Protein AF-A0A2W5SJ77-F1 (afdb_monomer_lite)

Secondary structure (DSSP, 8-state):
--HHHHHHHHHHHHHHHHHHHHHHHHHHS--B----TT-GGGGGSBGGGGS-HHHHHHHHHHHHHHHHHHHHHHHHHHHHHHHHHHHHHTTS---S--------TTSTT-TTSTTHHHHHHHHHHHHHHSGGGHHHHHHHHHHHHHHTTTTHHHHHHHHHHHHS-HHHHTTTS--HHHHHHHHHHHHHHHHS-TT---S-HHHHHHHHHHHHHHHHHHHHHTSTTHHHH---SS-HHHHHHHHHHHHHHHHHHHHHHH--S-HHHHHHHHHHHHHHHHHHHHHHHHHHHHTTT--GGGS-HHHHHHHHHHHHT-S-HHHHHHHHHHHHHHHHHHHHHHHHHHHHHHHHHHHH-SSTTSS-HHHHHHHHHHHHHHHHHHHHHHHHHHHHHHHHHHHHHHTT--PPPBTTB--HHHHHHHHHHHHHHHHHHHHHHHHHHHHHHHHHTTPSS----HHHHHHHHHHHHHHHHHHHHHHHHHHHHHHHHGGGS-HHHHHHHHHHHHHHHHHHHHHHHHHHH-S-HHHHHHHHHHHHHHHHHHHHHHHHHHHHHHHHHHHHHHH----

Organism: Cereibacter sphaeroides (NCBI:txid1063)

Foldseek 3Di:
DPPLVVLLVVLLVVLLVLLLVLLLVVLPPFDADPDDPLAVLRRPPTLPLQFAPVLSVQLSVQSSVVSVLVLVVLLVVVLQVVVVVVVVVVVDPDDPDDDDDDDDPPCVVPPSPSCRSVVSSVVSSVCCVDPVCVVVSSVSSVVSSLLSCVVVLLLLQLVLLVPDPLVVLCVVHDLPLLVLLVVLVVVQVVVDDPPLPQEDVVLVVLLNSLSSLCSLLCCCQQRPCVVLQFVPPDDPPSVVSSVVLVVLVVVLSVLSNVQDSDHVSSVVNSVSSSNSSSNSSSRSSSRCRHRVPDDSPRPDSSVVVSVVSSPLVDDQLLLVLLVQLLVQLVVVLVVVLVVQLVVQQVVCCVVPNPDSVPDDVVSSCVSSLVSVLLSQLLSQLLSQLSNQLSSLLSSCVSSVVDDAADPVCGPVVVLLVSNQVSLVRSLSSNVVSLVCSVVVVCVVPVDPDDPPNVVCVCVVCVLVSVLSSLLSSLSSSLSSCLSRCVVVDPLVVNLVSLLVSLVVSLVVQLVSQCVVPNPPPPVRPVSSVSSSVSSNSSSNSSSVSSNVVVVVSVCVVVVPDDD

Sequence (563 aa):
MSMSDWSYLVVVAAGVIMIWQQAFSQFETPLKVDQNHRYPILNEVEIKDLTSDSVYRYGRWIYIVIFLILYIVGLQVWDIVESINSDGLTSQESGPQGAVPGETAAFFLDREGYGRPIYIASALISLISVGALSKYERSLRAFAHRQAGIPDNIYRVTGRLSRAPYAEIAKGQPTLRVRKFNAKLNDLDKLAPAGLAISDENVIGNIRQHLIAIDLLEPAVVGDQFSATFQLNKVHLLGKLIEREREEMIALSNEISALTGEEDAFHRLSASTERAKNNLQAMFAVLYLKDSDSKFESANAPTKDIIKRIKSDGPDHAVSSAYLAIFTTLFLGAFGAFFIGYASLKVAADQSCDNLMGCDPRHLSFVANRSLPTYLEGVAILSAAALTATIRRRNMVEARNWEEWNFNQAPIPRLVQAAIAPAILGTLAFAGVIFLERVYGNMALLLPPFDFNFARLIAFNIPFLIVAVIVSFLTSLCVIVVSDMHLRLTWLKSLTISLAFVLLIFLSALAVLSVAYGFTKEDVMAPVLDYFLLSSIFLGAFTLAIERSEIADSDDAELGIPS

Structure (mmCIF, N/CA/C/O backbone):
data_AF-A0A2W5SJ77-F1
#
_entry.id   AF-A0A2W5SJ77-F1
#
loop_
_atom_site.group_PDB
_atom_site.id
_atom_site.type_symbol
_atom_site.label_atom_id
_atom_site.label_alt_id
_atom_site.label_comp_id
_atom_site.label_asym_id
_atom_site.label_entity_id
_atom_site.label_seq_id
_atom_site.pdbx_PDB_ins_code
_atom_site.Cartn_x
_atom_site.Cartn_y
_atom_site.Cartn_z
_atom_site.occupancy
_atom_site.B_iso_or_equiv
_atom_site.auth_seq_id
_atom_site.auth_comp_id
_atom_site.auth_asym_id
_atom_site.auth_atom_id
_atom_site.pdbx_PDB_model_num
ATOM 1 N N . MET A 1 1 ? 32.517 -13.525 -24.372 1.00 48.88 1 MET A N 1
ATOM 2 C CA . MET A 1 1 ? 32.998 -12.821 -23.170 1.00 48.88 1 MET A CA 1
ATOM 3 C C . MET A 1 1 ? 34.487 -13.016 -23.058 1.00 48.88 1 MET A C 1
ATOM 5 O O . MET A 1 1 ? 34.938 -14.157 -22.981 1.00 48.88 1 MET A O 1
ATOM 9 N N . SER A 1 2 ? 35.239 -11.926 -23.114 1.00 60.62 2 SER A N 1
ATOM 10 C CA . SER A 1 2 ? 36.668 -11.940 -22.812 1.00 60.62 2 SER A CA 1
ATOM 11 C C . SER A 1 2 ? 36.883 -12.114 -21.306 1.00 60.62 2 SER A C 1
ATOM 13 O O . SER A 1 2 ? 35.967 -11.964 -20.498 1.00 60.62 2 SER A O 1
ATOM 15 N N . MET A 1 3 ? 38.107 -12.465 -20.913 1.00 58.16 3 MET A N 1
ATOM 16 C CA . MET A 1 3 ? 38.489 -12.613 -19.502 1.00 58.16 3 MET A CA 1
ATOM 17 C C . MET A 1 3 ? 38.239 -11.321 -18.696 1.00 58.16 3 MET A C 1
ATOM 19 O O . MET A 1 3 ? 37.903 -11.400 -17.518 1.00 58.16 3 MET A O 1
ATOM 23 N N . SER A 1 4 ? 38.300 -10.163 -19.368 1.00 63.19 4 SER A N 1
ATOM 24 C CA . SER A 1 4 ? 37.936 -8.835 -18.858 1.00 63.19 4 SER A CA 1
ATOM 25 C C . SER A 1 4 ? 36.474 -8.730 -18.402 1.00 63.19 4 SER A C 1
ATOM 27 O O . SER A 1 4 ? 36.183 -8.201 -17.332 1.00 63.19 4 SER A O 1
ATOM 29 N N . ASP A 1 5 ? 35.535 -9.287 -19.168 1.00 63.38 5 ASP A N 1
ATOM 30 C CA . ASP A 1 5 ? 34.100 -9.183 -18.868 1.00 63.38 5 ASP A CA 1
ATOM 31 C C . ASP A 1 5 ? 33.749 -9.978 -17.604 1.00 63.38 5 ASP A C 1
ATOM 33 O O . ASP A 1 5 ? 32.942 -9.554 -16.775 1.00 63.38 5 ASP A O 1
ATOM 37 N N . TRP A 1 6 ? 34.403 -11.130 -17.427 1.00 69.25 6 TRP A N 1
ATOM 38 C CA . TRP A 1 6 ? 34.248 -11.962 -16.237 1.00 69.25 6 TRP A CA 1
ATOM 39 C C . TRP A 1 6 ? 34.813 -11.292 -14.989 1.00 69.25 6 TRP A C 1
ATOM 41 O O . TRP A 1 6 ? 34.156 -11.314 -13.947 1.00 69.25 6 TRP A O 1
ATOM 51 N N . SER A 1 7 ? 35.986 -10.657 -15.077 1.00 70.75 7 SER A N 1
ATOM 52 C CA . SER A 1 7 ? 36.531 -9.899 -13.948 1.00 70.75 7 SER A CA 1
ATOM 53 C C . SER A 1 7 ? 35.640 -8.716 -13.572 1.00 70.75 7 SER A C 1
ATOM 55 O O . SER A 1 7 ? 35.418 -8.492 -12.384 1.00 70.75 7 SER A O 1
ATOM 57 N N . TYR A 1 8 ? 35.051 -8.015 -14.547 1.00 71.19 8 TYR A N 1
ATOM 58 C CA . TYR A 1 8 ? 34.111 -6.926 -14.267 1.00 71.19 8 TYR A CA 1
ATOM 59 C C . TYR A 1 8 ? 32.870 -7.422 -13.521 1.00 71.19 8 TYR A C 1
ATOM 61 O O . TYR A 1 8 ? 32.514 -6.869 -12.482 1.00 71.19 8 TYR A O 1
ATOM 69 N N . LEU A 1 9 ? 32.249 -8.510 -13.989 1.00 70.38 9 LEU A N 1
ATOM 70 C CA . LEU A 1 9 ? 31.073 -9.093 -13.338 1.00 70.38 9 LEU A CA 1
ATOM 71 C C . LEU A 1 9 ? 31.352 -9.560 -11.909 1.00 70.38 9 LEU A C 1
ATOM 73 O O . LEU A 1 9 ? 30.508 -9.368 -11.037 1.00 70.38 9 LEU A O 1
ATOM 77 N N . VAL A 1 10 ? 32.527 -10.141 -11.648 1.00 73.81 10 VAL A N 1
ATOM 78 C CA . VAL A 1 10 ? 32.929 -10.528 -10.286 1.00 73.81 10 VAL A CA 1
ATOM 79 C C . VAL A 1 10 ? 33.018 -9.301 -9.378 1.00 73.81 10 VAL A C 1
ATOM 81 O O . VAL A 1 10 ? 32.548 -9.344 -8.241 1.00 73.81 10 VAL A O 1
ATOM 84 N N . VAL A 1 11 ? 33.561 -8.188 -9.876 1.00 77.88 11 VAL A N 1
ATOM 85 C CA . VAL A 1 11 ? 33.672 -6.950 -9.095 1.00 77.88 11 VAL A CA 1
ATOM 86 C C . VAL A 1 11 ? 32.308 -6.279 -8.884 1.00 77.88 11 VAL A C 1
ATOM 88 O O . VAL A 1 11 ? 32.015 -5.825 -7.777 1.00 77.88 11 VAL A O 1
ATOM 91 N N . VAL A 1 12 ? 31.428 -6.285 -9.891 1.00 76.00 12 VAL A N 1
ATOM 92 C CA . VAL A 1 12 ? 30.030 -5.842 -9.743 1.00 76.00 12 VAL A CA 1
ATOM 93 C C . VAL A 1 12 ? 29.297 -6.701 -8.713 1.00 76.00 12 VAL A C 1
ATOM 95 O O . VAL A 1 12 ? 28.630 -6.163 -7.831 1.00 76.00 12 VAL A O 1
ATOM 98 N N . ALA A 1 13 ? 29.457 -8.025 -8.764 1.00 78.06 13 ALA A N 1
ATOM 99 C CA . ALA A 1 13 ? 28.859 -8.936 -7.793 1.00 78.06 13 ALA A CA 1
ATOM 100 C C . ALA A 1 13 ? 29.363 -8.659 -6.367 1.00 78.06 13 ALA A C 1
ATOM 102 O O . ALA A 1 13 ? 28.566 -8.646 -5.429 1.00 78.06 13 ALA A O 1
ATOM 103 N N . ALA A 1 14 ? 30.656 -8.365 -6.197 1.00 83.75 14 ALA A N 1
ATOM 104 C CA . ALA A 1 14 ? 31.209 -7.959 -4.907 1.00 83.75 14 ALA A CA 1
ATOM 105 C C . ALA A 1 14 ? 30.566 -6.657 -4.390 1.00 83.75 14 ALA A C 1
ATOM 107 O O . ALA A 1 14 ? 30.151 -6.600 -3.232 1.00 83.75 14 ALA A O 1
ATOM 108 N N . GLY A 1 15 ? 30.402 -5.645 -5.249 1.00 83.56 15 GLY A N 1
ATOM 109 C CA . GLY A 1 15 ? 29.708 -4.402 -4.896 1.00 83.56 15 GLY A CA 1
ATOM 110 C C . GLY A 1 15 ? 28.237 -4.616 -4.514 1.00 83.56 15 GLY A C 1
ATOM 111 O O . GLY A 1 15 ? 27.777 -4.080 -3.505 1.00 83.56 15 GLY A O 1
ATOM 112 N N . VAL A 1 16 ? 27.517 -5.474 -5.246 1.00 86.44 16 VAL A N 1
ATOM 113 C CA . VAL A 1 16 ? 26.140 -5.892 -4.917 1.00 86.44 16 VAL A CA 1
ATOM 114 C C . VAL A 1 16 ? 26.074 -6.547 -3.536 1.00 86.44 16 VAL A C 1
ATOM 116 O O . VAL A 1 16 ? 25.203 -6.195 -2.741 1.00 86.44 16 VAL A O 1
ATOM 119 N N . ILE A 1 17 ? 26.997 -7.462 -3.222 1.00 89.50 17 ILE A N 1
ATOM 120 C CA . ILE A 1 17 ? 27.058 -8.132 -1.913 1.00 89.50 17 ILE A CA 1
ATOM 121 C C . ILE A 1 17 ? 27.315 -7.114 -0.795 1.00 89.50 17 ILE A C 1
ATOM 123 O O . ILE A 1 17 ? 26.633 -7.161 0.229 1.00 89.50 17 ILE A O 1
ATOM 127 N N . MET A 1 18 ? 28.239 -6.166 -0.993 1.00 89.62 18 MET A N 1
ATOM 128 C CA . MET A 1 18 ? 28.520 -5.108 -0.012 1.00 89.62 18 MET A CA 1
ATOM 129 C C . MET A 1 18 ? 27.280 -4.256 0.279 1.00 89.62 18 MET A C 1
ATOM 131 O O . MET A 1 18 ? 26.948 -4.014 1.441 1.00 89.62 18 MET A O 1
ATOM 135 N N . ILE A 1 19 ? 26.566 -3.825 -0.765 1.00 88.12 19 ILE A N 1
ATOM 136 C CA . ILE A 1 19 ? 25.353 -3.009 -0.618 1.00 88.12 19 ILE A CA 1
ATOM 137 C C . ILE A 1 19 ? 24.229 -3.807 0.012 1.00 88.12 19 ILE A C 1
ATOM 139 O O . ILE A 1 19 ? 23.544 -3.288 0.889 1.00 88.12 19 ILE A O 1
ATOM 143 N N . TRP A 1 20 ? 24.051 -5.066 -0.385 1.00 90.94 20 TRP A N 1
ATOM 144 C CA . TRP A 1 20 ? 23.077 -5.946 0.241 1.00 90.94 20 TRP A CA 1
ATOM 145 C C . TRP A 1 20 ? 23.367 -6.074 1.738 1.00 90.94 20 TRP A C 1
ATOM 147 O O . TRP A 1 20 ? 22.485 -5.787 2.546 1.00 90.94 20 TRP A O 1
ATOM 157 N N . GLN A 1 21 ? 24.593 -6.421 2.133 1.00 91.50 21 GLN A N 1
ATOM 158 C CA . GLN A 1 21 ? 24.953 -6.568 3.544 1.00 91.50 21 GLN A CA 1
ATOM 159 C C . GLN A 1 21 ? 24.738 -5.266 4.332 1.00 91.50 21 GLN A C 1
ATOM 161 O O . GLN A 1 21 ? 24.202 -5.300 5.443 1.00 91.50 21 GLN A O 1
ATOM 166 N N . GLN A 1 22 ? 25.089 -4.113 3.754 1.00 88.50 22 GLN A N 1
ATOM 167 C CA . GLN A 1 22 ? 24.874 -2.825 4.411 1.00 88.50 22 GLN A CA 1
ATOM 168 C C . GLN A 1 22 ? 23.390 -2.460 4.510 1.00 88.50 22 GLN A C 1
ATOM 170 O O . GLN A 1 22 ? 22.941 -2.028 5.570 1.00 88.50 22 GLN A O 1
ATOM 175 N N . ALA A 1 23 ? 22.616 -2.640 3.439 1.00 87.31 23 ALA A N 1
ATOM 176 C CA . ALA A 1 23 ? 21.180 -2.380 3.436 1.00 87.31 23 ALA A CA 1
ATOM 177 C C . ALA A 1 23 ? 20.454 -3.306 4.423 1.00 87.31 23 ALA A C 1
ATOM 179 O O . ALA A 1 23 ? 19.540 -2.879 5.124 1.00 87.31 23 ALA A O 1
ATOM 180 N N . PHE A 1 24 ? 20.905 -4.557 4.530 1.00 88.75 24 PHE A N 1
ATOM 181 C CA . PHE A 1 24 ? 20.423 -5.517 5.515 1.00 88.75 24 PHE A CA 1
ATOM 182 C C . PHE A 1 24 ? 20.656 -5.009 6.941 1.00 88.75 24 PHE A C 1
ATOM 184 O O . PHE A 1 24 ? 19.704 -4.898 7.709 1.00 88.75 24 PHE A O 1
ATOM 191 N N . SER A 1 25 ? 21.899 -4.640 7.265 1.00 87.19 25 SER A N 1
ATOM 192 C CA . SER A 1 25 ? 22.269 -4.097 8.577 1.00 87.19 25 SER A CA 1
ATOM 193 C C . SER A 1 25 ? 21.491 -2.819 8.901 1.00 87.19 25 SER A C 1
ATOM 195 O O . SER A 1 25 ? 20.965 -2.656 10.001 1.00 87.19 25 SER A O 1
ATOM 197 N N . GLN A 1 26 ? 21.337 -1.923 7.921 1.00 86.31 26 GLN A N 1
ATOM 198 C CA . GLN A 1 26 ? 20.638 -0.663 8.141 1.00 86.31 26 GLN A CA 1
ATOM 199 C C . GLN A 1 26 ? 19.141 -0.830 8.356 1.00 86.31 26 GLN A C 1
ATOM 201 O O . GLN A 1 26 ? 18.587 -0.171 9.234 1.00 86.31 26 GLN A O 1
ATOM 206 N N . PHE A 1 27 ? 18.484 -1.732 7.631 1.00 86.00 27 PHE A N 1
ATOM 207 C CA . PHE A 1 27 ? 17.063 -2.003 7.837 1.00 86.00 27 PHE A CA 1
ATOM 208 C C . PHE A 1 27 ? 16.758 -2.522 9.255 1.00 86.00 27 PHE A C 1
ATOM 210 O O . PHE A 1 27 ? 15.682 -2.256 9.792 1.00 86.00 27 PHE A O 1
ATOM 217 N N . GLU A 1 28 ? 17.714 -3.219 9.878 1.00 84.31 28 GLU A N 1
ATOM 218 C CA . GLU A 1 28 ? 17.610 -3.718 11.255 1.00 84.31 28 GLU A CA 1
ATOM 219 C C . GLU A 1 28 ? 17.840 -2.642 12.320 1.00 84.31 28 GLU A C 1
ATOM 221 O O . GLU A 1 28 ? 17.482 -2.846 13.484 1.00 84.31 28 GLU A O 1
ATOM 226 N N . THR A 1 29 ? 18.382 -1.475 11.954 1.00 83.25 29 THR A N 1
ATOM 227 C CA . THR A 1 29 ? 18.548 -0.399 12.933 1.00 83.25 29 THR A CA 1
ATOM 228 C C . THR A 1 29 ? 17.178 0.129 13.382 1.00 83.25 29 THR A C 1
ATOM 230 O O . THR A 1 29 ? 16.295 0.373 12.547 1.00 83.25 29 THR A O 1
ATOM 233 N N . PRO A 1 30 ? 16.973 0.299 14.701 1.00 73.56 30 PRO A N 1
ATOM 234 C CA . PRO A 1 30 ? 15.659 0.549 15.270 1.00 73.56 30 PRO A CA 1
ATOM 235 C C . PRO A 1 30 ? 15.111 1.885 14.778 1.00 73.56 30 PRO A C 1
ATOM 237 O O . PRO A 1 30 ? 15.599 2.961 15.131 1.00 73.56 30 PRO A O 1
ATOM 240 N N . LEU A 1 31 ? 14.069 1.807 13.955 1.00 72.75 31 LEU A N 1
ATOM 241 C CA . LEU A 1 31 ? 13.285 2.961 13.559 1.00 72.75 31 LEU A CA 1
ATOM 242 C C . LEU A 1 31 ? 12.100 3.049 14.518 1.00 72.75 31 LEU A C 1
ATOM 244 O O . LEU A 1 31 ? 11.237 2.166 14.542 1.00 72.75 31 LEU A O 1
ATOM 248 N N . LYS A 1 32 ? 12.087 4.103 15.338 1.00 68.69 32 LYS A N 1
ATOM 249 C CA . LYS A 1 32 ? 10.895 4.439 16.109 1.00 68.69 32 LYS A CA 1
ATOM 250 C C . LYS A 1 32 ? 9.810 4.876 15.150 1.00 68.69 32 LYS A C 1
ATOM 252 O O . LYS A 1 32 ? 10.062 5.544 14.145 1.00 68.69 32 LYS A O 1
ATOM 257 N N . VAL A 1 33 ? 8.602 4.484 15.489 1.00 61.47 33 VAL A N 1
ATOM 258 C CA . VAL A 1 33 ? 7.420 4.940 14.805 1.00 61.47 33 VAL A CA 1
ATOM 259 C C . VAL A 1 33 ? 7.246 6.440 15.040 1.00 61.47 33 VAL A C 1
ATOM 261 O O . VAL A 1 33 ? 6.905 6.871 16.135 1.00 61.47 33 VAL A O 1
ATOM 264 N N . ASP A 1 34 ? 7.490 7.237 14.002 1.00 58.09 34 ASP A N 1
ATOM 265 C CA . ASP A 1 34 ? 7.067 8.637 13.959 1.00 58.09 34 ASP A CA 1
ATOM 266 C C . ASP A 1 34 ? 5.634 8.652 13.414 1.00 58.09 34 ASP A C 1
ATOM 268 O O . ASP A 1 34 ? 5.401 8.790 12.209 1.00 58.09 34 ASP A O 1
ATOM 272 N N . GLN A 1 35 ? 4.669 8.314 14.272 1.00 54.38 35 GLN A N 1
ATOM 273 C CA . GLN A 1 35 ? 3.256 8.289 13.904 1.00 54.38 35 GLN A CA 1
ATOM 274 C C . GLN A 1 35 ? 2.464 9.362 14.629 1.00 54.38 35 GLN A C 1
ATOM 276 O O . GLN A 1 35 ? 2.749 9.743 15.761 1.00 54.38 35 GLN A O 1
ATOM 281 N N . ASN A 1 36 ? 1.430 9.811 13.916 1.00 52.81 36 ASN A N 1
ATOM 282 C CA . ASN A 1 36 ? 0.374 10.707 14.360 1.00 52.81 36 ASN A CA 1
ATOM 283 C C . ASN A 1 36 ? 0.018 10.524 15.842 1.00 52.81 36 ASN A C 1
ATOM 285 O O . ASN A 1 36 ? -0.096 9.397 16.322 1.00 52.81 36 ASN A O 1
ATOM 289 N N . HIS A 1 37 ? -0.325 11.633 16.505 1.00 55.66 37 HIS A N 1
ATOM 290 C CA . HIS A 1 37 ? -0.819 11.739 17.890 1.00 55.66 37 HIS A CA 1
ATOM 291 C C . HIS A 1 37 ? -1.957 10.773 18.300 1.00 55.66 37 HIS A C 1
ATOM 293 O O . HIS A 1 37 ? -2.377 10.772 19.453 1.00 55.66 37 HIS A O 1
ATOM 299 N N . ARG A 1 38 ? -2.479 9.965 17.373 1.00 60.50 38 ARG A N 1
ATOM 300 C CA . ARG A 1 38 ? -3.661 9.118 17.518 1.00 60.50 38 ARG A CA 1
ATOM 301 C C . ARG A 1 38 ? -3.450 7.865 18.375 1.00 60.50 38 ARG A C 1
ATOM 303 O O . ARG A 1 38 ? -4.383 7.477 19.067 1.00 60.50 38 ARG A O 1
ATOM 310 N N . TYR A 1 39 ? -2.266 7.244 18.343 1.00 71.12 39 TYR A N 1
ATOM 311 C CA . TYR A 1 39 ? -1.949 6.055 19.156 1.00 71.12 39 TYR A CA 1
ATOM 312 C C . TYR A 1 39 ? -0.627 6.258 19.908 1.00 71.12 39 TYR A C 1
ATOM 314 O O . TYR A 1 39 ? 0.397 5.694 19.519 1.00 71.12 39 TYR A O 1
ATOM 322 N N . PRO A 1 40 ? -0.624 7.074 20.978 1.00 70.19 40 PRO A N 1
ATOM 323 C CA . PRO A 1 40 ? 0.602 7.456 21.677 1.00 70.19 40 PRO A CA 1
ATOM 324 C C . PRO A 1 40 ? 1.350 6.256 22.270 1.00 70.19 40 PRO A C 1
ATOM 326 O O . PRO A 1 40 ? 2.575 6.294 22.354 1.00 70.19 40 PRO A O 1
ATOM 329 N N . ILE A 1 41 ? 0.639 5.174 22.608 1.00 75.06 41 ILE A N 1
ATOM 330 C CA . ILE A 1 41 ? 1.237 3.937 23.126 1.00 75.06 41 ILE A CA 1
ATOM 331 C C . ILE A 1 41 ? 2.209 3.272 22.135 1.00 75.06 41 ILE A C 1
ATOM 333 O O . ILE A 1 41 ? 3.135 2.580 22.547 1.00 75.06 41 ILE A O 1
ATOM 337 N N . LEU A 1 42 ? 2.050 3.513 20.827 1.00 73.31 42 LEU A N 1
ATOM 338 C CA . LEU A 1 42 ? 2.912 2.934 19.792 1.00 73.31 42 LEU A CA 1
ATOM 339 C C . LEU A 1 42 ? 4.209 3.726 19.565 1.00 73.31 42 LEU A C 1
ATOM 341 O O . LEU A 1 42 ? 5.129 3.201 18.942 1.00 73.31 42 LEU A O 1
ATOM 345 N N . ASN A 1 43 ? 4.328 4.950 20.095 1.00 71.62 43 ASN A N 1
ATOM 346 C CA . ASN A 1 43 ? 5.520 5.797 19.916 1.00 71.62 43 ASN A CA 1
ATOM 347 C C . ASN A 1 43 ? 6.775 5.217 20.592 1.00 71.62 43 ASN A C 1
ATOM 349 O O . ASN A 1 43 ? 7.907 5.559 20.242 1.00 71.62 43 ASN A O 1
ATOM 353 N N . GLU A 1 44 ? 6.577 4.341 21.575 1.00 71.00 44 GLU A N 1
ATOM 354 C CA . GLU A 1 44 ? 7.644 3.656 22.306 1.00 71.00 44 GLU A CA 1
ATOM 355 C C . GLU A 1 44 ? 7.999 2.292 21.683 1.00 71.00 44 GLU A C 1
ATOM 357 O O . GLU A 1 44 ? 8.957 1.654 22.122 1.00 71.00 44 GLU A O 1
ATOM 362 N N . VAL A 1 45 ? 7.273 1.857 20.643 1.00 72.62 45 VAL A N 1
ATOM 363 C CA . VAL A 1 45 ? 7.434 0.543 20.006 1.00 72.62 45 VAL A CA 1
ATOM 364 C C . VAL A 1 45 ? 8.297 0.642 18.749 1.00 72.62 45 VAL A C 1
ATOM 366 O O . VAL A 1 45 ? 8.113 1.511 17.895 1.00 72.62 45 VAL A O 1
ATOM 369 N N . GLU A 1 46 ? 9.250 -0.279 18.613 1.00 75.75 46 GLU A N 1
ATOM 370 C CA . GLU A 1 46 ? 10.048 -0.416 17.396 1.00 75.75 46 GLU A CA 1
ATOM 371 C C . GLU A 1 46 ? 9.218 -1.036 16.265 1.00 75.75 46 GLU A C 1
ATOM 373 O O . GLU A 1 46 ? 8.439 -1.959 16.486 1.00 75.75 46 GLU A O 1
ATOM 378 N N . ILE A 1 47 ? 9.432 -0.602 15.019 1.00 74.69 47 ILE A N 1
ATOM 379 C CA . ILE A 1 47 ? 8.681 -1.112 13.855 1.00 74.69 47 ILE A CA 1
ATOM 380 C C . ILE A 1 47 ? 8.783 -2.638 13.690 1.00 74.69 47 ILE A C 1
ATOM 382 O O . ILE A 1 47 ? 7.828 -3.275 13.245 1.00 74.69 47 ILE A O 1
ATOM 386 N N . LYS A 1 48 ? 9.909 -3.248 14.081 1.00 75.56 48 LYS A N 1
ATOM 387 C CA . LYS A 1 48 ? 10.078 -4.711 14.050 1.00 75.56 48 LYS A CA 1
ATOM 388 C C . LYS A 1 48 ? 9.081 -5.435 14.963 1.00 75.56 48 LYS A C 1
ATOM 390 O O . LYS A 1 48 ? 8.680 -6.555 14.678 1.00 75.56 48 LYS A O 1
ATOM 395 N N . ASP A 1 49 ? 8.660 -4.779 16.043 1.00 75.12 49 ASP A N 1
ATOM 396 C CA . ASP A 1 49 ? 7.731 -5.318 17.029 1.00 75.12 49 ASP A CA 1
ATOM 397 C C . ASP A 1 49 ? 6.266 -5.048 16.688 1.00 75.12 49 ASP A C 1
ATOM 399 O O . ASP A 1 49 ? 5.369 -5.489 17.398 1.00 75.12 49 ASP A O 1
ATOM 403 N N . LEU A 1 50 ? 6.007 -4.360 15.583 1.00 74.12 50 LEU A N 1
ATOM 404 C CA . LEU A 1 50 ? 4.666 -4.006 15.135 1.00 74.12 50 LEU A CA 1
ATOM 405 C C . LEU A 1 50 ? 4.083 -4.985 14.116 1.00 74.12 50 LEU A C 1
ATOM 407 O O . LEU A 1 50 ? 2.947 -4.820 13.678 1.00 74.12 50 LEU A O 1
ATOM 411 N N . THR A 1 51 ? 4.852 -5.991 13.709 1.00 75.00 51 THR A N 1
ATOM 412 C CA . THR A 1 51 ? 4.458 -6.906 12.643 1.00 75.00 51 THR A CA 1
ATOM 413 C C . THR A 1 51 ? 5.007 -8.313 12.867 1.00 75.00 51 THR A C 1
ATOM 415 O O . THR A 1 51 ? 5.787 -8.549 13.790 1.00 75.00 51 THR A O 1
ATOM 418 N N . SER A 1 52 ? 4.611 -9.247 12.005 1.00 75.81 52 SER A N 1
ATOM 419 C CA . SER A 1 52 ? 5.179 -10.589 11.945 1.00 75.81 52 SER A CA 1
ATOM 420 C C . SER A 1 52 ? 6.531 -10.610 11.219 1.00 75.81 52 SER A C 1
ATOM 422 O O . SER A 1 52 ? 6.829 -9.778 10.352 1.00 75.81 52 SER A O 1
ATOM 424 N N . ASP A 1 53 ? 7.343 -11.627 11.518 1.00 79.75 53 ASP A N 1
ATOM 425 C CA . ASP A 1 53 ? 8.664 -11.812 10.904 1.00 79.75 53 ASP A CA 1
ATOM 426 C C . ASP A 1 53 ? 8.592 -11.981 9.376 1.00 79.75 53 ASP A C 1
ATOM 428 O O . ASP A 1 53 ? 9.546 -11.674 8.661 1.00 79.75 53 ASP A O 1
ATOM 432 N N . SER A 1 54 ? 7.484 -12.497 8.830 1.00 76.12 54 SER A N 1
ATOM 433 C CA . SER A 1 54 ? 7.301 -12.644 7.379 1.00 76.12 54 SER A CA 1
ATOM 434 C C . SER A 1 54 ? 7.160 -11.286 6.690 1.00 76.12 54 SER A C 1
ATOM 436 O O . SER A 1 54 ? 7.868 -11.011 5.719 1.00 76.12 54 SER A O 1
ATOM 438 N N . VAL A 1 55 ? 6.318 -10.410 7.234 1.00 79.31 55 VAL A N 1
ATOM 439 C CA . VAL A 1 55 ? 6.086 -9.060 6.711 1.00 79.31 55 VAL A CA 1
ATOM 440 C C . VAL A 1 55 ? 7.331 -8.187 6.884 1.00 79.31 55 VAL A C 1
ATOM 442 O O . VAL A 1 55 ? 7.719 -7.468 5.963 1.00 79.31 55 VAL A O 1
ATOM 445 N N . TYR A 1 56 ? 8.017 -8.298 8.025 1.00 83.44 56 TYR A N 1
ATOM 446 C CA . TYR A 1 56 ? 9.281 -7.596 8.248 1.00 83.44 56 TYR A CA 1
ATOM 447 C C . TYR A 1 56 ? 10.353 -8.005 7.223 1.00 83.44 56 TYR A C 1
ATOM 449 O O . TYR A 1 56 ? 11.011 -7.148 6.627 1.00 83.44 56 TYR A O 1
ATOM 457 N N . ARG A 1 57 ? 10.481 -9.312 6.940 1.00 84.81 57 ARG A N 1
ATOM 458 C CA . ARG A 1 57 ? 11.389 -9.825 5.899 1.00 84.81 57 ARG A CA 1
ATOM 459 C C . ARG A 1 57 ? 11.032 -9.318 4.503 1.00 84.81 57 ARG A C 1
ATOM 461 O O . ARG A 1 57 ? 11.944 -9.045 3.726 1.00 84.81 57 ARG A O 1
ATOM 468 N N . TYR A 1 58 ? 9.747 -9.183 4.182 1.00 80.94 58 TYR A N 1
ATOM 469 C CA . TYR A 1 58 ? 9.306 -8.634 2.900 1.00 80.94 58 TYR A CA 1
ATOM 470 C C . TYR A 1 58 ? 9.713 -7.160 2.738 1.00 80.94 58 TYR A C 1
ATOM 472 O O . TYR A 1 58 ? 10.327 -6.804 1.734 1.00 80.94 58 TYR A O 1
ATOM 480 N N . GLY A 1 59 ? 9.496 -6.323 3.759 1.00 84.06 59 GLY A N 1
ATOM 481 C CA . GLY A 1 59 ? 9.964 -4.929 3.741 1.00 84.06 59 GLY A CA 1
ATOM 482 C C . GLY A 1 59 ? 11.476 -4.801 3.602 1.00 84.06 59 GLY A C 1
ATOM 483 O O . GLY A 1 59 ? 11.961 -3.942 2.865 1.00 84.06 59 GLY A O 1
ATOM 484 N N . ARG A 1 60 ? 12.225 -5.714 4.229 1.00 88.62 60 ARG A N 1
ATOM 485 C CA . ARG A 1 60 ? 13.681 -5.783 4.082 1.00 88.62 60 ARG A CA 1
ATOM 486 C C . ARG A 1 60 ? 14.099 -6.039 2.633 1.00 88.62 60 ARG A C 1
ATOM 488 O O . ARG A 1 60 ? 15.019 -5.389 2.148 1.00 88.62 60 ARG A O 1
ATOM 495 N N . TRP A 1 61 ? 13.419 -6.947 1.930 1.00 86.81 61 TRP A N 1
ATOM 496 C CA . TRP A 1 61 ? 13.685 -7.203 0.511 1.00 86.81 61 TRP A CA 1
ATOM 497 C C . TRP A 1 61 ? 13.411 -5.980 -0.363 1.00 86.81 61 TRP A C 1
ATOM 499 O O . TRP A 1 61 ? 14.252 -5.638 -1.189 1.00 86.81 61 TRP A O 1
ATOM 509 N N . ILE A 1 62 ? 12.295 -5.278 -0.140 1.00 82.06 62 ILE A N 1
ATOM 510 C CA . ILE A 1 62 ? 11.979 -4.032 -0.859 1.00 82.06 62 ILE A CA 1
ATOM 511 C C . ILE A 1 62 ? 13.089 -2.996 -0.657 1.00 82.06 62 ILE A C 1
ATOM 513 O O . ILE A 1 62 ? 13.553 -2.385 -1.617 1.00 82.06 62 ILE A O 1
ATOM 517 N N . TYR A 1 63 ? 13.543 -2.822 0.584 1.00 87.81 63 TYR A N 1
ATOM 518 C CA . TYR A 1 63 ? 14.617 -1.889 0.911 1.00 87.81 63 TYR A CA 1
ATOM 519 C C . TYR A 1 63 ? 15.927 -2.240 0.191 1.00 87.81 63 TYR A C 1
ATOM 521 O O . TYR A 1 63 ? 16.538 -1.367 -0.423 1.00 87.81 63 TYR A O 1
ATOM 529 N N . ILE A 1 64 ? 16.325 -3.518 0.192 1.00 88.38 64 ILE A N 1
ATOM 530 C CA . ILE A 1 64 ? 17.511 -3.991 -0.541 1.00 88.38 64 ILE A CA 1
ATOM 531 C C . ILE A 1 64 ? 17.377 -3.683 -2.037 1.00 88.38 64 ILE A C 1
ATOM 533 O O . ILE A 1 64 ? 18.300 -3.125 -2.623 1.00 88.38 64 ILE A O 1
ATOM 537 N N . VAL A 1 65 ? 16.225 -3.980 -2.647 1.00 82.25 65 VAL A N 1
ATOM 538 C CA . VAL A 1 65 ? 15.981 -3.716 -4.075 1.00 82.25 65 VAL A CA 1
ATOM 539 C C . VAL A 1 65 ? 16.132 -2.230 -4.406 1.00 82.25 65 VAL A C 1
ATOM 541 O O . VAL A 1 65 ? 16.782 -1.899 -5.393 1.00 82.25 65 VAL A O 1
ATOM 544 N N . ILE A 1 66 ? 15.618 -1.324 -3.567 1.00 82.81 66 ILE A N 1
ATOM 545 C CA . ILE A 1 66 ? 15.790 0.128 -3.757 1.00 82.81 66 ILE A CA 1
ATOM 546 C C . ILE A 1 66 ? 17.277 0.508 -3.783 1.00 82.81 66 ILE A C 1
ATOM 548 O O . ILE A 1 66 ? 17.704 1.252 -4.665 1.00 82.81 66 ILE A O 1
ATOM 552 N N . PHE A 1 67 ? 18.081 -0.015 -2.854 1.00 85.44 67 PHE A N 1
ATOM 553 C CA . PHE A 1 67 ? 19.519 0.273 -2.816 1.00 85.44 67 PHE A CA 1
ATOM 554 C C . PHE A 1 67 ? 20.286 -0.330 -3.989 1.00 85.44 67 PHE A C 1
ATOM 556 O O . PHE A 1 67 ? 21.211 0.303 -4.492 1.00 85.44 67 PHE A O 1
ATOM 563 N N . LEU A 1 68 ? 19.882 -1.507 -4.468 1.00 84.12 68 LEU A N 1
ATOM 564 C CA . LEU A 1 68 ? 20.439 -2.087 -5.688 1.00 84.12 68 LEU A CA 1
ATOM 565 C C . LEU A 1 68 ? 20.100 -1.241 -6.920 1.00 84.12 68 LEU A C 1
ATOM 567 O O . LEU A 1 68 ? 20.962 -1.039 -7.769 1.00 84.12 68 LEU A O 1
ATOM 571 N N . ILE A 1 69 ? 18.892 -0.678 -6.998 1.00 77.56 69 ILE A N 1
ATOM 572 C CA . ILE A 1 69 ? 18.531 0.264 -8.067 1.00 77.56 69 ILE A CA 1
ATOM 573 C C . ILE A 1 69 ? 19.403 1.521 -7.980 1.00 77.56 69 ILE A C 1
ATOM 575 O O . ILE A 1 69 ? 19.990 1.918 -8.982 1.00 77.56 69 ILE A O 1
ATOM 579 N N . LEU A 1 70 ? 19.550 2.123 -6.793 1.00 81.81 70 LEU A N 1
ATOM 580 C CA . LEU A 1 70 ? 20.420 3.292 -6.598 1.00 81.81 70 LEU A CA 1
ATOM 581 C C . LEU A 1 70 ? 21.879 2.998 -6.955 1.00 81.81 70 LEU A C 1
ATOM 583 O O . LEU A 1 70 ? 22.560 3.861 -7.502 1.00 81.81 70 LEU A O 1
ATOM 587 N N . TYR A 1 71 ? 22.350 1.785 -6.677 1.00 83.75 71 TYR A N 1
ATOM 588 C CA . TYR A 1 71 ? 23.676 1.331 -7.069 1.00 83.75 71 TYR A CA 1
ATOM 589 C C . TYR A 1 71 ? 23.854 1.270 -8.576 1.00 83.75 71 TYR A C 1
ATOM 591 O O . TYR A 1 71 ? 24.802 1.847 -9.102 1.00 83.75 71 TYR A O 1
ATOM 599 N N . ILE A 1 72 ? 22.917 0.617 -9.265 1.00 76.94 72 ILE A N 1
ATOM 600 C CA . ILE A 1 72 ? 22.918 0.530 -10.723 1.00 76.94 72 ILE A CA 1
ATOM 601 C C . ILE A 1 72 ? 22.890 1.940 -11.317 1.00 76.94 72 ILE A C 1
ATOM 603 O O . ILE A 1 72 ? 23.713 2.245 -12.172 1.00 76.94 72 ILE A O 1
ATOM 607 N N . VAL A 1 73 ? 22.024 2.825 -10.812 1.00 73.12 73 VAL A N 1
ATOM 608 C CA . VAL A 1 73 ? 21.959 4.234 -11.236 1.00 73.12 73 VAL A CA 1
ATOM 609 C C . VAL A 1 73 ? 23.279 4.961 -10.974 1.00 73.12 73 VAL A C 1
ATOM 611 O O . VAL A 1 73 ? 23.743 5.695 -11.838 1.00 73.12 73 VAL A O 1
ATOM 614 N N . GLY A 1 74 ? 23.913 4.747 -9.819 1.00 74.81 74 GLY A N 1
ATOM 615 C CA . GLY A 1 74 ? 25.211 5.336 -9.489 1.00 74.81 74 GLY A CA 1
ATOM 616 C C . GLY A 1 74 ? 26.317 4.909 -10.454 1.00 74.81 74 GLY A C 1
ATOM 617 O O . GLY A 1 74 ? 27.087 5.762 -10.891 1.00 74.81 74 GLY A O 1
ATOM 618 N N . LEU A 1 75 ? 26.345 3.623 -10.835 1.00 72.19 75 LEU A N 1
ATOM 619 C CA . LEU A 1 75 ? 27.229 3.107 -11.889 1.00 72.19 75 LEU A CA 1
ATOM 620 C C . LEU A 1 75 ? 27.025 3.876 -13.199 1.00 72.19 75 LEU A C 1
ATOM 622 O O . LEU A 1 75 ? 28.004 4.294 -13.801 1.00 72.19 75 LEU A O 1
ATOM 626 N N . GLN A 1 76 ? 25.773 4.164 -13.570 1.00 60.81 76 GLN A N 1
ATOM 627 C CA . GLN A 1 76 ? 25.471 4.902 -14.802 1.00 60.81 76 GLN A CA 1
ATOM 628 C C . GLN A 1 76 ? 25.840 6.388 -14.735 1.00 60.81 76 GLN A C 1
ATOM 630 O O . GLN A 1 76 ? 26.354 6.943 -15.701 1.00 60.81 76 GLN A O 1
ATOM 635 N N . VAL A 1 77 ? 25.564 7.067 -13.616 1.00 63.94 77 VAL A N 1
ATOM 636 C CA . VAL A 1 77 ? 25.854 8.507 -13.475 1.00 63.94 77 VAL A CA 1
ATOM 637 C C . VAL A 1 77 ? 27.348 8.779 -13.622 1.00 63.94 77 VAL A C 1
ATOM 639 O O . VAL A 1 77 ? 27.730 9.791 -14.206 1.00 63.94 77 VAL A O 1
ATOM 642 N N . TRP A 1 78 ? 28.186 7.871 -13.125 1.00 65.88 78 TRP A N 1
ATOM 643 C CA . TRP A 1 78 ? 29.630 7.976 -13.287 1.00 65.88 78 TRP A CA 1
ATOM 644 C C . TRP A 1 78 ? 30.046 7.980 -14.763 1.00 65.88 78 TRP A C 1
ATOM 646 O O . TRP A 1 78 ? 30.806 8.858 -15.168 1.00 65.88 78 TRP A O 1
ATOM 656 N N . ASP A 1 79 ? 29.479 7.085 -15.575 1.00 58.94 79 ASP A N 1
ATOM 657 C CA . ASP A 1 79 ? 29.774 7.005 -17.012 1.00 58.94 79 ASP A CA 1
ATOM 658 C C . ASP A 1 79 ? 29.346 8.287 -17.760 1.00 58.94 79 ASP A C 1
ATOM 660 O O . ASP A 1 79 ? 30.026 8.734 -18.684 1.00 58.94 79 ASP A O 1
ATOM 664 N N . ILE A 1 80 ? 28.265 8.953 -17.324 1.00 53.81 80 ILE A N 1
ATOM 665 C CA . ILE A 1 80 ? 27.860 10.269 -17.861 1.00 53.81 80 ILE A CA 1
ATOM 666 C C . ILE A 1 80 ? 28.908 11.336 -17.545 1.00 53.81 80 ILE A C 1
ATOM 668 O O . ILE A 1 80 ? 29.299 12.104 -18.422 1.00 53.81 80 ILE A O 1
ATOM 672 N N . VAL A 1 81 ? 29.320 11.428 -16.277 1.00 58.47 81 VAL A N 1
ATOM 673 C CA . VAL A 1 81 ? 30.266 12.454 -15.816 1.00 58.47 81 VAL A CA 1
ATOM 674 C C . VAL A 1 81 ? 31.612 12.276 -16.508 1.00 58.47 81 VAL A C 1
ATOM 676 O O . VAL A 1 81 ? 32.216 13.259 -16.933 1.00 58.47 81 VAL A O 1
ATOM 679 N N . GLU A 1 82 ? 32.059 11.033 -16.668 1.00 63.47 82 GLU A N 1
ATOM 680 C CA . GLU A 1 82 ? 33.268 10.719 -17.417 1.00 63.47 82 GLU A CA 1
ATOM 681 C C . GLU A 1 82 ? 33.136 11.112 -18.891 1.00 63.47 82 GLU A C 1
ATOM 683 O O . GLU A 1 82 ? 34.007 11.825 -19.375 1.00 63.47 82 GLU A O 1
ATOM 688 N N . SER A 1 83 ? 32.031 10.763 -19.566 1.00 55.38 83 SER A N 1
ATOM 689 C CA . SER A 1 83 ? 31.790 11.151 -20.966 1.00 55.38 83 SER A CA 1
ATOM 690 C C . SER A 1 83 ? 31.786 12.671 -21.167 1.00 55.38 83 SER A C 1
ATOM 692 O O . SER A 1 83 ? 32.324 13.162 -22.157 1.00 55.38 83 SER A O 1
ATOM 694 N N . ILE A 1 84 ? 31.212 13.434 -20.232 1.00 56.00 84 ILE A N 1
ATOM 695 C CA . ILE A 1 84 ? 31.209 14.905 -20.290 1.00 56.00 84 ILE A CA 1
ATOM 696 C C . ILE A 1 84 ? 32.624 15.460 -20.085 1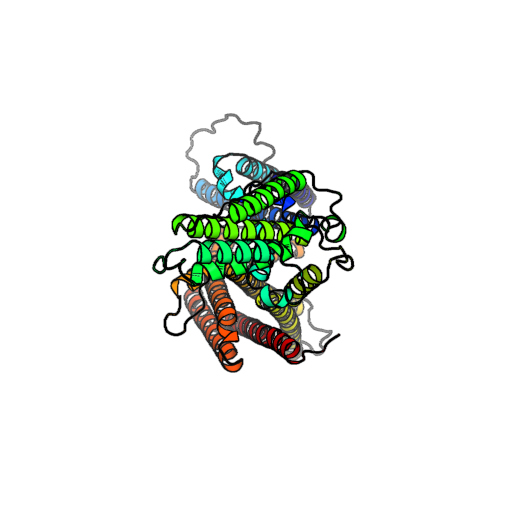.00 56.00 84 ILE A C 1
ATOM 698 O O . ILE A 1 84 ? 33.035 16.391 -20.778 1.00 56.00 84 ILE A O 1
ATOM 702 N N . ASN A 1 85 ? 33.382 14.894 -19.145 1.00 59.56 85 ASN A N 1
ATOM 703 C CA . ASN A 1 85 ? 34.738 15.347 -18.852 1.00 59.56 85 ASN A CA 1
ATOM 704 C C . ASN A 1 85 ? 35.730 14.959 -19.960 1.00 59.56 85 ASN A C 1
ATOM 706 O O . ASN A 1 85 ? 36.623 15.747 -20.269 1.00 59.56 85 ASN A O 1
ATOM 710 N N . SER A 1 86 ? 35.571 13.791 -20.590 1.00 57.34 86 SER A N 1
ATOM 711 C CA . SER A 1 86 ? 36.424 13.333 -21.691 1.00 57.34 86 SER A CA 1
ATOM 712 C C . SER A 1 86 ? 36.190 14.128 -22.977 1.00 57.34 86 SER A C 1
ATOM 714 O O . SER A 1 86 ? 37.157 14.494 -23.647 1.00 57.34 86 SER A O 1
ATOM 716 N N . ASP A 1 87 ? 34.938 14.474 -23.290 1.00 49.16 87 ASP A N 1
ATOM 717 C CA . ASP A 1 87 ? 34.602 15.326 -24.442 1.00 49.16 87 ASP A CA 1
ATOM 718 C C . ASP A 1 87 ? 34.953 16.807 -24.179 1.00 49.16 87 ASP A C 1
ATOM 720 O O . ASP A 1 87 ? 35.322 17.544 -25.093 1.00 49.16 87 ASP A O 1
ATOM 724 N N . GLY A 1 88 ? 34.919 17.249 -22.915 1.00 46.75 88 GLY A N 1
ATOM 725 C CA . GLY A 1 88 ? 35.361 18.586 -22.507 1.00 46.75 88 GLY A CA 1
ATOM 726 C C . GLY A 1 88 ? 36.881 18.783 -22.588 1.00 46.75 88 GLY A C 1
ATOM 727 O O . GLY A 1 88 ? 37.343 19.828 -23.046 1.00 46.75 88 GLY A O 1
ATOM 728 N N . LEU A 1 89 ? 37.667 17.774 -22.197 1.00 43.81 89 LEU A N 1
ATOM 729 C CA . LEU A 1 89 ? 39.137 17.833 -22.178 1.00 43.81 89 LEU A CA 1
ATOM 730 C C . LEU A 1 89 ? 39.786 17.558 -23.542 1.00 43.81 89 LEU A C 1
ATOM 732 O O . LEU A 1 89 ? 40.894 18.028 -23.787 1.00 43.81 89 LEU A O 1
ATOM 736 N N . THR A 1 90 ? 39.107 16.866 -24.459 1.00 44.03 90 THR A N 1
ATOM 737 C CA . THR A 1 90 ? 39.613 16.647 -25.830 1.00 44.03 90 THR A CA 1
ATOM 738 C C . THR A 1 90 ? 39.474 17.873 -26.740 1.00 44.03 90 THR A C 1
ATOM 740 O O . THR A 1 90 ? 40.083 17.906 -27.806 1.00 44.03 90 THR A O 1
ATOM 743 N N . SER A 1 91 ? 38.771 18.924 -26.296 1.00 40.97 91 SER A N 1
ATOM 744 C CA . SER A 1 91 ? 38.760 20.244 -26.950 1.00 40.97 91 SER A CA 1
ATOM 745 C C . SER A 1 91 ? 39.862 21.203 -26.463 1.00 40.97 91 SER A C 1
ATOM 747 O O . SER A 1 91 ? 40.016 22.292 -27.016 1.00 40.97 91 SER A O 1
ATOM 749 N N . GLN A 1 92 ? 40.677 20.801 -25.478 1.00 39.53 92 GLN A N 1
ATOM 750 C CA . GLN A 1 92 ? 41.944 21.463 -25.157 1.00 39.53 92 GLN A CA 1
ATOM 751 C C . GLN A 1 92 ? 43.101 20.672 -25.771 1.00 39.53 92 GLN A C 1
ATOM 753 O O . GLN A 1 92 ? 43.838 19.950 -25.099 1.00 39.53 92 GLN A O 1
ATOM 758 N N . GLU A 1 93 ? 43.282 20.845 -27.081 1.00 38.09 93 GLU A N 1
ATOM 759 C CA . GLU A 1 93 ? 44.576 20.617 -27.714 1.00 38.09 93 GLU A CA 1
ATOM 760 C C . GLU A 1 93 ? 45.649 21.434 -26.971 1.00 38.09 93 GLU A C 1
ATOM 762 O O . GLU A 1 93 ? 45.706 22.660 -27.023 1.00 38.09 93 GLU A O 1
ATOM 767 N N . SER A 1 94 ? 46.495 20.717 -26.237 1.00 37.88 94 SER A N 1
ATOM 768 C CA . SER A 1 94 ? 47.945 20.775 -26.419 1.00 37.88 94 SER A CA 1
ATOM 769 C C . SER A 1 94 ? 48.552 22.176 -26.597 1.00 37.88 94 SER A C 1
ATOM 771 O O . SER A 1 94 ? 49.128 22.498 -27.635 1.00 37.88 94 SER A O 1
ATOM 773 N N . GLY A 1 95 ? 48.538 22.985 -25.538 1.00 36.22 95 GLY A N 1
ATOM 774 C CA . GLY A 1 95 ? 49.556 24.024 -25.372 1.00 36.22 95 GLY A CA 1
ATOM 775 C C . GLY A 1 95 ? 50.934 23.382 -25.113 1.00 36.22 95 GLY A C 1
ATOM 776 O O . GLY A 1 95 ? 51.013 22.404 -24.366 1.00 36.22 95 GLY A O 1
ATOM 777 N N . PRO A 1 96 ? 52.041 23.895 -25.683 1.00 38.03 96 PRO A N 1
ATOM 778 C CA . PRO A 1 96 ? 53.368 23.279 -25.616 1.00 38.03 96 PRO A CA 1
ATOM 779 C C . PRO A 1 96 ? 54.081 23.577 -24.287 1.00 38.03 96 PRO A C 1
ATOM 781 O O . PRO A 1 96 ? 55.219 24.045 -24.274 1.00 38.03 96 PRO A O 1
ATOM 784 N N . GLN A 1 97 ? 53.426 23.340 -23.150 1.00 37.50 97 GLN A N 1
ATOM 785 C CA . GLN A 1 97 ? 54.062 23.455 -21.841 1.00 37.50 97 GLN A CA 1
ATOM 786 C C . GLN A 1 97 ? 53.660 22.304 -20.921 1.00 37.50 97 GLN A C 1
ATOM 788 O O . GLN A 1 97 ? 52.576 22.285 -20.355 1.00 37.50 97 GLN A O 1
ATOM 793 N N . GLY A 1 98 ? 54.614 21.384 -20.758 1.00 34.34 98 GLY A N 1
ATOM 794 C CA . GLY A 1 98 ? 54.917 20.734 -19.486 1.00 34.34 98 GLY A CA 1
ATOM 795 C C . GLY A 1 98 ? 53.877 19.760 -18.949 1.00 34.34 98 GLY A C 1
ATOM 796 O O . GLY A 1 98 ? 52.967 20.141 -18.222 1.00 34.34 98 GLY A O 1
ATOM 797 N N . ALA A 1 99 ? 54.119 18.468 -19.175 1.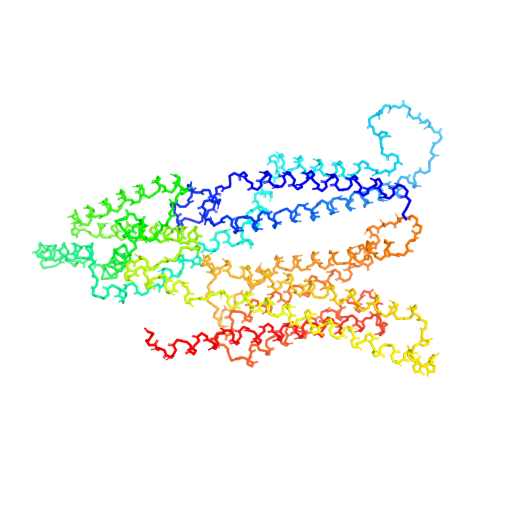00 32.84 99 ALA A N 1
ATOM 798 C CA . ALA A 1 99 ? 53.631 17.438 -18.269 1.00 32.84 99 ALA A CA 1
ATOM 799 C C . ALA A 1 99 ? 54.069 17.792 -16.837 1.00 32.84 99 ALA A C 1
ATOM 801 O O . ALA A 1 99 ? 55.265 17.903 -16.572 1.00 32.84 99 ALA A O 1
ATOM 802 N N . VAL A 1 100 ? 53.108 17.974 -15.931 1.00 34.62 100 VAL A N 1
ATOM 803 C CA . VAL A 1 100 ? 53.363 18.011 -14.489 1.00 34.62 100 VAL A CA 1
ATOM 804 C C . VAL A 1 100 ? 53.423 16.555 -14.018 1.00 34.62 100 VAL A C 1
ATOM 806 O O . VAL A 1 100 ? 52.399 15.872 -14.056 1.00 34.62 100 VAL A O 1
ATOM 809 N N . PRO A 1 101 ? 54.589 16.032 -13.598 1.00 43.69 101 PRO A N 1
ATOM 810 C CA . PRO A 1 101 ? 54.676 14.725 -12.975 1.00 43.69 101 PRO A CA 1
ATOM 811 C C . PRO A 1 101 ? 54.450 14.919 -11.473 1.00 43.69 101 PRO A C 1
ATOM 813 O O . PRO A 1 101 ? 55.319 15.435 -10.774 1.00 43.69 101 PRO A O 1
ATOM 816 N N . GLY A 1 102 ? 53.273 14.543 -10.975 1.00 33.59 102 GLY A N 1
ATOM 817 C CA . GLY A 1 102 ? 52.930 14.709 -9.564 1.00 33.59 102 GLY A CA 1
ATOM 818 C C . GLY A 1 102 ? 51.834 13.753 -9.108 1.00 33.59 102 GLY A C 1
ATOM 819 O O . GLY A 1 102 ? 50.666 13.978 -9.380 1.00 33.59 102 GLY A O 1
ATOM 820 N N . GLU A 1 103 ? 52.267 12.686 -8.436 1.00 37.75 103 GLU A N 1
ATOM 821 C CA . GLU A 1 103 ? 51.604 11.996 -7.319 1.00 37.75 103 GLU A CA 1
ATOM 822 C C . GLU A 1 103 ? 50.081 11.757 -7.367 1.00 37.75 103 GLU A C 1
ATOM 824 O O . GLU A 1 103 ? 49.270 12.615 -7.043 1.00 37.75 103 GLU A O 1
ATOM 829 N N . THR A 1 104 ? 49.696 10.496 -7.590 1.00 36.47 104 THR A N 1
ATOM 830 C CA . THR A 1 104 ? 48.908 9.701 -6.619 1.00 36.47 104 THR A CA 1
ATOM 831 C C . THR A 1 104 ? 48.865 8.243 -7.087 1.00 36.47 104 THR A C 1
ATOM 833 O O . THR A 1 104 ? 47.969 7.790 -7.794 1.00 36.47 104 THR A O 1
ATOM 836 N N . ALA A 1 105 ? 49.860 7.466 -6.655 1.00 34.81 105 ALA A N 1
ATOM 837 C CA . ALA A 1 105 ? 50.018 6.042 -6.963 1.00 34.81 105 ALA A CA 1
ATOM 838 C C . ALA A 1 105 ? 48.912 5.119 -6.381 1.00 34.81 105 ALA A C 1
ATOM 840 O O . ALA A 1 105 ? 49.027 3.902 -6.467 1.00 34.81 105 ALA A O 1
ATOM 841 N N . ALA A 1 106 ? 47.829 5.669 -5.819 1.00 36.59 106 ALA A N 1
ATOM 842 C CA . ALA A 1 106 ? 46.672 4.913 -5.328 1.00 36.59 106 ALA A CA 1
ATOM 843 C C . ALA A 1 106 ? 45.506 4.838 -6.338 1.00 36.59 106 ALA A C 1
ATOM 845 O O . ALA A 1 106 ? 44.602 4.030 -6.156 1.00 36.59 106 ALA A O 1
ATOM 846 N N . PHE A 1 107 ? 45.539 5.629 -7.419 1.00 39.09 107 PHE A N 1
ATOM 847 C CA . PHE A 1 107 ? 44.498 5.644 -8.461 1.00 39.09 107 PHE A CA 1
ATOM 848 C C . PHE A 1 107 ? 44.787 4.671 -9.627 1.00 39.09 107 PHE A C 1
ATOM 850 O O . PHE A 1 107 ? 44.040 4.586 -10.595 1.00 39.09 107 PHE A O 1
ATOM 857 N N . PHE A 1 108 ? 45.884 3.909 -9.558 1.00 36.78 108 PHE A N 1
ATOM 858 C CA . PHE A 1 108 ? 46.402 3.112 -10.681 1.00 36.78 108 PHE A CA 1
ATOM 859 C C . PHE A 1 108 ? 45.815 1.695 -10.822 1.00 36.78 108 PHE A C 1
ATOM 861 O O . PHE A 1 108 ? 46.243 0.954 -11.704 1.00 36.78 108 PHE A O 1
ATOM 868 N N . LEU A 1 109 ? 44.795 1.334 -10.036 1.00 40.62 109 LEU A N 1
ATOM 869 C CA . LEU A 1 109 ? 43.909 0.202 -10.364 1.00 40.62 109 LEU A CA 1
ATOM 870 C C . LEU A 1 109 ? 42.813 0.587 -11.384 1.00 40.62 109 LEU A C 1
ATOM 872 O O . LEU A 1 109 ? 42.051 -0.276 -11.812 1.00 40.62 109 LEU A O 1
ATOM 876 N N . ASP A 1 110 ? 42.740 1.859 -11.798 1.00 45.72 110 ASP A N 1
ATOM 877 C CA . ASP A 1 110 ? 41.623 2.417 -12.577 1.00 45.72 110 ASP A CA 1
ATOM 878 C C . ASP A 1 110 ? 41.862 2.493 -14.099 1.00 45.72 110 ASP A C 1
ATOM 880 O O . ASP A 1 110 ? 41.042 3.029 -14.836 1.00 45.72 110 ASP A O 1
ATOM 884 N N . ARG A 1 111 ? 42.962 1.928 -14.622 1.00 46.06 111 ARG A N 1
ATOM 885 C CA . ARG A 1 111 ? 43.253 1.987 -16.073 1.00 46.06 111 ARG A CA 1
ATOM 886 C C . ARG A 1 111 ? 42.267 1.216 -16.958 1.00 46.06 111 ARG A C 1
ATOM 888 O O . ARG A 1 111 ? 42.248 1.449 -18.160 1.00 46.06 111 ARG A O 1
ATOM 895 N N . GLU A 1 112 ? 41.457 0.336 -16.379 1.00 51.16 112 GLU A N 1
ATOM 896 C CA . GLU A 1 112 ? 40.437 -0.439 -17.099 1.00 51.16 112 GLU A CA 1
ATOM 897 C C . GLU A 1 112 ? 39.035 -0.313 -16.456 1.00 51.16 112 GLU A C 1
ATOM 899 O O . GLU A 1 112 ? 38.135 -1.086 -16.766 1.00 51.16 112 GLU A O 1
ATOM 904 N N . GLY A 1 113 ? 38.826 0.641 -15.534 1.00 59.91 113 GLY A N 1
ATOM 905 C CA . GLY A 1 113 ? 37.507 0.917 -14.940 1.00 59.91 113 GLY A CA 1
ATOM 906 C C . GLY A 1 113 ? 36.948 -0.146 -13.977 1.00 59.91 113 GLY A C 1
ATOM 907 O O . GLY A 1 113 ? 35.820 -0.009 -13.497 1.00 59.91 113 GLY A O 1
ATOM 908 N N . TYR A 1 114 ? 37.715 -1.185 -13.623 1.00 62.75 114 TYR A N 1
ATOM 909 C CA . TYR A 1 114 ? 37.253 -2.248 -12.713 1.00 62.75 114 TYR A CA 1
ATOM 910 C C . TYR A 1 114 ? 37.020 -1.798 -11.271 1.00 62.75 114 TYR A C 1
ATOM 912 O O . TYR A 1 114 ? 36.285 -2.464 -10.554 1.00 62.75 114 TYR A O 1
ATOM 920 N N . GLY A 1 115 ? 37.616 -0.694 -10.815 1.00 69.75 115 GLY A N 1
ATOM 921 C CA . GLY A 1 115 ? 37.419 -0.203 -9.446 1.00 69.75 115 GLY A CA 1
ATOM 922 C C . GLY A 1 115 ? 36.051 0.449 -9.213 1.00 69.75 115 GLY A C 1
ATOM 923 O O . GLY A 1 115 ? 35.564 0.483 -8.079 1.00 69.75 115 GLY A O 1
ATOM 924 N N . ARG A 1 116 ? 35.400 0.935 -10.281 1.00 77.06 116 ARG A N 1
ATOM 925 C CA . ARG A 1 116 ? 34.166 1.744 -10.226 1.00 77.06 116 ARG A CA 1
ATOM 926 C C . ARG A 1 116 ? 33.042 1.099 -9.409 1.00 77.06 116 ARG A C 1
ATOM 928 O O . ARG A 1 116 ? 32.490 1.786 -8.544 1.00 77.06 116 ARG A O 1
ATOM 935 N N . PRO A 1 117 ? 32.722 -0.201 -9.583 1.00 79.56 117 PRO A N 1
ATOM 936 C CA . PRO A 1 117 ? 31.644 -0.832 -8.830 1.00 79.56 117 PRO A CA 1
ATOM 937 C C . PRO A 1 117 ? 31.895 -0.828 -7.318 1.00 79.56 117 PRO A C 1
ATOM 939 O O . PRO A 1 117 ? 30.951 -0.643 -6.550 1.00 79.56 117 PRO A O 1
ATOM 942 N N . ILE A 1 118 ? 33.149 -0.962 -6.877 1.00 81.62 118 ILE A N 1
ATOM 943 C CA . ILE A 1 118 ? 33.510 -0.933 -5.453 1.00 81.62 118 ILE A CA 1
ATOM 944 C C . ILE A 1 118 ? 33.489 0.499 -4.918 1.00 81.62 118 ILE A C 1
ATOM 946 O O . ILE A 1 118 ? 32.978 0.724 -3.820 1.00 81.62 118 ILE A O 1
ATOM 950 N N . TYR A 1 119 ? 33.997 1.478 -5.673 1.00 79.25 119 TYR A N 1
ATOM 951 C CA . TYR A 1 119 ? 33.986 2.880 -5.247 1.00 79.25 119 TYR A CA 1
ATOM 952 C C . TYR A 1 119 ? 32.570 3.423 -5.098 1.00 79.25 119 TYR A C 1
ATOM 954 O O . TYR A 1 119 ? 32.276 4.068 -4.098 1.00 79.25 119 TYR A O 1
ATOM 962 N N . ILE A 1 120 ? 31.675 3.114 -6.035 1.00 79.88 120 ILE A N 1
ATOM 963 C CA . ILE A 1 120 ? 30.282 3.571 -5.988 1.00 79.88 120 ILE A CA 1
ATOM 964 C C . ILE A 1 120 ? 29.520 2.869 -4.868 1.00 79.88 120 ILE A C 1
ATOM 966 O O . ILE A 1 120 ? 28.765 3.519 -4.145 1.00 79.88 120 ILE A O 1
ATOM 970 N N . ALA A 1 121 ? 29.759 1.570 -4.663 1.00 84.25 121 ALA A N 1
ATOM 971 C CA . ALA A 1 121 ? 29.198 0.859 -3.520 1.00 84.25 121 ALA A CA 1
ATOM 972 C C . ALA A 1 121 ? 29.673 1.479 -2.203 1.00 84.25 121 ALA A C 1
ATOM 974 O O . ALA A 1 121 ? 28.859 1.795 -1.339 1.00 84.25 121 ALA A O 1
ATOM 975 N N . SER A 1 122 ? 30.976 1.732 -2.078 1.00 82.88 122 SER A N 1
ATOM 976 C CA . SER A 1 122 ? 31.571 2.363 -0.900 1.00 82.88 122 SER A CA 1
ATOM 977 C C . SER A 1 122 ? 31.038 3.780 -0.690 1.00 82.88 122 SER A C 1
ATOM 979 O O . SER A 1 122 ? 30.677 4.127 0.428 1.00 82.88 122 SER A O 1
ATOM 981 N N . ALA A 1 123 ? 30.904 4.573 -1.755 1.00 81.25 123 ALA A N 1
ATOM 982 C CA . ALA A 1 123 ? 30.343 5.916 -1.707 1.00 81.25 123 ALA A CA 1
ATOM 983 C C . ALA A 1 123 ? 28.883 5.893 -1.251 1.00 81.25 123 ALA A C 1
ATOM 985 O O . ALA A 1 123 ? 28.529 6.648 -0.353 1.00 81.25 123 ALA A O 1
ATOM 986 N N . LEU A 1 124 ? 28.045 4.999 -1.785 1.00 81.69 124 LEU A N 1
ATOM 987 C CA . LEU A 1 124 ? 26.667 4.827 -1.317 1.00 81.69 124 LEU A CA 1
ATOM 988 C C . LEU A 1 124 ? 26.624 4.410 0.152 1.00 81.69 124 LEU A C 1
ATOM 990 O O . LEU A 1 124 ? 25.886 5.008 0.929 1.00 81.69 124 LEU A O 1
ATOM 994 N N . ILE A 1 125 ? 27.452 3.447 0.562 1.00 83.94 125 ILE A N 1
ATOM 995 C CA . ILE A 1 125 ? 27.563 3.015 1.962 1.00 83.94 125 ILE A CA 1
ATOM 996 C C . ILE A 1 125 ? 27.975 4.184 2.866 1.00 83.94 125 ILE A C 1
ATOM 998 O O . ILE A 1 125 ? 27.369 4.392 3.922 1.00 83.94 125 ILE A O 1
ATOM 1002 N N . SER A 1 126 ? 28.963 4.981 2.459 1.00 81.88 126 SER A N 1
ATOM 1003 C CA . SER A 1 126 ? 29.385 6.184 3.175 1.00 81.88 126 SER A CA 1
ATOM 1004 C C . SER A 1 126 ? 28.267 7.224 3.226 1.00 81.88 126 SER A C 1
ATOM 1006 O O . SER A 1 126 ? 27.990 7.746 4.299 1.00 81.88 126 SER A O 1
ATOM 1008 N N . LEU A 1 127 ? 27.567 7.479 2.120 1.00 77.62 127 LEU A N 1
ATOM 1009 C CA . LEU A 1 127 ? 26.447 8.422 2.049 1.00 77.62 127 LEU A CA 1
ATOM 1010 C C . LEU A 1 127 ? 25.289 8.012 2.968 1.00 77.62 127 LEU A C 1
ATOM 1012 O O . LEU A 1 127 ? 24.738 8.862 3.659 1.00 77.62 127 LEU A O 1
ATOM 1016 N N . ILE A 1 128 ? 24.966 6.719 3.037 1.00 75.06 128 ILE A N 1
ATOM 1017 C CA . ILE A 1 128 ? 23.977 6.155 3.972 1.00 75.06 128 ILE A CA 1
ATOM 1018 C C . ILE A 1 128 ? 24.431 6.343 5.426 1.00 75.06 128 ILE A C 1
ATOM 1020 O O . ILE A 1 128 ? 23.614 6.602 6.308 1.00 75.06 128 ILE A O 1
ATOM 1024 N N . SER A 1 129 ? 25.735 6.216 5.678 1.00 74.12 129 SER A N 1
ATOM 1025 C CA . SER A 1 129 ? 26.315 6.272 7.024 1.00 74.12 129 SER A CA 1
ATOM 1026 C C . SER A 1 129 ? 26.549 7.705 7.527 1.00 74.12 129 SER A C 1
ATOM 1028 O O . SER A 1 129 ? 26.631 7.928 8.734 1.00 74.12 129 SER A O 1
ATOM 1030 N N . VAL A 1 130 ? 26.640 8.693 6.631 1.00 75.75 130 VAL A N 1
ATOM 1031 C CA . VAL A 1 130 ? 26.857 10.106 6.973 1.00 75.75 130 VAL A CA 1
ATOM 1032 C C . VAL A 1 130 ? 25.530 10.787 7.327 1.00 75.75 130 VAL A C 1
ATOM 1034 O O . VAL A 1 130 ? 24.562 10.792 6.566 1.00 75.75 130 VAL A O 1
ATOM 1037 N N . GLY A 1 131 ? 25.495 11.451 8.488 1.00 61.47 131 GLY A N 1
ATOM 1038 C CA . GLY A 1 131 ? 24.280 12.030 9.075 1.00 61.47 131 GLY A CA 1
ATOM 1039 C C . GLY A 1 131 ? 23.498 13.012 8.187 1.00 61.47 131 GLY A C 1
ATOM 1040 O O . GLY A 1 131 ? 22.282 13.132 8.356 1.00 61.47 131 GLY A O 1
ATOM 1041 N N . ALA A 1 132 ? 24.144 13.662 7.213 1.00 67.50 132 ALA A N 1
ATOM 1042 C CA . ALA A 1 132 ? 23.507 14.611 6.295 1.00 67.50 132 ALA A CA 1
ATOM 1043 C C . ALA A 1 132 ? 22.401 13.976 5.429 1.00 67.50 132 ALA A C 1
ATOM 1045 O O . ALA A 1 132 ? 21.377 14.614 5.180 1.00 67.50 132 ALA A O 1
ATOM 1046 N N . LEU A 1 133 ? 22.558 12.708 5.030 1.00 71.69 133 LEU A N 1
ATOM 1047 C CA . LEU A 1 133 ? 21.565 11.980 4.230 1.00 71.69 133 LEU A CA 1
ATOM 1048 C C . LEU A 1 133 ? 20.701 11.018 5.051 1.00 71.69 133 LEU A C 1
ATOM 1050 O O . LEU A 1 133 ? 19.768 10.422 4.514 1.00 71.69 133 LEU A O 1
ATOM 1054 N N . SER A 1 134 ? 20.915 10.952 6.369 1.00 73.69 134 SER A N 1
ATOM 1055 C CA . SER A 1 134 ? 20.117 10.120 7.282 1.00 73.69 134 SER A CA 1
ATOM 1056 C C . SER A 1 134 ? 18.611 10.403 7.219 1.00 73.69 134 SER A C 1
ATOM 1058 O O . SER A 1 134 ? 17.810 9.549 7.584 1.00 73.69 134 SER A O 1
ATOM 1060 N N . LYS A 1 135 ? 18.191 11.600 6.783 1.00 76.00 135 LYS A N 1
ATOM 1061 C CA . LYS A 1 135 ? 16.770 11.938 6.580 1.00 76.00 135 LYS A CA 1
ATOM 1062 C C . LYS A 1 135 ? 16.179 11.235 5.355 1.00 76.00 135 LYS A C 1
ATOM 1064 O O . LYS A 1 135 ? 15.061 10.727 5.423 1.00 76.00 135 LYS A O 1
ATOM 1069 N N . TYR A 1 136 ? 16.923 11.197 4.251 1.00 75.81 136 TYR A N 1
ATOM 1070 C CA . TYR A 1 136 ? 16.498 10.524 3.023 1.00 75.81 136 TYR A CA 1
ATOM 1071 C C . TYR A 1 136 ? 16.522 9.012 3.199 1.00 75.81 136 TYR A C 1
ATOM 1073 O O . TYR A 1 136 ? 15.558 8.345 2.845 1.00 75.81 136 TYR A O 1
ATOM 1081 N N . GLU A 1 137 ? 17.568 8.487 3.835 1.00 82.25 137 GLU A N 1
ATOM 1082 C CA . GLU A 1 137 ? 17.663 7.076 4.204 1.00 82.25 137 GLU A CA 1
ATOM 1083 C C . GLU A 1 137 ? 16.469 6.652 5.073 1.00 82.25 137 GLU A C 1
ATOM 1085 O O . GLU A 1 137 ? 15.750 5.723 4.704 1.00 82.25 137 GLU A O 1
ATOM 1090 N N . ARG A 1 138 ? 16.171 7.396 6.151 1.00 80.06 138 ARG A N 1
ATOM 1091 C CA . ARG A 1 138 ? 14.993 7.137 6.995 1.00 80.06 138 ARG A CA 1
ATOM 1092 C C . ARG A 1 138 ? 13.692 7.182 6.200 1.00 80.06 138 ARG A C 1
ATOM 1094 O O . ARG A 1 138 ? 12.795 6.386 6.462 1.00 80.06 138 ARG A O 1
ATOM 1101 N N . SER A 1 139 ? 13.595 8.074 5.215 1.00 78.06 139 SER A N 1
ATOM 1102 C CA . SER A 1 139 ? 12.428 8.170 4.332 1.00 78.06 139 SER A CA 1
ATOM 1103 C C . SER A 1 139 ? 12.299 6.953 3.411 1.00 78.06 139 SER A C 1
ATOM 1105 O O . SER A 1 139 ? 11.200 6.422 3.268 1.00 78.06 139 SER A O 1
ATOM 1107 N N . LEU A 1 140 ? 13.403 6.466 2.833 1.00 78.69 140 LEU A N 1
ATOM 1108 C CA . LEU A 1 140 ? 13.429 5.249 2.011 1.00 78.69 140 LEU A CA 1
ATOM 1109 C C . LEU A 1 140 ? 13.111 4.002 2.840 1.00 78.69 140 LEU A C 1
ATOM 1111 O O . LEU A 1 140 ? 12.361 3.135 2.397 1.00 78.69 140 LEU A O 1
ATOM 1115 N N . ARG A 1 141 ? 13.624 3.930 4.069 1.00 83.00 141 ARG A N 1
ATOM 1116 C CA . ARG A 1 141 ? 13.319 2.839 4.994 1.00 83.00 141 ARG A CA 1
ATOM 1117 C C . ARG A 1 141 ? 11.858 2.851 5.420 1.00 83.00 141 ARG A C 1
ATOM 1119 O O . ARG A 1 141 ? 11.192 1.823 5.360 1.00 83.00 141 ARG A O 1
ATOM 1126 N N . ALA A 1 142 ? 11.334 4.020 5.786 1.00 76.44 142 ALA A N 1
ATOM 1127 C CA . ALA A 1 142 ? 9.918 4.195 6.085 1.00 76.44 142 ALA A CA 1
ATOM 1128 C C . ALA A 1 142 ? 9.042 3.839 4.875 1.00 76.44 142 ALA A C 1
ATOM 1130 O O . ALA A 1 142 ? 8.003 3.208 5.042 1.00 76.44 142 ALA A O 1
ATOM 1131 N N . PHE A 1 143 ? 9.467 4.191 3.659 1.00 77.19 143 PHE A N 1
ATOM 1132 C CA . PHE A 1 143 ? 8.796 3.776 2.431 1.00 77.19 143 PHE A CA 1
ATOM 1133 C C . PHE A 1 143 ? 8.790 2.251 2.281 1.00 77.19 143 PHE A C 1
ATOM 1135 O O . PHE A 1 143 ? 7.726 1.683 2.067 1.00 77.19 143 PHE A O 1
ATOM 1142 N N . ALA A 1 144 ? 9.926 1.578 2.468 1.00 80.38 144 ALA A N 1
ATOM 1143 C CA . ALA A 1 144 ? 10.004 0.120 2.390 1.00 80.38 144 ALA A CA 1
ATOM 1144 C C . ALA A 1 144 ? 9.130 -0.580 3.448 1.00 80.38 144 ALA A C 1
ATOM 1146 O O . ALA A 1 144 ? 8.437 -1.546 3.132 1.00 80.38 144 ALA A O 1
ATOM 1147 N N . HIS A 1 145 ? 9.090 -0.060 4.680 1.00 79.25 145 HIS A N 1
ATOM 1148 C CA . HIS A 1 145 ? 8.162 -0.538 5.709 1.00 79.25 145 HIS A CA 1
ATOM 1149 C C . HIS A 1 145 ? 6.697 -0.355 5.292 1.00 79.25 145 HIS A C 1
ATOM 1151 O O . HIS A 1 145 ? 5.928 -1.311 5.386 1.00 79.25 145 HIS A O 1
ATOM 1157 N N . ARG A 1 146 ? 6.318 0.819 4.764 1.00 73.00 146 ARG A N 1
ATOM 1158 C CA . ARG A 1 146 ? 4.949 1.084 4.278 1.00 73.00 146 ARG A CA 1
ATOM 1159 C C . ARG A 1 146 ? 4.564 0.170 3.122 1.00 73.00 146 ARG A C 1
ATOM 1161 O O . ARG A 1 146 ? 3.483 -0.394 3.131 1.00 73.00 146 ARG A O 1
ATOM 1168 N N . GLN A 1 147 ? 5.461 -0.054 2.165 1.00 69.81 147 GLN A N 1
ATOM 1169 C CA . GLN A 1 147 ? 5.213 -0.992 1.065 1.00 69.81 147 GLN A CA 1
ATOM 1170 C C . GLN A 1 147 ? 5.048 -2.437 1.555 1.00 69.81 147 GLN A C 1
ATOM 1172 O O . GLN A 1 147 ? 4.311 -3.217 0.956 1.00 69.81 147 GLN A O 1
ATOM 1177 N N . ALA A 1 148 ? 5.678 -2.791 2.676 1.00 70.81 148 ALA A N 1
ATOM 1178 C CA . ALA A 1 148 ? 5.425 -4.061 3.347 1.00 70.81 148 ALA A CA 1
ATOM 1179 C C . ALA A 1 148 ? 4.104 -4.097 4.132 1.00 70.81 148 ALA A C 1
ATOM 1181 O O . ALA A 1 148 ? 3.720 -5.146 4.640 1.00 70.81 148 ALA A O 1
ATOM 1182 N N . GLY A 1 149 ? 3.399 -2.974 4.248 1.00 64.50 149 GLY A N 1
ATOM 1183 C CA . GLY A 1 149 ? 2.186 -2.842 5.042 1.00 64.50 149 GLY A CA 1
ATOM 1184 C C . GLY A 1 149 ? 2.448 -2.592 6.528 1.00 64.50 149 GLY A C 1
ATOM 1185 O O . GLY A 1 149 ? 1.584 -2.880 7.352 1.00 64.50 149 GLY A O 1
ATOM 1186 N N . ILE A 1 150 ? 3.625 -2.081 6.904 1.00 70.25 150 ILE A N 1
ATOM 1187 C CA . ILE A 1 150 ? 3.929 -1.623 8.267 1.00 70.25 150 ILE A CA 1
ATOM 1188 C C . ILE A 1 150 ? 4.037 -0.094 8.224 1.00 70.25 150 ILE A C 1
ATOM 1190 O O . ILE A 1 150 ? 4.957 0.426 7.593 1.00 70.25 150 ILE A O 1
ATOM 1194 N N . PRO A 1 151 ? 3.154 0.678 8.872 1.00 66.31 151 PRO A N 1
ATOM 1195 C CA . PRO A 1 151 ? 2.153 0.318 9.885 1.00 66.31 151 PRO A CA 1
ATOM 1196 C C . PRO A 1 151 ? 0.736 0.078 9.357 1.00 66.31 151 PRO A C 1
ATOM 1198 O O . PRO A 1 151 ? -0.180 -0.106 10.152 1.00 66.31 151 PRO A O 1
ATOM 1201 N N . ASP A 1 152 ? 0.543 0.116 8.044 1.00 66.75 152 ASP A N 1
ATOM 1202 C CA . ASP A 1 152 ? -0.765 0.090 7.379 1.00 66.75 152 ASP A CA 1
ATOM 1203 C C . ASP A 1 152 ? -1.644 -1.082 7.861 1.00 66.75 152 ASP A C 1
ATOM 1205 O O . ASP A 1 152 ? -2.823 -0.925 8.159 1.00 66.75 152 ASP A O 1
ATOM 1209 N N . ASN A 1 153 ? -1.056 -2.254 8.110 1.00 72.75 153 ASN A N 1
ATOM 1210 C CA . ASN A 1 153 ? -1.772 -3.388 8.692 1.00 72.75 153 ASN A CA 1
ATOM 1211 C C . ASN A 1 153 ? -2.311 -3.107 10.104 1.00 72.75 153 ASN A C 1
ATOM 1213 O O . ASN A 1 153 ? -3.423 -3.541 10.408 1.00 72.75 153 ASN A O 1
ATOM 1217 N N . ILE A 1 154 ? -1.574 -2.374 10.947 1.00 78.50 154 ILE A N 1
ATOM 1218 C CA . ILE A 1 154 ? -2.053 -1.952 12.272 1.00 78.50 154 ILE A CA 1
ATOM 1219 C C . ILE A 1 154 ? -3.209 -0.983 12.097 1.00 78.50 154 ILE A C 1
ATOM 1221 O O . ILE A 1 154 ? -4.259 -1.199 12.690 1.00 78.50 154 ILE A O 1
ATOM 1225 N N . TYR A 1 155 ? -3.049 0.046 11.264 1.00 77.06 155 TYR A N 1
ATOM 1226 C CA . TYR A 1 155 ? -4.103 1.035 11.035 1.00 77.06 155 TYR A CA 1
ATOM 1227 C C . TYR A 1 155 ? -5.360 0.445 10.419 1.00 77.06 155 TYR A C 1
ATOM 1229 O O . TYR A 1 155 ? -6.470 0.849 10.757 1.00 77.06 155 TYR A O 1
ATOM 1237 N N . ARG A 1 156 ? -5.203 -0.558 9.562 1.00 76.06 156 ARG A N 1
ATOM 1238 C CA . ARG A 1 156 ? -6.315 -1.326 9.027 1.00 76.06 156 ARG A CA 1
ATOM 1239 C C . ARG A 1 156 ? -7.048 -2.067 10.136 1.00 76.06 156 ARG A C 1
ATOM 1241 O O . ARG A 1 156 ? -8.264 -1.941 10.238 1.00 76.06 156 ARG A O 1
ATOM 1248 N N . VAL A 1 157 ? -6.335 -2.814 10.981 1.00 84.81 157 VAL A N 1
ATOM 1249 C CA . VAL A 1 157 ? -6.965 -3.571 12.074 1.00 84.81 157 VAL A CA 1
ATOM 1250 C C . VAL A 1 157 ? -7.593 -2.626 13.100 1.00 84.81 157 VAL A C 1
ATOM 1252 O O . VAL A 1 157 ? -8.746 -2.828 13.467 1.00 84.81 157 VAL A O 1
ATOM 1255 N N . THR A 1 158 ? -6.919 -1.544 13.501 1.00 85.31 158 THR A N 1
ATOM 1256 C CA . THR A 1 158 ? -7.496 -0.539 14.411 1.00 85.31 158 THR A CA 1
ATOM 1257 C C . THR A 1 158 ? -8.665 0.211 13.778 1.00 85.31 158 THR A C 1
ATOM 1259 O O . THR A 1 158 ? -9.651 0.496 14.453 1.00 85.31 158 THR A O 1
ATOM 1262 N N . GLY A 1 159 ? -8.617 0.481 12.474 1.00 81.19 159 GLY A N 1
ATOM 1263 C CA . GLY A 1 159 ? -9.719 1.051 11.706 1.00 81.19 159 GLY A CA 1
ATOM 1264 C C . GLY A 1 159 ? -10.944 0.135 11.674 1.00 81.19 159 GLY A C 1
ATOM 1265 O O . GLY A 1 159 ? -12.064 0.614 11.868 1.00 81.19 159 GLY A O 1
ATOM 1266 N N . ARG A 1 160 ? -10.747 -1.176 11.491 1.00 85.38 160 ARG A N 1
ATOM 1267 C CA . ARG A 1 160 ? -11.806 -2.200 11.573 1.00 85.38 160 ARG A CA 1
ATOM 1268 C C . ARG A 1 160 ? -12.377 -2.305 12.982 1.00 85.38 160 ARG A C 1
ATOM 1270 O O . ARG A 1 160 ? -13.586 -2.210 13.153 1.00 85.38 160 ARG A O 1
ATOM 1277 N N . LEU A 1 161 ? -11.512 -2.369 13.994 1.00 89.12 161 LEU A N 1
ATOM 1278 C CA . LEU A 1 161 ? -11.912 -2.330 15.402 1.00 89.12 161 LEU A CA 1
ATOM 1279 C C . LEU A 1 161 ? -12.743 -1.078 15.710 1.00 89.12 161 LEU A C 1
ATOM 1281 O O . LEU A 1 161 ? -13.804 -1.178 16.307 1.00 89.12 161 LEU A O 1
ATOM 1285 N N . SER A 1 162 ? -12.332 0.098 15.228 1.00 86.69 162 SER A N 1
ATOM 1286 C CA . SER A 1 162 ? -13.061 1.350 15.472 1.00 86.69 162 SER A CA 1
ATOM 1287 C C . SER A 1 162 ? -14.472 1.389 14.876 1.00 86.69 162 SER A C 1
ATOM 1289 O O . SER A 1 162 ? -15.293 2.167 15.352 1.00 86.69 162 SER A O 1
ATOM 1291 N N . ARG A 1 163 ? -14.749 0.567 13.856 1.00 83.88 163 ARG A N 1
ATOM 1292 C CA . ARG A 1 163 ? -16.057 0.447 13.193 1.00 83.88 163 ARG A CA 1
ATOM 1293 C C . ARG A 1 163 ? -16.870 -0.753 13.685 1.00 83.88 163 ARG A C 1
ATOM 1295 O O . ARG A 1 163 ? -18.006 -0.925 13.254 1.00 83.88 163 ARG A O 1
ATOM 1302 N N . ALA A 1 164 ? -16.311 -1.585 14.563 1.00 87.12 164 ALA A N 1
ATOM 1303 C CA . ALA A 1 164 ? -17.000 -2.769 15.048 1.00 87.12 164 ALA A CA 1
ATOM 1304 C C . ALA A 1 164 ? -18.250 -2.372 15.862 1.00 87.12 164 ALA A C 1
ATOM 1306 O O . ALA A 1 164 ? -18.166 -1.482 16.715 1.00 87.12 164 ALA A O 1
ATOM 1307 N N . PRO A 1 165 ? -19.402 -3.039 15.659 1.00 87.50 165 PRO A N 1
ATOM 1308 C CA . PRO A 1 165 ? -20.622 -2.755 16.405 1.00 87.50 165 PRO A CA 1
ATOM 1309 C C . PRO A 1 165 ? -20.540 -3.375 17.807 1.00 87.50 165 PRO A C 1
ATOM 1311 O O . PRO A 1 165 ? -21.220 -4.349 18.128 1.00 87.50 165 PRO A O 1
ATOM 1314 N N . TYR A 1 166 ? -19.685 -2.818 18.669 1.00 90.88 166 TYR A N 1
ATOM 1315 C CA . TYR A 1 166 ? -19.422 -3.345 20.012 1.00 90.88 166 TYR A CA 1
ATOM 1316 C C . TYR A 1 166 ? -20.695 -3.512 20.851 1.00 90.88 166 TYR A C 1
ATOM 1318 O O . TYR A 1 166 ? -20.795 -4.458 21.623 1.00 90.88 166 TYR A O 1
ATOM 1326 N N . ALA A 1 167 ? -21.695 -2.646 20.666 1.00 89.06 167 ALA A N 1
ATOM 1327 C CA . ALA A 1 167 ? -22.985 -2.758 21.345 1.00 89.06 167 ALA A CA 1
ATOM 1328 C C . ALA A 1 167 ? -23.773 -4.023 20.953 1.00 89.06 167 ALA A C 1
ATOM 1330 O O . ALA A 1 167 ? -24.473 -4.589 21.789 1.00 89.06 167 ALA A O 1
ATOM 1331 N N . GLU A 1 168 ? -23.660 -4.483 19.705 1.00 89.88 168 GLU A N 1
ATOM 1332 C CA . GLU A 1 168 ? -24.286 -5.730 19.255 1.00 89.88 168 GLU A CA 1
ATOM 1333 C C . GLU A 1 168 ? -23.531 -6.945 19.779 1.00 89.88 168 GLU A C 1
ATOM 1335 O O . GLU A 1 168 ? -24.154 -7.876 20.281 1.00 89.88 168 GLU A O 1
ATOM 1340 N N . ILE A 1 169 ? -22.197 -6.897 19.717 1.00 88.19 169 ILE A N 1
ATOM 1341 C CA . ILE A 1 169 ? -21.311 -7.965 20.203 1.00 88.19 169 ILE A CA 1
ATOM 1342 C C . ILE A 1 169 ? -21.450 -8.132 21.726 1.00 88.19 169 ILE A C 1
ATOM 1344 O O . ILE A 1 169 ? -21.375 -9.240 22.250 1.00 88.19 169 ILE A O 1
ATOM 1348 N N . ALA A 1 170 ? -21.707 -7.042 22.453 1.00 90.12 170 ALA A N 1
ATOM 1349 C CA . ALA A 1 170 ? -21.904 -7.062 23.899 1.00 90.12 170 ALA A CA 1
ATOM 1350 C C . ALA A 1 170 ? -23.251 -7.656 24.348 1.00 90.12 170 ALA A C 1
ATOM 1352 O O . ALA A 1 170 ? -23.450 -7.856 25.550 1.00 90.12 170 ALA A O 1
ATOM 1353 N N . LYS A 1 171 ? -24.200 -7.934 23.440 1.00 87.94 171 LYS A N 1
ATOM 1354 C CA . LYS A 1 171 ? -25.512 -8.486 23.818 1.00 87.94 171 LYS A CA 1
ATOM 1355 C C . LYS A 1 171 ? -25.332 -9.838 24.515 1.00 87.94 171 LYS A C 1
ATOM 1357 O O . LYS A 1 171 ? -24.798 -10.782 23.947 1.00 87.94 171 LYS A O 1
ATOM 1362 N N . GLY A 1 172 ? -25.791 -9.927 25.764 1.00 80.94 172 GLY A N 1
ATOM 1363 C CA . GLY A 1 172 ? -25.663 -11.137 26.585 1.00 80.94 172 GLY A CA 1
ATOM 1364 C C . GLY A 1 172 ? -24.300 -11.318 27.265 1.00 80.94 172 GLY A C 1
ATOM 1365 O O . GLY A 1 172 ? -24.107 -12.321 27.946 1.00 80.94 172 GLY A O 1
ATOM 1366 N N . GLN A 1 173 ? -23.381 -10.355 27.136 1.00 85.38 173 GLN A N 1
ATOM 1367 C CA . GLN A 1 173 ? -22.047 -10.402 27.738 1.00 85.38 173 GLN A CA 1
ATOM 1368 C C . GLN A 1 173 ? -21.945 -9.489 28.975 1.00 85.38 173 GLN A C 1
ATOM 1370 O O . GLN A 1 173 ? -22.651 -8.479 29.078 1.00 85.38 173 GLN A O 1
ATOM 1375 N N . PRO A 1 174 ? -21.084 -9.818 29.954 1.00 83.00 174 PRO A N 1
ATOM 1376 C CA . PRO A 1 174 ? -20.881 -8.975 31.125 1.00 83.00 174 PRO A CA 1
ATOM 1377 C C . PRO A 1 174 ? -20.043 -7.730 30.784 1.00 83.00 174 PRO A C 1
ATOM 1379 O O . PRO A 1 174 ? -18.848 -7.826 30.543 1.00 83.00 174 PRO A O 1
ATOM 1382 N N . THR A 1 175 ? -20.652 -6.544 30.843 1.00 89.38 175 THR A N 1
ATOM 1383 C CA . THR A 1 175 ? -19.961 -5.245 30.704 1.00 89.38 175 THR A CA 1
ATOM 1384 C C . THR A 1 175 ? -19.772 -4.587 32.077 1.00 89.38 175 THR A C 1
ATOM 1386 O O . THR A 1 175 ? -20.632 -3.834 32.554 1.00 89.38 175 THR A O 1
ATOM 1389 N N . LEU A 1 176 ? -18.694 -4.946 32.778 1.00 90.19 176 LEU A N 1
ATOM 1390 C CA . LEU A 1 176 ? -18.462 -4.557 34.173 1.00 90.19 176 LEU A CA 1
ATOM 1391 C C . LEU A 1 176 ? -18.294 -3.043 34.360 1.00 90.19 176 LEU A C 1
ATOM 1393 O O . LEU A 1 176 ? -18.895 -2.484 35.283 1.00 90.19 176 LEU A O 1
ATOM 1397 N N . ARG A 1 177 ? -17.523 -2.359 33.506 1.00 92.81 177 ARG A N 1
ATOM 1398 C CA . ARG A 1 177 ? -17.304 -0.908 33.635 1.00 92.81 177 ARG A CA 1
ATOM 1399 C C . ARG A 1 177 ? -18.542 -0.120 33.276 1.00 92.81 177 ARG A C 1
ATOM 1401 O O . ARG A 1 177 ? -18.865 0.836 33.972 1.00 92.81 177 ARG A O 1
ATOM 1408 N N . VAL A 1 178 ? -19.278 -0.559 32.259 1.00 93.31 178 VAL A N 1
ATOM 1409 C CA . VAL A 1 178 ? -20.559 0.060 31.888 1.00 93.31 178 VAL A CA 1
ATOM 1410 C C . VAL A 1 178 ? -21.555 -0.029 33.044 1.00 93.31 178 VAL A C 1
ATOM 1412 O O . VAL A 1 178 ? -22.223 0.952 33.363 1.00 93.31 178 VAL A O 1
ATOM 1415 N N . ARG A 1 179 ? -21.628 -1.183 33.725 1.00 92.94 179 ARG A N 1
ATOM 1416 C CA . ARG A 1 179 ? -22.479 -1.352 34.914 1.00 92.94 179 ARG A CA 1
ATOM 1417 C C . ARG A 1 179 ? -22.053 -0.428 36.054 1.00 92.94 179 ARG A C 1
ATOM 1419 O O . ARG A 1 179 ? -22.916 0.230 36.628 1.00 92.94 179 ARG A O 1
ATOM 1426 N N . LYS A 1 180 ? -20.749 -0.342 36.352 1.00 93.44 180 LYS A N 1
ATOM 1427 C CA . LYS A 1 180 ? -20.210 0.586 37.365 1.00 93.44 180 LYS A CA 1
ATOM 1428 C C . LYS A 1 180 ? -20.537 2.044 37.032 1.00 93.44 180 LYS A C 1
ATOM 1430 O O . LYS A 1 180 ? -21.008 2.771 37.899 1.00 93.44 180 LYS A O 1
ATOM 1435 N N . PHE A 1 181 ? -20.344 2.446 35.779 1.00 94.38 181 PHE A N 1
ATOM 1436 C CA . PHE A 1 181 ? -20.629 3.800 35.311 1.00 94.38 181 PHE A CA 1
ATOM 1437 C C . PHE A 1 181 ? -22.121 4.141 35.409 1.00 94.38 181 PHE A C 1
ATOM 1439 O O . PHE A 1 181 ? -22.476 5.175 35.962 1.00 94.38 181 PHE A O 1
ATOM 1446 N N . ASN A 1 182 ? -23.007 3.245 34.966 1.00 92.69 182 ASN A N 1
ATOM 1447 C CA . ASN A 1 182 ? -24.453 3.450 35.076 1.00 92.69 182 ASN A CA 1
ATOM 1448 C C . ASN A 1 182 ? -24.936 3.488 36.534 1.00 92.69 182 ASN A C 1
ATOM 1450 O O . ASN A 1 182 ? -25.818 4.276 36.857 1.00 92.69 182 ASN A O 1
ATOM 1454 N N . ALA A 1 183 ? -24.361 2.670 37.421 1.00 91.56 183 ALA A N 1
ATOM 1455 C CA . ALA A 1 183 ? -24.666 2.738 38.849 1.00 91.56 183 ALA A CA 1
ATOM 1456 C C . ALA A 1 183 ? -24.264 4.100 39.435 1.00 91.56 183 ALA A C 1
ATOM 1458 O O . ALA A 1 183 ? -25.060 4.726 40.129 1.00 91.56 183 ALA A O 1
ATOM 1459 N N . LYS A 1 184 ? -23.070 4.590 39.083 1.00 90.88 184 LYS A N 1
ATOM 1460 C CA . LYS A 1 184 ? -22.578 5.891 39.536 1.00 90.88 184 LYS A CA 1
ATOM 1461 C C . LYS A 1 184 ? -23.414 7.056 39.004 1.00 90.88 184 LYS A C 1
ATOM 1463 O O . LYS A 1 184 ? -23.713 7.964 39.770 1.00 90.88 184 LYS A O 1
ATOM 1468 N N . LEU A 1 185 ? -23.824 7.009 37.735 1.00 89.25 185 LEU A N 1
ATOM 1469 C CA . LEU A 1 185 ? -24.766 7.971 37.152 1.00 89.25 185 LEU A CA 1
ATOM 1470 C C . LEU A 1 185 ? -26.074 8.015 37.949 1.00 89.25 185 LEU A C 1
ATOM 1472 O O . LEU A 1 185 ? -26.467 9.077 38.410 1.00 89.25 185 LEU A O 1
ATOM 1476 N N . ASN A 1 186 ? -26.682 6.855 38.214 1.00 88.44 186 ASN A N 1
ATOM 1477 C CA . ASN A 1 186 ? -27.920 6.782 38.993 1.00 88.44 186 ASN A CA 1
ATOM 1478 C C . ASN A 1 186 ? -27.764 7.336 40.421 1.00 88.44 186 ASN A C 1
ATOM 1480 O O . ASN A 1 186 ? -28.729 7.834 40.996 1.00 88.44 186 ASN A O 1
ATOM 1484 N N . ASP A 1 187 ? -26.584 7.205 41.028 1.00 87.81 187 ASP A N 1
ATOM 1485 C CA . ASP A 1 187 ? -26.314 7.756 42.358 1.00 87.81 187 ASP A CA 1
ATOM 1486 C C . ASP A 1 187 ? -26.130 9.279 42.323 1.00 87.81 187 ASP A C 1
ATOM 1488 O O . ASP A 1 187 ? -26.603 9.967 43.226 1.00 87.81 187 ASP A O 1
ATOM 1492 N N . LEU A 1 188 ? -25.504 9.815 41.271 1.00 85.62 188 LEU A N 1
ATOM 1493 C CA . LEU A 1 188 ? -25.383 11.258 41.053 1.00 85.62 188 LEU A CA 1
ATOM 1494 C C . LEU A 1 188 ? -26.748 11.899 40.763 1.00 85.62 188 LEU A C 1
ATOM 1496 O O . LEU A 1 188 ? -27.056 12.935 41.350 1.00 85.62 188 LEU A O 1
ATOM 1500 N N . ASP A 1 189 ? -27.599 11.247 39.968 1.00 82.50 189 ASP A N 1
ATOM 1501 C CA . ASP A 1 189 ? -28.958 11.716 39.662 1.00 82.50 189 ASP A CA 1
ATOM 1502 C C . ASP A 1 189 ? -29.833 11.824 40.922 1.00 82.50 189 ASP A C 1
ATOM 1504 O O . ASP A 1 189 ? -30.645 12.737 41.047 1.00 82.50 189 ASP A O 1
ATOM 1508 N N . LYS A 1 190 ? -29.649 10.919 41.895 1.00 81.56 190 LYS A N 1
ATOM 1509 C CA . LYS A 1 190 ? -30.352 10.974 43.193 1.00 81.56 190 LYS A CA 1
ATOM 1510 C C . LYS A 1 190 ? -29.858 12.103 44.099 1.00 81.56 190 LYS A C 1
ATOM 1512 O O . LYS A 1 190 ? -30.597 12.529 44.984 1.00 81.56 190 LYS A O 1
ATOM 1517 N N . LEU A 1 191 ? -28.602 12.517 43.942 1.00 73.12 191 LEU A N 1
ATOM 1518 C CA . LEU A 1 191 ? -27.948 13.535 44.770 1.00 73.12 191 LEU A CA 1
ATOM 1519 C C . LEU A 1 191 ? -28.089 14.947 44.187 1.00 73.12 191 LEU A C 1
ATOM 1521 O O . LEU A 1 191 ? -27.916 15.924 44.918 1.00 73.12 191 LEU A O 1
ATOM 1525 N N . ALA A 1 192 ? -28.403 15.067 42.897 1.00 63.19 192 ALA A N 1
ATOM 1526 C CA . ALA A 1 192 ? -28.595 16.347 42.237 1.00 63.19 192 ALA A CA 1
ATOM 1527 C C . ALA A 1 192 ? -29.953 16.970 42.637 1.00 63.19 192 ALA A C 1
ATOM 1529 O O . ALA A 1 192 ? -31.003 16.368 42.397 1.00 63.19 192 ALA A O 1
ATOM 1530 N N . PRO A 1 193 ? -29.988 18.183 43.228 1.00 55.81 193 PRO A N 1
ATOM 1531 C CA . PRO A 1 193 ? -31.239 18.919 43.377 1.00 55.81 193 PRO A CA 1
ATOM 1532 C C . PRO A 1 193 ? -31.822 19.196 41.986 1.00 55.81 193 PRO A C 1
ATOM 1534 O O . PRO A 1 193 ? -31.075 19.499 41.054 1.00 55.81 193 PRO A O 1
ATOM 1537 N N . ALA A 1 194 ? -33.147 19.082 41.855 1.00 50.94 194 ALA A N 1
ATOM 1538 C CA . ALA A 1 194 ? -33.895 19.282 40.613 1.00 50.94 194 ALA A CA 1
ATOM 1539 C C . ALA A 1 194 ? -33.473 20.589 39.908 1.00 50.94 194 ALA A C 1
ATOM 1541 O O . ALA A 1 194 ? -33.939 21.666 40.270 1.00 50.94 194 ALA A O 1
ATOM 1542 N N . GLY A 1 195 ? -32.551 20.507 38.943 1.00 49.38 195 GLY A N 1
ATOM 1543 C CA . GLY A 1 195 ? -32.009 21.684 38.258 1.00 49.38 195 GLY A CA 1
ATOM 1544 C C . GLY A 1 195 ? -30.550 21.606 37.800 1.00 49.38 195 GLY A C 1
ATOM 1545 O O . GLY A 1 195 ? -30.194 22.359 36.898 1.00 49.38 195 GLY A O 1
ATOM 1546 N N . LEU A 1 196 ? -29.708 20.708 38.333 1.00 51.25 196 LEU A N 1
ATOM 1547 C CA . LEU A 1 196 ? -28.425 20.408 37.677 1.00 51.25 196 LEU A CA 1
ATOM 1548 C C . LEU A 1 196 ? -28.692 19.459 36.509 1.00 51.25 196 LEU A C 1
ATOM 1550 O O . LEU A 1 196 ? -28.861 18.258 36.702 1.00 51.25 196 LEU A O 1
ATOM 1554 N N . ALA A 1 197 ? -28.780 20.018 35.302 1.00 53.72 197 ALA A N 1
ATOM 1555 C CA . ALA A 1 197 ? -28.803 19.241 34.073 1.00 53.72 197 ALA A CA 1
ATOM 1556 C C . ALA A 1 197 ? -27.513 18.412 34.011 1.00 53.72 197 ALA A C 1
ATOM 1558 O O . ALA A 1 197 ? -26.433 18.940 33.754 1.00 53.72 197 ALA A O 1
ATOM 1559 N N . ILE A 1 198 ? -27.625 17.124 34.330 1.00 56.91 198 ILE A N 1
ATOM 1560 C CA . ILE A 1 198 ? -26.547 16.159 34.160 1.00 56.91 198 ILE A CA 1
ATOM 1561 C C . ILE A 1 198 ? -26.179 16.175 32.677 1.00 56.91 198 ILE A C 1
ATOM 1563 O O . ILE A 1 198 ? -27.014 15.803 31.866 1.00 56.91 198 ILE A O 1
ATOM 1567 N N . SER A 1 199 ? -24.966 16.663 32.384 1.00 61.78 199 SER A N 1
ATOM 1568 C CA . SER A 1 199 ? -24.097 16.386 31.227 1.00 61.78 199 SER A CA 1
ATOM 1569 C C . SER A 1 199 ? -24.769 16.176 29.860 1.00 61.78 199 SER A C 1
ATOM 1571 O O . SER A 1 199 ? -25.604 15.298 29.696 1.00 61.78 199 SER A O 1
ATOM 1573 N N . ASP A 1 200 ? -24.254 16.847 28.824 1.00 75.94 200 ASP A N 1
ATOM 1574 C CA . ASP A 1 200 ? -24.528 16.563 27.404 1.00 75.94 200 ASP A CA 1
ATOM 1575 C C . ASP A 1 200 ? -24.709 15.048 27.139 1.00 75.94 200 ASP A C 1
ATOM 1577 O O . ASP A 1 200 ? -23.777 14.253 27.322 1.00 75.94 200 ASP A O 1
ATOM 1581 N N . GLU A 1 201 ? -25.927 14.634 26.753 1.00 83.81 201 GLU A N 1
ATOM 1582 C CA . GLU A 1 201 ? -26.291 13.229 26.498 1.00 83.81 201 GLU A CA 1
ATOM 1583 C C . GLU A 1 201 ? -25.330 12.569 25.501 1.00 83.81 201 GLU A C 1
ATOM 1585 O O . GLU A 1 201 ? -25.064 11.365 25.593 1.00 83.81 201 GLU A O 1
ATOM 1590 N N . ASN A 1 202 ? -24.749 13.359 24.593 1.00 86.00 202 ASN A N 1
ATOM 1591 C CA . ASN A 1 202 ? -23.753 12.884 23.642 1.00 86.00 202 ASN A CA 1
ATOM 1592 C C . ASN A 1 202 ? -22.470 12.426 24.344 1.00 86.00 202 ASN A C 1
ATOM 1594 O O . ASN A 1 202 ? -21.922 11.379 23.999 1.00 86.00 202 ASN A O 1
ATOM 1598 N N . VAL A 1 203 ? -21.997 13.158 25.359 1.00 87.69 203 VAL A N 1
ATOM 1599 C CA . VAL A 1 203 ? -20.789 12.807 26.125 1.00 87.69 203 VAL A CA 1
ATOM 1600 C C . VAL A 1 203 ? -21.013 11.511 26.903 1.00 87.69 203 VAL A C 1
ATOM 1602 O O . VAL A 1 203 ? -20.185 10.602 26.842 1.00 87.69 203 VAL A O 1
ATOM 1605 N N . ILE A 1 204 ? -22.166 11.370 27.563 1.00 89.62 204 ILE A N 1
ATOM 1606 C CA . ILE A 1 204 ? -22.532 10.136 28.278 1.00 89.62 204 ILE A CA 1
ATOM 1607 C C . ILE A 1 204 ? -22.639 8.957 27.304 1.00 89.62 204 ILE A C 1
ATOM 1609 O O . ILE A 1 204 ? -22.136 7.864 27.589 1.00 89.62 204 ILE A O 1
ATOM 1613 N N . GLY A 1 205 ? -23.281 9.170 26.153 1.00 89.50 205 GLY A N 1
ATOM 1614 C CA . GLY A 1 205 ? -23.396 8.180 25.086 1.00 89.50 205 GLY A CA 1
ATOM 1615 C C . GLY A 1 205 ? -22.029 7.699 24.599 1.00 89.50 205 GLY A C 1
ATOM 1616 O O . GLY A 1 205 ? -21.790 6.490 24.539 1.00 89.50 205 GLY A O 1
ATOM 1617 N N . ASN A 1 206 ? -21.106 8.629 24.348 1.00 91.69 206 ASN A N 1
ATOM 1618 C CA . ASN A 1 206 ? -19.737 8.334 23.924 1.00 91.69 206 ASN A CA 1
ATOM 1619 C C . ASN A 1 206 ? -18.960 7.553 24.991 1.00 91.69 206 ASN A C 1
ATOM 1621 O O . ASN A 1 206 ? -18.358 6.526 24.673 1.00 91.69 206 ASN A O 1
ATOM 1625 N N . ILE A 1 207 ? -19.031 7.970 26.262 1.00 93.94 207 ILE A N 1
ATOM 1626 C CA . ILE A 1 207 ? -18.409 7.246 27.382 1.00 93.94 207 ILE A CA 1
ATOM 1627 C C . ILE A 1 207 ? -18.927 5.806 27.426 1.00 93.94 207 ILE A C 1
ATOM 1629 O O . ILE A 1 207 ? -18.132 4.867 27.470 1.00 93.94 207 ILE A O 1
ATOM 1633 N N . ARG A 1 208 ? -20.250 5.597 27.354 1.00 94.56 208 ARG A N 1
ATOM 1634 C CA . ARG A 1 208 ? -20.837 4.246 27.352 1.00 94.56 208 ARG A CA 1
ATOM 1635 C C . ARG A 1 208 ? -20.312 3.404 26.195 1.00 94.56 208 ARG A C 1
ATOM 1637 O O . ARG A 1 208 ? -19.891 2.274 26.425 1.00 94.56 208 ARG A O 1
ATOM 1644 N N . GLN A 1 209 ? -20.307 3.938 24.974 1.00 93.31 209 GLN A N 1
ATOM 1645 C CA . GLN A 1 209 ? -19.805 3.215 23.803 1.00 93.31 209 GLN A CA 1
ATOM 1646 C C . GLN A 1 209 ? -18.322 2.845 23.944 1.00 93.31 209 GLN A C 1
ATOM 1648 O O . GLN A 1 209 ? -17.938 1.715 23.638 1.00 93.31 209 GLN A O 1
ATOM 1653 N N . HIS A 1 210 ? -17.495 3.761 24.454 1.00 95.31 210 HIS A N 1
ATOM 1654 C CA . HIS A 1 210 ? -16.080 3.502 24.711 1.00 95.31 210 HIS A CA 1
ATOM 1655 C C . HIS A 1 210 ? -15.879 2.417 25.772 1.00 95.31 210 HIS A C 1
ATOM 1657 O O . HIS A 1 210 ? -15.090 1.500 25.559 1.00 95.31 210 HIS A O 1
ATOM 1663 N N . LEU A 1 211 ? -16.630 2.467 26.876 1.00 96.06 211 LEU A N 1
ATOM 1664 C CA . LEU A 1 211 ? -16.556 1.465 27.941 1.00 96.06 211 LEU A CA 1
ATOM 1665 C C . LEU A 1 211 ? -16.998 0.072 27.478 1.00 96.06 211 LEU A C 1
ATOM 1667 O O . LEU A 1 211 ? -16.388 -0.908 27.894 1.00 96.06 211 LEU A O 1
ATOM 1671 N N . ILE A 1 212 ? -18.000 -0.031 26.595 1.00 94.81 212 ILE A N 1
ATOM 1672 C CA . ILE A 1 212 ? -18.386 -1.320 25.995 1.00 94.81 212 ILE A CA 1
ATOM 1673 C C . ILE A 1 212 ? -17.211 -1.899 25.198 1.00 94.81 212 ILE A C 1
ATOM 1675 O O . ILE A 1 212 ? -16.876 -3.069 25.364 1.00 94.81 212 ILE A O 1
ATOM 1679 N N . ALA A 1 213 ? -16.564 -1.093 24.352 1.00 93.81 213 ALA A N 1
ATOM 1680 C CA . ALA A 1 213 ? -15.412 -1.548 23.576 1.00 93.81 213 ALA A CA 1
ATOM 1681 C C . ALA A 1 213 ? -14.250 -1.997 24.480 1.00 93.81 213 ALA A C 1
ATOM 1683 O O . ALA A 1 213 ? -13.641 -3.034 24.219 1.00 93.81 213 ALA A O 1
ATOM 1684 N N . ILE A 1 214 ? -13.979 -1.253 25.559 1.00 95.00 214 ILE A N 1
ATOM 1685 C CA . ILE A 1 214 ? -12.956 -1.594 26.559 1.00 95.00 214 ILE A CA 1
ATOM 1686 C C . ILE A 1 214 ? -13.278 -2.935 27.228 1.00 95.00 214 ILE A C 1
ATOM 1688 O O . ILE A 1 214 ? -12.427 -3.818 27.227 1.00 95.00 214 ILE A O 1
ATOM 1692 N N . ASP A 1 215 ? -14.502 -3.123 27.734 1.00 93.69 215 ASP A N 1
ATOM 1693 C CA . ASP A 1 215 ? -14.903 -4.357 28.429 1.00 93.69 215 ASP A CA 1
ATOM 1694 C C . ASP A 1 215 ? -14.822 -5.603 27.521 1.00 93.69 215 ASP A C 1
ATOM 1696 O O . ASP A 1 215 ? -14.592 -6.707 28.013 1.00 93.69 215 ASP A O 1
ATOM 1700 N N . LEU A 1 216 ? -14.985 -5.447 26.201 1.00 92.38 216 LEU A N 1
ATOM 1701 C CA . LEU A 1 216 ? -14.863 -6.549 25.239 1.00 92.38 216 LEU A CA 1
ATOM 1702 C C . LEU A 1 216 ? -13.417 -6.836 24.800 1.00 92.38 216 LEU A C 1
ATOM 1704 O O . LEU A 1 216 ? -13.099 -7.981 24.475 1.00 92.38 216 LEU A O 1
ATOM 1708 N N . LEU A 1 217 ? -12.552 -5.818 24.748 1.00 92.19 217 LEU A N 1
ATOM 1709 C CA . LEU A 1 217 ? -11.163 -5.957 24.290 1.00 92.19 217 LEU A CA 1
ATOM 1710 C C . LEU A 1 217 ? -10.189 -6.289 25.424 1.00 92.19 217 LEU A C 1
ATOM 1712 O O . LEU A 1 217 ? -9.262 -7.069 25.218 1.00 92.19 217 LEU A O 1
ATOM 1716 N N . GLU A 1 218 ? -10.387 -5.718 26.611 1.00 93.06 218 GLU A N 1
ATOM 1717 C CA . GLU A 1 218 ? -9.473 -5.860 27.748 1.00 93.06 218 GLU A CA 1
ATOM 1718 C C . GLU A 1 218 ? -9.158 -7.326 28.105 1.00 93.06 218 GLU A C 1
ATOM 1720 O O . GLU A 1 218 ? -7.966 -7.628 28.245 1.00 93.06 218 GLU A O 1
ATOM 1725 N N . PRO A 1 219 ? -10.135 -8.258 28.206 1.00 90.44 219 PRO A N 1
ATOM 1726 C CA . PRO A 1 219 ? -9.848 -9.637 28.610 1.00 90.44 219 PRO A CA 1
ATOM 1727 C C . PRO A 1 219 ? -8.831 -10.327 27.698 1.00 90.44 219 PRO A C 1
ATOM 1729 O O . PRO A 1 219 ? -7.986 -11.086 28.168 1.00 90.44 219 PRO A O 1
ATOM 1732 N N . ALA A 1 220 ? -8.883 -10.017 26.400 1.00 88.12 220 ALA A N 1
ATOM 1733 C CA . ALA A 1 220 ? -7.990 -10.567 25.391 1.00 88.12 220 ALA A CA 1
ATOM 1734 C C . ALA A 1 220 ? -6.603 -9.903 25.379 1.00 88.12 220 ALA A C 1
ATOM 1736 O O . ALA A 1 220 ? -5.633 -10.551 24.999 1.00 88.12 220 ALA A O 1
ATOM 1737 N N . VAL A 1 221 ? -6.491 -8.625 25.761 1.00 89.06 221 VAL A N 1
ATOM 1738 C CA . VAL A 1 221 ? -5.241 -7.848 25.644 1.00 89.06 221 VAL A CA 1
ATOM 1739 C C . VAL A 1 221 ? -4.424 -7.846 26.937 1.00 89.06 221 VAL A C 1
ATOM 1741 O O . VAL A 1 221 ? -3.216 -8.055 26.890 1.00 89.06 221 VAL A O 1
ATOM 1744 N N . VAL A 1 222 ? -5.059 -7.596 28.084 1.00 88.25 222 VAL A N 1
ATOM 1745 C CA . VAL A 1 222 ? -4.374 -7.448 29.388 1.00 88.25 222 VAL A CA 1
ATOM 1746 C C . VAL A 1 222 ? -4.948 -8.348 30.487 1.00 88.25 222 VAL A C 1
ATOM 1748 O O . VAL A 1 222 ? -4.347 -8.465 31.562 1.00 88.25 222 VAL A O 1
ATOM 1751 N N . GLY A 1 223 ? -6.104 -8.965 30.231 1.00 85.25 223 GLY A N 1
ATOM 1752 C CA . GLY A 1 223 ? -6.844 -9.769 31.195 1.00 85.25 223 GLY A CA 1
ATOM 1753 C C . GLY A 1 223 ? -6.455 -11.247 31.249 1.00 85.25 223 GLY A C 1
ATOM 1754 O O . GLY A 1 223 ? -5.393 -11.680 30.802 1.00 85.25 223 GLY A O 1
ATOM 1755 N N . ASP A 1 224 ? -7.352 -12.026 31.842 1.00 83.56 224 ASP A N 1
ATOM 1756 C CA . ASP A 1 224 ? -7.228 -13.460 32.109 1.00 83.56 224 ASP A CA 1
ATOM 1757 C C . ASP A 1 224 ? -7.214 -14.328 30.842 1.00 83.56 224 ASP A C 1
ATOM 1759 O O . ASP A 1 224 ? -6.668 -15.431 30.846 1.00 83.56 224 ASP A O 1
ATOM 1763 N N . GLN A 1 225 ? -7.769 -13.823 29.743 1.00 83.44 225 GLN A N 1
ATOM 1764 C CA . GLN A 1 225 ? -7.875 -14.544 28.475 1.00 83.44 225 GLN A CA 1
ATOM 1765 C C . GLN A 1 225 ? -6.742 -14.236 27.501 1.00 83.44 225 GLN A C 1
ATOM 1767 O O . GLN A 1 225 ? -6.746 -14.752 26.380 1.00 83.44 225 GLN A O 1
ATOM 1772 N N . PHE A 1 226 ? -5.755 -13.441 27.916 1.00 83.69 226 PHE A N 1
ATOM 1773 C CA . PHE A 1 226 ? -4.603 -13.107 27.088 1.00 83.69 226 PHE A CA 1
ATOM 1774 C C . PHE A 1 226 ? -3.894 -14.360 26.560 1.00 83.69 226 PHE A C 1
ATOM 1776 O O . PHE A 1 226 ? -3.745 -14.517 25.354 1.00 83.69 226 PHE A O 1
ATOM 1783 N N . SER A 1 227 ? -3.537 -15.298 27.442 1.00 80.44 227 SER A N 1
ATOM 1784 C CA . SER A 1 227 ? -2.826 -16.533 27.070 1.00 80.44 227 SER A CA 1
ATOM 1785 C C . SER A 1 227 ? -3.677 -17.507 26.251 1.00 80.44 227 SER A C 1
ATOM 1787 O O . SER A 1 227 ? -3.138 -18.300 25.482 1.00 80.44 227 SER A O 1
ATOM 1789 N N . ALA A 1 228 ? -5.003 -17.449 26.407 1.00 78.69 228 ALA A N 1
ATOM 1790 C CA . ALA A 1 228 ? -5.943 -18.234 25.614 1.00 78.69 228 ALA A CA 1
ATOM 1791 C C . ALA A 1 228 ? -6.166 -17.633 24.218 1.00 78.69 228 ALA A C 1
ATOM 1793 O O . ALA A 1 228 ? -6.504 -18.364 23.289 1.00 78.69 228 ALA A O 1
ATOM 1794 N N . THR A 1 229 ? -5.992 -16.320 24.062 1.00 79.81 229 THR A N 1
ATOM 1795 C CA . THR A 1 229 ? -6.222 -15.610 22.797 1.00 79.81 229 THR A CA 1
ATOM 1796 C C . THR A 1 229 ? -4.945 -15.493 21.973 1.00 79.81 229 THR A C 1
ATOM 1798 O O . THR A 1 229 ? -4.996 -15.695 20.764 1.00 79.81 229 THR A O 1
ATOM 1801 N N . PHE A 1 230 ? -3.812 -15.197 22.614 1.00 82.06 230 PHE A N 1
ATOM 1802 C CA . PHE A 1 230 ? -2.536 -14.932 21.956 1.00 82.06 230 PHE A CA 1
ATOM 1803 C C . PHE A 1 230 ? -1.422 -15.832 22.508 1.00 82.06 230 PHE A C 1
ATOM 1805 O O . PHE A 1 230 ? -1.131 -15.829 23.705 1.00 82.06 230 PHE A O 1
ATOM 1812 N N . GLN A 1 231 ? -0.741 -16.575 21.632 1.00 73.31 231 GLN A N 1
ATOM 1813 C CA . GLN A 1 231 ? 0.335 -17.509 22.004 1.00 73.31 231 GLN A CA 1
ATOM 1814 C C . GLN A 1 231 ? 1.718 -16.840 21.973 1.00 73.31 231 GLN A C 1
ATOM 1816 O O . GLN A 1 231 ? 2.656 -17.285 21.305 1.00 73.31 231 GLN A O 1
ATOM 1821 N N . LEU A 1 232 ? 1.876 -15.730 22.693 1.00 67.00 232 LEU A N 1
ATOM 1822 C CA . LEU A 1 232 ? 3.088 -14.913 22.602 1.00 67.00 232 LEU A CA 1
ATOM 1823 C C . LEU A 1 232 ? 4.234 -15.453 23.459 1.00 67.00 232 LEU A C 1
ATOM 1825 O O . LEU A 1 232 ? 4.545 -14.939 24.527 1.00 67.00 232 LEU A O 1
ATOM 1829 N N . ASN A 1 233 ? 4.956 -16.434 22.923 1.00 55.44 233 ASN A N 1
ATOM 1830 C CA . ASN A 1 233 ? 6.173 -16.966 23.542 1.00 55.44 233 ASN A CA 1
ATOM 1831 C C . ASN A 1 233 ? 7.412 -16.048 23.409 1.00 55.44 233 ASN A C 1
ATOM 1833 O O . ASN A 1 233 ? 8.503 -16.459 23.798 1.00 55.44 233 ASN A O 1
ATOM 1837 N N . LYS A 1 234 ? 7.317 -14.844 22.811 1.00 52.31 234 LYS A N 1
ATOM 1838 C CA . LYS A 1 234 ? 8.518 -14.160 22.272 1.00 52.31 234 LYS A CA 1
ATOM 1839 C C . LYS A 1 234 ? 8.666 -12.644 22.458 1.00 52.31 234 LYS A C 1
ATOM 1841 O O . LYS A 1 234 ? 9.619 -12.102 21.908 1.00 52.31 234 LYS A O 1
ATOM 1846 N N . VAL A 1 235 ? 7.821 -11.921 23.203 1.00 56.84 235 VAL A N 1
ATOM 1847 C CA . VAL A 1 235 ? 7.934 -10.440 23.211 1.00 56.84 235 VAL A CA 1
ATOM 1848 C C . VAL A 1 235 ? 7.987 -9.823 24.606 1.00 56.84 235 VAL A C 1
ATOM 1850 O O . VAL A 1 235 ? 6.998 -9.333 25.140 1.00 56.84 235 VAL A O 1
ATOM 1853 N N . HIS A 1 236 ? 9.198 -9.774 25.169 1.00 58.09 236 HIS A N 1
ATOM 1854 C CA . HIS A 1 236 ? 9.485 -9.125 26.454 1.00 58.09 236 HIS A CA 1
ATOM 1855 C C . HIS A 1 236 ? 9.109 -7.623 26.463 1.00 58.09 236 HIS A C 1
ATOM 1857 O O . HIS A 1 236 ? 8.687 -7.100 27.496 1.00 58.09 236 HIS A O 1
ATOM 1863 N N . LEU A 1 237 ? 9.221 -6.923 25.325 1.00 61.94 237 LEU A N 1
ATOM 1864 C CA . LEU A 1 237 ? 8.875 -5.497 25.204 1.00 61.94 237 LEU A CA 1
ATOM 1865 C C . LEU A 1 237 ? 7.364 -5.230 25.266 1.00 61.94 237 LEU A C 1
ATOM 1867 O O . LEU A 1 237 ? 6.956 -4.267 25.913 1.00 61.94 237 LEU A O 1
ATOM 1871 N N . LEU A 1 238 ? 6.529 -6.108 24.693 1.00 71.88 238 LEU A N 1
ATOM 1872 C CA . LEU A 1 238 ? 5.075 -5.999 24.846 1.00 71.88 238 LEU A CA 1
ATOM 1873 C C . LEU A 1 238 ? 4.651 -6.199 26.301 1.00 71.88 238 LEU A C 1
ATOM 1875 O O . LEU A 1 238 ? 3.701 -5.561 26.726 1.00 71.88 238 LEU A O 1
ATOM 1879 N N . GLY A 1 239 ? 5.379 -7.005 27.081 1.00 78.00 239 GLY A N 1
ATOM 1880 C CA . GLY A 1 239 ? 5.085 -7.201 28.502 1.00 78.00 239 GLY A CA 1
ATOM 1881 C C . GLY A 1 239 ? 5.055 -5.894 29.302 1.00 78.00 239 GLY A C 1
ATOM 1882 O O . GLY A 1 239 ? 4.150 -5.697 30.104 1.00 78.00 239 GLY A O 1
ATOM 1883 N N . LYS A 1 240 ? 5.980 -4.958 29.035 1.00 81.31 240 LYS A N 1
ATOM 1884 C CA . LYS A 1 240 ? 5.980 -3.637 29.696 1.00 81.31 240 LYS A CA 1
ATOM 1885 C C . LYS A 1 240 ? 4.772 -2.785 29.302 1.00 81.31 240 LYS A C 1
ATOM 1887 O O . LYS A 1 240 ? 4.219 -2.094 30.148 1.00 81.31 240 LYS A O 1
ATOM 1892 N N . LEU A 1 241 ? 4.371 -2.834 28.032 1.00 82.62 241 LEU A N 1
ATOM 1893 C CA . LEU A 1 241 ? 3.213 -2.087 27.532 1.00 82.62 241 LEU A CA 1
ATOM 1894 C C . LEU A 1 241 ? 1.896 -2.685 28.024 1.00 82.62 241 LEU A C 1
ATOM 1896 O O . LEU A 1 241 ? 0.999 -1.939 28.383 1.00 82.62 241 LEU A O 1
ATOM 1900 N N . ILE A 1 242 ? 1.808 -4.015 28.095 1.00 86.06 242 ILE A N 1
ATOM 1901 C CA . ILE A 1 242 ? 0.674 -4.743 28.678 1.00 86.06 242 ILE A CA 1
ATOM 1902 C C . ILE A 1 242 ? 0.503 -4.368 30.146 1.00 86.06 242 ILE A C 1
ATOM 1904 O O . ILE A 1 242 ? -0.618 -4.103 30.569 1.00 86.06 242 ILE A O 1
ATOM 1908 N N . GLU A 1 243 ? 1.594 -4.301 30.912 1.00 87.25 243 GLU A N 1
ATOM 1909 C CA . GLU A 1 243 ? 1.508 -3.925 32.324 1.00 87.25 243 GLU A CA 1
ATOM 1910 C C . GLU A 1 243 ? 1.109 -2.455 32.500 1.00 87.25 243 GLU A C 1
ATOM 1912 O O . GLU A 1 243 ? 0.219 -2.155 33.288 1.00 87.25 243 GLU A O 1
ATOM 1917 N N . ARG A 1 244 ? 1.678 -1.546 31.698 1.00 88.44 244 ARG A N 1
ATOM 1918 C CA . ARG A 1 244 ? 1.269 -0.134 31.686 1.00 88.44 244 ARG A CA 1
ATOM 1919 C C . ARG A 1 244 ? -0.212 0.029 31.338 1.00 88.44 244 ARG A C 1
ATOM 1921 O O . ARG A 1 244 ? -0.921 0.763 32.015 1.00 88.44 244 ARG A O 1
ATOM 1928 N N . GLU A 1 245 ? -0.695 -0.668 30.315 1.00 89.56 245 GLU A N 1
ATOM 1929 C CA . GLU A 1 245 ? -2.107 -0.607 29.930 1.00 89.56 245 GLU A CA 1
ATOM 1930 C C . GLU A 1 245 ? -3.009 -1.216 31.013 1.00 89.56 245 GLU A C 1
ATOM 1932 O O . GLU A 1 245 ? -4.090 -0.700 31.285 1.00 89.56 245 GLU A O 1
ATOM 1937 N N . ARG A 1 246 ? -2.559 -2.274 31.699 1.00 91.38 246 ARG A N 1
ATOM 1938 C CA . ARG A 1 246 ? -3.260 -2.832 32.863 1.00 91.38 246 ARG A CA 1
ATOM 1939 C C . ARG A 1 246 ? -3.381 -1.803 33.989 1.00 91.38 246 ARG A C 1
ATOM 1941 O O . ARG A 1 246 ? -4.465 -1.660 34.556 1.00 91.38 246 ARG A O 1
ATOM 1948 N N . GLU A 1 247 ? -2.311 -1.073 34.299 1.00 91.69 247 GLU A N 1
ATOM 1949 C CA . GLU A 1 247 ? -2.342 0.032 35.266 1.00 91.69 247 GLU A CA 1
ATOM 1950 C C . GLU A 1 247 ? -3.320 1.136 34.829 1.00 91.69 247 GLU A C 1
ATOM 1952 O O . GLU A 1 247 ? -4.129 1.592 35.641 1.00 91.69 247 GLU A O 1
ATOM 1957 N N . GLU A 1 248 ? -3.319 1.511 33.544 1.00 89.88 248 GLU A N 1
ATOM 1958 C CA . GLU A 1 248 ? -4.269 2.479 32.975 1.00 89.88 248 GLU A CA 1
ATOM 1959 C C . GLU A 1 248 ? -5.728 1.987 33.091 1.00 89.88 248 GLU A C 1
ATOM 1961 O O . GLU A 1 248 ? -6.612 2.760 33.470 1.00 89.88 248 GLU A O 1
ATOM 1966 N N . MET A 1 249 ? -6.002 0.695 32.871 1.00 93.00 249 MET A N 1
ATOM 1967 C CA . MET A 1 249 ? -7.345 0.115 33.032 1.00 93.00 249 MET A CA 1
ATOM 1968 C C . MET A 1 249 ? -7.830 0.106 34.487 1.00 93.00 249 MET A C 1
ATOM 1970 O O . MET A 1 249 ? -9.026 0.306 34.744 1.00 93.00 249 MET A O 1
ATOM 1974 N N . ILE A 1 250 ? -6.922 -0.117 35.443 1.00 92.75 250 ILE A N 1
ATOM 1975 C CA . ILE A 1 250 ? -7.215 -0.020 36.879 1.00 92.75 250 ILE A CA 1
ATOM 1976 C C . ILE A 1 250 ? -7.500 1.440 37.249 1.00 92.75 250 ILE A C 1
ATOM 1978 O O . ILE A 1 250 ? -8.509 1.720 37.904 1.00 92.75 250 ILE A O 1
ATOM 1982 N N . ALA A 1 251 ? -6.661 2.373 36.789 1.00 92.31 251 ALA A N 1
ATOM 1983 C CA . ALA A 1 251 ? -6.842 3.805 37.008 1.00 92.31 251 ALA A CA 1
ATOM 1984 C C . ALA A 1 251 ? -8.191 4.294 36.461 1.00 92.31 251 ALA A C 1
ATOM 1986 O O . ALA A 1 251 ? -8.925 4.972 37.179 1.00 92.31 251 ALA A O 1
ATOM 1987 N N . LEU A 1 252 ? -8.578 3.859 35.259 1.00 93.94 252 LEU A N 1
ATOM 1988 C CA . LEU A 1 252 ? -9.873 4.185 34.664 1.00 93.94 252 LEU A CA 1
ATOM 1989 C C . LEU A 1 252 ? -11.050 3.656 35.500 1.00 93.94 252 LEU A C 1
ATOM 1991 O O . LEU A 1 252 ? -12.042 4.357 35.703 1.00 93.94 252 LEU A O 1
ATOM 1995 N N . SER A 1 253 ? -10.961 2.430 36.032 1.00 93.50 253 SER A N 1
ATOM 1996 C CA . SER A 1 253 ? -12.007 1.905 36.925 1.00 93.50 253 SER A CA 1
ATOM 1997 C C . SER A 1 253 ? -12.117 2.708 38.226 1.00 93.50 253 SER A C 1
ATOM 1999 O O . SER A 1 253 ? -13.218 2.824 38.778 1.00 93.50 253 SER A O 1
ATOM 2001 N N . ASN A 1 254 ? -11.001 3.228 38.737 1.00 93.19 254 ASN A N 1
ATOM 2002 C CA . ASN A 1 254 ? -10.991 4.085 39.920 1.00 93.19 254 ASN A CA 1
ATOM 2003 C C . ASN A 1 254 ? -11.585 5.463 39.604 1.00 93.19 254 ASN A C 1
ATOM 2005 O O . ASN A 1 254 ? -12.399 5.957 40.380 1.00 93.19 254 ASN A O 1
ATOM 2009 N N . GLU A 1 255 ? -11.265 6.031 38.439 1.00 92.81 255 GLU A N 1
ATOM 2010 C CA . GLU A 1 255 ? -11.816 7.299 37.946 1.00 92.81 255 GLU A CA 1
ATOM 2011 C C . GLU A 1 255 ? -13.346 7.235 37.801 1.00 92.81 255 GLU A C 1
ATOM 2013 O O . GLU A 1 255 ? -14.045 8.104 38.315 1.00 92.81 255 GLU A O 1
ATOM 2018 N N . ILE A 1 256 ? -13.890 6.152 37.226 1.00 93.19 256 ILE A N 1
ATOM 2019 C CA . ILE A 1 256 ? -15.348 5.917 37.163 1.00 93.19 256 ILE A CA 1
ATOM 2020 C C . ILE A 1 256 ? -15.968 5.903 38.567 1.00 93.19 256 ILE A C 1
ATOM 2022 O O . ILE A 1 256 ? -17.046 6.451 38.787 1.00 93.19 256 ILE A O 1
ATOM 2026 N N . SER A 1 257 ? -15.299 5.268 39.530 1.00 91.75 257 SER A N 1
ATOM 2027 C CA . SER A 1 257 ? -15.814 5.138 40.900 1.00 91.75 257 SER A CA 1
ATOM 2028 C C . SER A 1 257 ? -15.788 6.478 41.653 1.00 91.75 257 SER A C 1
ATOM 2030 O O . SER A 1 257 ? -16.686 6.767 42.454 1.00 91.75 257 SER A O 1
ATOM 2032 N N . ALA A 1 258 ? -14.785 7.308 41.360 1.00 90.88 258 ALA A N 1
ATOM 2033 C CA . ALA A 1 258 ? -14.564 8.633 41.933 1.00 90.88 258 ALA A CA 1
ATOM 2034 C C . ALA A 1 258 ? -15.294 9.771 41.192 1.00 90.88 258 ALA A C 1
ATOM 2036 O O . ALA A 1 258 ? -15.172 10.923 41.602 1.00 90.88 258 ALA A O 1
ATOM 2037 N N . LEU A 1 259 ? -16.055 9.466 40.135 1.00 89.44 259 LEU A N 1
ATOM 2038 C CA . LEU A 1 259 ? -16.743 10.458 39.308 1.00 89.44 259 LEU A CA 1
ATOM 2039 C C . LEU A 1 259 ? -17.639 11.388 40.146 1.00 89.44 259 LEU A C 1
ATOM 2041 O O . LEU A 1 259 ? -18.458 10.928 40.950 1.00 89.44 259 LEU A O 1
ATOM 2045 N N . THR A 1 260 ? -17.483 12.693 39.939 1.00 85.88 260 THR A N 1
ATOM 2046 C CA . THR A 1 260 ? -18.305 13.757 40.530 1.00 85.88 260 THR A CA 1
ATOM 2047 C C . THR A 1 260 ? -19.341 14.249 39.516 1.00 85.88 260 THR A C 1
ATOM 2049 O O . THR A 1 260 ? -19.205 14.014 38.319 1.00 85.88 260 THR A O 1
ATOM 2052 N N . GLY A 1 261 ? -20.387 14.943 39.978 1.00 81.25 261 GLY A N 1
ATOM 2053 C CA . GLY A 1 261 ? -21.424 15.521 39.106 1.00 81.25 261 GLY A CA 1
ATOM 2054 C C . GLY A 1 261 ? -20.989 16.769 38.322 1.00 81.25 261 GLY A C 1
ATOM 2055 O O . GLY A 1 261 ? -21.841 17.478 37.801 1.00 81.25 261 GLY A O 1
ATOM 2056 N N . GLU A 1 262 ? -19.691 17.075 38.279 1.00 84.62 262 GLU A N 1
ATOM 2057 C CA . GLU A 1 262 ? -19.135 18.244 37.590 1.00 84.62 262 GLU A CA 1
ATOM 2058 C C . GLU A 1 262 ? -18.949 17.956 36.092 1.00 84.62 262 GLU A C 1
ATOM 2060 O O . GLU A 1 262 ? -18.432 16.903 35.719 1.00 84.62 262 GLU A O 1
ATOM 2065 N N . GLU A 1 263 ? -19.302 18.906 35.224 1.00 84.12 263 GLU A N 1
ATOM 2066 C CA . GLU A 1 263 ? -19.182 18.771 33.760 1.00 84.12 263 GLU A CA 1
ATOM 2067 C C . GLU A 1 263 ? -17.734 18.483 33.313 1.00 84.12 263 GLU A C 1
ATOM 2069 O O . GLU A 1 263 ? -17.482 17.567 32.525 1.00 84.12 263 GLU A O 1
ATOM 2074 N N . ASP A 1 264 ? -16.756 19.164 33.917 1.00 86.81 264 ASP A N 1
ATOM 2075 C CA . ASP A 1 264 ? -15.327 18.926 33.680 1.00 86.81 264 ASP A CA 1
ATOM 2076 C C . ASP A 1 264 ? -14.901 17.486 34.013 1.00 86.81 264 ASP A C 1
ATOM 2078 O O . ASP A 1 264 ? -13.985 16.936 33.394 1.00 86.81 264 ASP A O 1
ATOM 2082 N N . ALA A 1 265 ? -15.550 16.838 34.987 1.00 88.44 265 ALA A N 1
ATOM 2083 C CA . ALA A 1 265 ? -15.268 15.446 35.322 1.00 88.44 265 ALA A CA 1
ATOM 2084 C C . ALA A 1 265 ? -15.739 14.492 34.212 1.00 88.44 265 ALA A C 1
ATOM 2086 O O . ALA A 1 265 ? -15.009 13.560 33.872 1.00 88.44 265 ALA A O 1
ATOM 2087 N N . PHE A 1 266 ? -16.887 14.763 33.582 1.00 89.19 266 PHE A N 1
ATOM 2088 C CA . PHE A 1 266 ? -17.372 13.991 32.435 1.00 89.19 266 PHE A CA 1
ATOM 2089 C C . PHE A 1 266 ? -16.497 14.175 31.196 1.00 89.19 266 PHE A C 1
ATOM 2091 O O . PHE A 1 266 ? -16.163 13.187 30.542 1.00 89.19 266 PHE A O 1
ATOM 2098 N N . HIS A 1 267 ? -16.050 15.397 30.893 1.00 89.50 267 HIS A N 1
ATOM 2099 C CA . HIS A 1 267 ? -15.130 15.624 29.774 1.00 89.50 267 HIS A CA 1
ATOM 2100 C C . HIS A 1 267 ? -13.772 14.942 29.985 1.00 89.50 267 HIS A C 1
ATOM 2102 O O . HIS A 1 267 ? -13.254 14.312 29.057 1.00 89.50 267 HIS A O 1
ATOM 2108 N N . ARG A 1 268 ? -13.216 14.998 31.205 1.00 91.62 268 ARG A N 1
ATOM 2109 C CA . ARG A 1 268 ? -11.983 14.269 31.555 1.00 91.62 268 ARG A CA 1
ATOM 2110 C C . ARG A 1 268 ? -12.158 12.760 31.411 1.00 91.62 268 ARG A C 1
ATOM 2112 O O . ARG A 1 268 ? -11.342 12.131 30.739 1.00 91.62 268 ARG A O 1
ATOM 2119 N N . LEU A 1 269 ? -13.252 12.202 31.933 1.00 93.50 269 LEU A N 1
ATOM 2120 C CA . LEU A 1 269 ? -13.552 10.777 31.801 1.00 93.50 269 LEU A CA 1
ATOM 2121 C C . LEU A 1 269 ? -13.780 10.376 30.333 1.00 93.50 269 LEU A C 1
ATOM 2123 O O . LEU A 1 269 ? -13.321 9.320 29.902 1.00 93.50 269 LEU A O 1
ATOM 2127 N N . SER A 1 270 ? -14.439 11.214 29.531 1.00 93.25 270 SER A N 1
ATOM 2128 C CA . SER A 1 270 ? -14.612 10.982 28.092 1.00 93.25 270 SER A CA 1
ATOM 2129 C C . SER A 1 270 ? -13.266 10.912 27.370 1.00 93.25 270 SER A C 1
ATOM 2131 O O . SER A 1 270 ? -13.023 9.973 26.615 1.00 93.25 270 SER A O 1
ATOM 2133 N N . ALA A 1 271 ? -12.354 11.847 27.647 1.00 90.75 271 ALA A N 1
ATOM 2134 C CA . ALA A 1 271 ? -11.010 11.829 27.074 1.00 90.75 271 ALA A CA 1
ATOM 2135 C C . ALA A 1 271 ? -10.182 10.619 27.557 1.00 90.75 271 ALA A C 1
ATOM 2137 O O . ALA A 1 271 ? -9.461 10.004 26.769 1.00 90.75 271 ALA A O 1
ATOM 2138 N N . SER A 1 272 ? -10.305 10.257 28.839 1.00 92.69 272 SER A N 1
ATOM 2139 C CA . SER A 1 272 ? -9.643 9.100 29.460 1.00 92.69 272 SER A CA 1
ATOM 2140 C C . SER A 1 272 ? -10.121 7.779 28.839 1.00 92.69 272 SER A C 1
ATOM 2142 O O . SER A 1 272 ? -9.313 6.980 28.362 1.00 92.69 272 SER A O 1
ATOM 2144 N N . THR A 1 273 ? -11.440 7.586 28.721 1.00 94.38 273 THR A N 1
ATOM 2145 C CA . THR A 1 273 ? -12.047 6.405 28.079 1.00 94.38 273 THR A CA 1
ATOM 2146 C C . THR A 1 273 ? -11.734 6.315 26.589 1.00 94.38 273 THR A C 1
ATOM 2148 O O . THR A 1 273 ? -11.483 5.222 26.084 1.00 94.38 273 THR A O 1
ATOM 2151 N N . GLU A 1 274 ? -11.709 7.438 25.869 1.00 91.69 274 GLU A N 1
ATOM 2152 C CA . GLU A 1 274 ? -11.320 7.449 24.459 1.00 91.69 274 GLU A CA 1
ATOM 2153 C C . GLU A 1 274 ? -9.860 7.017 24.277 1.00 91.69 274 GLU A C 1
ATOM 2155 O O . GLU A 1 274 ? -9.568 6.180 23.419 1.00 91.69 274 GLU A O 1
ATOM 2160 N N . ARG A 1 275 ? -8.952 7.544 25.109 1.00 90.25 275 ARG A N 1
ATOM 2161 C CA . ARG A 1 275 ? -7.534 7.171 25.095 1.00 90.25 275 ARG A CA 1
ATOM 2162 C C . ARG A 1 275 ? -7.346 5.685 25.396 1.00 90.25 275 ARG A C 1
ATOM 2164 O O . ARG A 1 275 ? -6.717 5.002 24.595 1.00 90.25 275 ARG A O 1
ATOM 2171 N N . ALA A 1 276 ? -7.942 5.193 26.480 1.00 91.69 276 ALA A N 1
ATOM 2172 C CA . ALA A 1 276 ? -7.910 3.785 26.878 1.00 91.69 276 ALA A CA 1
ATOM 2173 C C . ALA A 1 276 ? -8.429 2.858 25.766 1.00 91.69 276 ALA A C 1
ATOM 2175 O O . ALA A 1 276 ? -7.778 1.890 25.382 1.00 91.69 276 ALA A O 1
ATOM 2176 N N . LYS A 1 277 ? -9.576 3.195 25.161 1.00 92.69 277 LYS A N 1
ATOM 2177 C CA . LYS A 1 277 ? -10.121 2.452 24.017 1.00 92.69 277 LYS A CA 1
ATOM 2178 C C . LYS A 1 277 ? -9.127 2.412 22.853 1.00 92.69 277 LYS A C 1
ATOM 2180 O O . LYS A 1 277 ? -8.892 1.347 22.285 1.00 92.69 277 LYS A O 1
ATOM 2185 N N . ASN A 1 278 ? -8.565 3.559 22.472 1.00 89.81 278 ASN A N 1
ATOM 2186 C CA . ASN A 1 278 ? -7.639 3.644 21.343 1.00 89.81 278 ASN A CA 1
ATOM 2187 C C . ASN A 1 278 ? -6.339 2.862 21.614 1.00 89.81 278 ASN A C 1
ATOM 2189 O O . ASN A 1 278 ? -5.842 2.196 20.704 1.00 89.81 278 ASN A O 1
ATOM 2193 N N . ASN A 1 279 ? -5.823 2.894 22.847 1.00 90.19 279 ASN A N 1
ATOM 2194 C CA . ASN A 1 279 ? -4.651 2.123 23.263 1.00 90.19 279 ASN A CA 1
ATOM 2195 C C . ASN A 1 279 ? -4.922 0.614 23.211 1.00 90.19 279 ASN A C 1
ATOM 2197 O O . ASN A 1 279 ? -4.176 -0.106 22.545 1.00 90.19 279 ASN A O 1
ATOM 2201 N N . LEU A 1 280 ? -6.031 0.142 23.792 1.00 91.00 280 LEU A N 1
ATOM 2202 C CA . LEU A 1 280 ? -6.439 -1.264 23.707 1.00 91.00 280 LEU A CA 1
ATOM 2203 C C . LEU A 1 280 ? -6.634 -1.731 22.263 1.00 91.00 280 LEU A C 1
ATOM 2205 O O . LEU A 1 280 ? -6.204 -2.827 21.915 1.00 91.00 280 LEU A O 1
ATOM 2209 N N . GLN A 1 281 ? -7.242 -0.912 21.399 1.00 91.75 281 GLN A N 1
ATOM 2210 C CA . GLN A 1 281 ? -7.384 -1.242 19.978 1.00 91.75 281 GLN A CA 1
ATOM 2211 C C . GLN A 1 281 ? -6.024 -1.375 19.286 1.00 91.75 281 GLN A C 1
ATOM 2213 O O . GLN A 1 281 ? -5.818 -2.315 18.518 1.00 91.75 281 GLN A O 1
ATOM 2218 N N . ALA A 1 282 ? -5.093 -0.456 19.557 1.00 87.69 282 ALA A N 1
ATOM 2219 C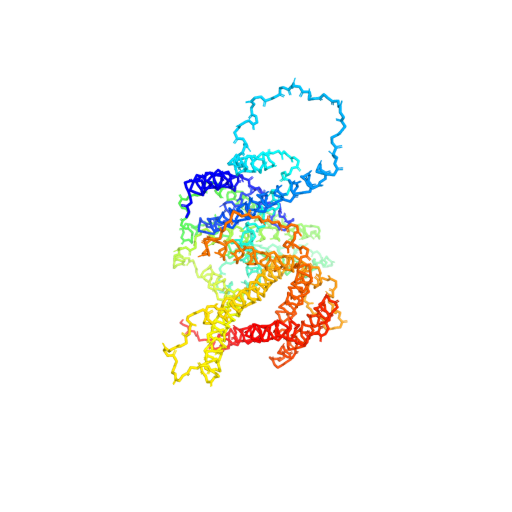 CA . ALA A 1 282 ? -3.739 -0.509 19.015 1.00 87.69 282 ALA A CA 1
ATOM 2220 C C . ALA A 1 282 ? -2.980 -1.747 19.500 1.00 87.69 282 ALA A C 1
ATOM 2222 O O . ALA A 1 282 ? -2.389 -2.461 18.691 1.00 87.69 282 ALA A O 1
ATOM 2223 N N . MET A 1 283 ? -3.044 -2.044 20.797 1.00 88.38 283 MET A N 1
ATOM 2224 C CA . MET A 1 283 ? -2.428 -3.234 21.370 1.00 88.38 283 MET A CA 1
ATOM 2225 C C . MET A 1 283 ? -3.029 -4.514 20.800 1.00 88.38 283 MET A C 1
ATOM 2227 O O . MET A 1 283 ? -2.283 -5.378 20.350 1.00 88.38 283 MET A O 1
ATOM 2231 N N . PHE A 1 284 ? -4.359 -4.615 20.735 1.00 89.75 284 PHE A N 1
ATOM 2232 C CA . PHE A 1 284 ? -5.037 -5.745 20.106 1.00 89.75 284 PHE A CA 1
ATOM 2233 C C . PHE A 1 284 ? -4.567 -5.935 18.663 1.00 89.75 284 PHE A C 1
ATOM 2235 O O . PHE A 1 284 ? -4.266 -7.054 18.262 1.00 89.75 284 PHE A O 1
ATOM 2242 N N . ALA A 1 285 ? -4.461 -4.854 17.885 1.00 88.06 285 ALA A N 1
ATOM 2243 C CA . ALA A 1 285 ? -3.984 -4.917 16.509 1.00 88.06 285 ALA A CA 1
ATOM 2244 C C . ALA A 1 285 ? -2.547 -5.450 16.409 1.00 88.06 285 ALA A C 1
ATOM 2246 O O . ALA A 1 285 ? -2.276 -6.302 15.566 1.00 88.06 285 ALA A O 1
ATOM 2247 N N . VAL A 1 286 ? -1.639 -5.000 17.281 1.00 85.94 286 VAL A N 1
ATOM 2248 C CA . VAL A 1 286 ? -0.253 -5.500 17.326 1.00 85.94 286 VAL A CA 1
ATOM 2249 C C . VAL A 1 286 ? -0.216 -6.985 17.692 1.00 85.94 286 VAL A C 1
ATOM 2251 O O . VAL A 1 286 ? 0.456 -7.763 17.015 1.00 85.94 286 VAL A O 1
ATOM 2254 N N . LEU A 1 287 ? -0.962 -7.391 18.724 1.00 86.00 287 LEU A N 1
ATOM 2255 C CA . LEU A 1 287 ? -1.059 -8.785 19.168 1.00 86.00 287 LEU A CA 1
ATOM 2256 C C . LEU A 1 287 ? -1.609 -9.687 18.055 1.00 86.00 287 LEU A C 1
ATOM 2258 O O . LEU A 1 287 ? -1.005 -10.704 17.723 1.00 86.00 287 LEU A O 1
ATOM 2262 N N . TYR A 1 288 ? -2.703 -9.259 17.424 1.00 86.38 288 TYR A N 1
ATOM 2263 C CA . TYR A 1 288 ? -3.354 -9.954 16.318 1.00 86.38 288 TYR A CA 1
ATOM 2264 C C . TYR A 1 288 ? -2.435 -10.132 15.103 1.00 86.38 288 TYR A C 1
ATOM 2266 O O . TYR A 1 288 ? -2.416 -11.198 14.496 1.00 86.38 288 TYR A O 1
ATOM 2274 N N . LEU A 1 289 ? -1.657 -9.107 14.743 1.00 82.69 289 LEU A N 1
ATOM 2275 C CA . LEU A 1 289 ? -0.742 -9.178 13.599 1.00 82.69 289 LEU A CA 1
ATOM 2276 C C . LEU A 1 289 ? 0.509 -10.011 13.884 1.00 82.69 289 LEU A C 1
ATOM 2278 O O . LEU A 1 289 ? 1.035 -10.635 12.962 1.00 82.69 289 LEU A O 1
ATOM 2282 N N . LYS A 1 290 ? 0.997 -10.020 15.131 1.00 79.38 290 LYS A N 1
ATOM 2283 C CA . LYS A 1 290 ? 2.121 -10.879 15.526 1.00 79.38 290 LYS A CA 1
ATOM 2284 C C . LYS A 1 290 ? 1.738 -12.354 15.564 1.00 79.38 290 LYS A C 1
ATOM 2286 O O . LYS A 1 290 ? 2.582 -13.191 15.260 1.00 79.38 290 LYS A O 1
ATOM 2291 N N . ASP A 1 291 ? 0.497 -12.659 15.922 1.00 78.06 291 ASP A N 1
ATOM 2292 C CA . ASP A 1 291 ? 0.004 -14.024 16.076 1.00 78.06 291 ASP A CA 1
ATOM 2293 C C . ASP A 1 291 ? -0.827 -14.466 14.855 1.00 78.06 291 ASP A C 1
ATOM 2295 O O . ASP A 1 291 ? -1.945 -14.955 14.975 1.00 78.06 291 ASP A O 1
ATOM 2299 N N . SER A 1 292 ? -0.293 -14.252 13.643 1.00 64.38 292 SER A N 1
ATOM 2300 C CA . SER A 1 292 ? -1.008 -14.514 12.379 1.00 64.38 292 SER A CA 1
ATOM 2301 C C . SER A 1 292 ? -1.393 -15.980 12.167 1.00 64.38 292 SER A C 1
ATOM 2303 O O . SER A 1 292 ? -2.324 -16.266 11.412 1.00 64.38 292 SER A O 1
ATOM 2305 N N . ASP A 1 293 ? -0.673 -16.892 12.822 1.00 60.97 293 ASP A N 1
ATOM 2306 C CA . ASP A 1 293 ? -0.778 -18.337 12.613 1.00 60.97 293 ASP A CA 1
ATOM 2307 C C . ASP A 1 293 ? -1.593 -19.026 13.717 1.00 60.97 293 ASP A C 1
ATOM 2309 O O . ASP A 1 293 ? -1.890 -20.222 13.613 1.00 60.97 293 ASP A O 1
ATOM 2313 N N . SER A 1 294 ? -1.979 -18.303 14.776 1.00 62.72 294 SER A N 1
ATOM 2314 C CA . SER A 1 294 ? -2.745 -18.905 15.855 1.00 62.72 294 SER A CA 1
ATOM 2315 C C . SER A 1 294 ? -4.192 -19.134 15.439 1.00 62.72 294 SER A C 1
ATOM 2317 O O . SER A 1 294 ? -4.922 -18.290 14.904 1.00 62.72 294 SER A O 1
ATOM 2319 N N . LYS A 1 295 ? -4.641 -20.356 15.706 1.00 65.56 295 LYS A N 1
ATOM 2320 C CA . LYS A 1 295 ? -6.057 -20.677 15.674 1.00 65.56 295 LYS A CA 1
ATOM 2321 C C . LYS A 1 295 ? -6.673 -20.041 16.912 1.00 65.56 295 LYS A C 1
ATOM 2323 O O . LYS A 1 295 ? -6.586 -20.603 17.998 1.00 65.56 295 LYS A O 1
ATOM 2328 N N . PHE A 1 296 ? -7.335 -18.898 16.741 1.00 72.44 296 PHE A N 1
ATOM 2329 C CA . PHE A 1 296 ? -8.116 -18.209 17.783 1.00 72.44 296 PHE A CA 1
ATOM 2330 C C . PHE A 1 296 ? -9.346 -19.015 18.275 1.00 72.44 296 PHE A C 1
ATOM 2332 O O . PHE A 1 296 ? -10.316 -18.463 18.792 1.00 72.44 296 PHE A O 1
ATOM 2339 N N . GLU A 1 297 ? -9.337 -20.338 18.106 1.00 67.00 297 GLU A N 1
ATOM 2340 C CA . GLU A 1 297 ? -10.385 -21.276 18.508 1.00 67.00 297 GLU A CA 1
ATOM 2341 C C . GLU A 1 297 ? -10.564 -21.328 20.032 1.00 67.00 297 GLU A C 1
ATOM 2343 O O . GLU A 1 297 ? -11.648 -21.664 20.504 1.00 67.00 297 GLU A O 1
ATOM 2348 N N . SER A 1 298 ? -9.552 -20.938 20.807 1.00 63.66 298 SER A N 1
ATOM 2349 C CA . SER A 1 298 ? -9.598 -20.832 22.272 1.00 63.66 298 SER A CA 1
ATOM 2350 C C . SER A 1 298 ? -10.047 -19.463 22.793 1.00 63.66 298 SER A C 1
ATOM 2352 O O . SER A 1 298 ? -10.258 -19.322 23.996 1.00 63.66 298 SER A O 1
ATOM 2354 N N . ALA A 1 299 ? -10.231 -18.465 21.923 1.00 74.50 299 ALA A N 1
ATOM 2355 C CA . ALA A 1 299 ? -10.714 -17.154 22.345 1.00 74.50 299 ALA A CA 1
ATOM 2356 C C . ALA A 1 299 ? -12.175 -17.224 22.836 1.00 74.50 299 ALA A C 1
ATOM 2358 O O . ALA A 1 299 ? -12.954 -18.108 22.446 1.00 74.50 299 ALA A O 1
ATOM 2359 N N . ASN A 1 300 ? -12.558 -16.285 23.703 1.00 80.88 300 ASN A N 1
ATOM 2360 C CA . ASN A 1 300 ? -13.943 -16.146 24.154 1.00 80.88 300 ASN A CA 1
ATOM 2361 C C . ASN A 1 300 ? -14.879 -15.826 22.961 1.00 80.88 300 ASN A C 1
ATOM 2363 O O . ASN A 1 300 ? -14.427 -15.468 21.870 1.00 80.88 300 ASN A O 1
ATOM 2367 N N . ALA A 1 301 ? -16.196 -15.949 23.149 1.00 81.94 301 ALA A N 1
ATOM 2368 C CA . ALA A 1 301 ? -17.145 -15.657 22.071 1.00 81.94 301 ALA A CA 1
ATOM 2369 C C . ALA A 1 301 ? -17.031 -14.207 21.533 1.00 81.94 301 ALA A C 1
ATOM 2371 O O . ALA A 1 301 ? -16.920 -14.050 20.318 1.00 81.94 301 ALA A O 1
ATOM 2372 N N . PRO A 1 302 ? -16.932 -13.154 22.374 1.00 85.06 302 PRO A N 1
ATOM 2373 C CA . PRO A 1 302 ? -16.831 -11.780 21.871 1.00 85.06 302 PRO A CA 1
ATOM 2374 C C . PRO A 1 302 ? -15.575 -11.493 21.045 1.00 85.06 302 PRO A C 1
ATOM 2376 O O . PRO A 1 302 ? -15.636 -10.859 19.995 1.00 85.06 302 PRO A O 1
ATOM 2379 N N . THR A 1 303 ? -14.419 -11.969 21.493 1.00 85.19 303 THR A N 1
ATOM 2380 C CA . THR A 1 303 ? -13.141 -11.824 20.798 1.00 85.19 303 THR A CA 1
ATOM 2381 C C . THR A 1 303 ? -13.132 -12.653 19.521 1.00 85.19 303 THR A C 1
ATOM 2383 O O . THR A 1 303 ? -12.625 -12.171 18.512 1.00 85.19 303 THR A O 1
ATOM 2386 N N . LYS A 1 304 ? -13.752 -13.842 19.502 1.00 85.75 304 LYS A N 1
ATOM 2387 C CA . LYS A 1 304 ? -13.972 -14.596 18.258 1.00 85.75 304 LYS A CA 1
ATOM 2388 C C . LYS A 1 304 ? -14.803 -13.812 17.254 1.00 85.75 304 LYS A C 1
ATOM 2390 O O . LYS A 1 304 ? -14.415 -13.766 16.092 1.00 85.75 304 LYS A O 1
ATOM 2395 N N . ASP A 1 305 ? -15.883 -13.168 17.683 1.00 85.44 305 ASP A N 1
ATOM 2396 C CA . ASP A 1 305 ? -16.724 -12.360 16.796 1.00 85.44 305 ASP A CA 1
ATOM 2397 C C . ASP A 1 305 ? -15.974 -11.134 16.266 1.00 85.44 305 ASP A C 1
ATOM 2399 O O . ASP A 1 305 ? -16.040 -10.830 15.073 1.00 85.44 305 ASP A O 1
ATOM 2403 N N . ILE A 1 306 ? -15.194 -10.467 17.122 1.00 87.75 306 ILE A N 1
ATOM 2404 C CA . ILE A 1 306 ? -14.309 -9.365 16.722 1.00 87.75 306 ILE A CA 1
ATOM 2405 C C . ILE A 1 306 ? -13.284 -9.853 15.688 1.00 87.75 306 ILE A C 1
ATOM 2407 O O . ILE A 1 306 ? -13.120 -9.227 14.643 1.00 87.75 306 ILE A O 1
ATOM 2411 N N . ILE A 1 307 ? -12.629 -10.990 15.930 1.00 86.81 307 ILE A N 1
ATOM 2412 C CA . ILE A 1 307 ? -11.644 -11.577 15.012 1.00 86.81 307 ILE A CA 1
ATOM 2413 C C . ILE A 1 307 ? -12.298 -12.011 13.701 1.00 86.81 307 ILE A C 1
ATOM 2415 O O . ILE A 1 307 ? -11.746 -11.750 12.633 1.00 86.81 307 ILE A O 1
ATOM 2419 N N . LYS A 1 308 ? -13.477 -12.641 13.756 1.00 84.69 308 LYS A N 1
ATOM 2420 C CA . LYS A 1 308 ? -14.245 -13.047 12.575 1.00 84.69 308 LYS A CA 1
ATOM 2421 C C . LYS A 1 308 ? -14.563 -11.832 11.710 1.00 84.69 308 LYS A C 1
ATOM 2423 O O . LYS A 1 308 ? -14.345 -11.905 10.509 1.00 84.69 308 LYS A O 1
ATOM 2428 N N . ARG A 1 309 ? -14.961 -10.708 12.315 1.00 82.38 309 ARG A N 1
ATOM 2429 C CA . ARG A 1 309 ? -15.208 -9.438 11.610 1.00 82.38 309 ARG A CA 1
ATOM 2430 C C . ARG A 1 309 ? -13.936 -8.820 11.027 1.00 82.38 309 ARG A C 1
ATOM 2432 O O . ARG A 1 309 ? -13.924 -8.375 9.887 1.00 82.38 309 ARG A O 1
ATOM 2439 N N . ILE A 1 310 ? -12.826 -8.845 11.769 1.00 83.81 310 ILE A N 1
ATOM 2440 C CA . ILE A 1 310 ? -11.530 -8.393 11.236 1.00 83.81 310 ILE A CA 1
ATOM 2441 C C . ILE A 1 310 ? -11.123 -9.234 10.018 1.00 83.81 310 ILE A C 1
ATOM 2443 O O . ILE A 1 310 ? -10.548 -8.684 9.078 1.00 83.81 310 ILE A O 1
ATOM 2447 N N . LYS A 1 311 ? -11.406 -10.544 10.031 1.00 80.44 311 LYS A N 1
ATOM 2448 C CA . LYS A 1 311 ? -11.117 -11.468 8.926 1.00 80.44 311 LYS A CA 1
ATOM 2449 C C . LYS A 1 311 ? -12.094 -11.335 7.756 1.00 80.44 311 LYS A C 1
ATOM 2451 O O . LYS A 1 311 ? -11.643 -11.464 6.623 1.00 80.44 311 LYS A O 1
ATOM 2456 N N . SER A 1 312 ? -13.379 -11.082 8.015 1.00 72.19 312 SER A N 1
ATOM 2457 C CA . SER A 1 312 ? -14.415 -10.993 6.978 1.00 72.19 312 SER A CA 1
ATOM 2458 C C . SER A 1 312 ? -14.256 -9.770 6.084 1.00 72.19 312 SER A C 1
ATOM 2460 O O . SER A 1 312 ? -14.569 -9.862 4.912 1.00 72.19 312 SER A O 1
ATOM 2462 N N . ASP A 1 313 ? -13.689 -8.670 6.587 1.00 66.50 313 ASP A N 1
ATOM 2463 C CA . ASP A 1 313 ? -13.472 -7.430 5.817 1.00 66.50 313 ASP A CA 1
ATOM 2464 C C . ASP A 1 313 ? -12.416 -7.544 4.678 1.00 66.50 313 ASP A C 1
ATOM 2466 O O . ASP A 1 313 ? -11.901 -6.523 4.220 1.00 66.50 313 ASP A O 1
ATOM 2470 N N . GLY A 1 314 ? -12.018 -8.758 4.271 1.00 62.44 314 GLY A N 1
ATOM 2471 C CA . GLY A 1 314 ? -11.214 -9.040 3.072 1.00 62.44 314 GLY A CA 1
ATOM 2472 C C . GLY A 1 314 ? -9.834 -8.355 2.973 1.00 62.44 314 GLY A C 1
ATOM 2473 O O . GLY A 1 314 ? -9.410 -7.586 3.845 1.00 62.44 314 GLY A O 1
ATOM 2474 N N . PRO A 1 315 ? -9.026 -8.662 1.944 1.00 64.31 315 PRO A N 1
ATOM 2475 C CA . PRO A 1 315 ? -7.969 -7.766 1.473 1.00 64.31 315 PRO A CA 1
ATOM 2476 C C . PRO A 1 315 ? -8.580 -6.533 0.780 1.00 64.31 315 PRO A C 1
ATOM 2478 O O . PRO A 1 315 ? -9.666 -6.623 0.229 1.00 64.31 315 PRO A O 1
ATOM 2481 N N . ASP A 1 316 ? -7.879 -5.391 0.772 1.00 67.50 316 ASP A N 1
ATOM 2482 C CA . ASP A 1 316 ? -8.348 -4.192 0.054 1.00 67.50 316 ASP A CA 1
ATOM 2483 C C . ASP A 1 316 ? -8.574 -4.517 -1.435 1.00 67.50 316 ASP A C 1
ATOM 2485 O O . ASP A 1 316 ? -7.627 -4.850 -2.160 1.00 67.50 316 ASP A O 1
ATOM 2489 N N . HIS A 1 317 ? -9.834 -4.425 -1.859 1.00 70.81 317 HIS A N 1
ATOM 2490 C CA . HIS A 1 317 ? -10.324 -4.717 -3.203 1.00 70.81 317 HIS A CA 1
ATOM 2491 C C . HIS A 1 317 ? -9.572 -3.947 -4.285 1.00 70.81 317 HIS A C 1
ATOM 2493 O O . HIS A 1 317 ? -9.317 -4.482 -5.362 1.00 70.81 317 HIS A O 1
ATOM 2499 N N . ALA A 1 318 ? -9.133 -2.718 -4.003 1.00 68.38 318 ALA A N 1
ATOM 2500 C CA . ALA A 1 318 ? -8.380 -1.930 -4.973 1.00 68.38 318 ALA A CA 1
ATOM 2501 C C . ALA A 1 318 ? -7.004 -2.553 -5.267 1.00 68.38 318 ALA A C 1
ATOM 2503 O O . ALA A 1 318 ? -6.559 -2.588 -6.414 1.00 68.38 318 ALA A O 1
ATOM 2504 N N . VAL A 1 319 ? -6.332 -3.090 -4.244 1.00 71.94 319 VAL A N 1
ATOM 2505 C CA . VAL A 1 319 ? -5.001 -3.699 -4.387 1.00 71.94 319 VAL A CA 1
ATOM 2506 C C . VAL A 1 319 ? -5.093 -5.056 -5.087 1.00 71.94 319 VAL A C 1
ATOM 2508 O O . VAL A 1 319 ? -4.311 -5.333 -5.996 1.00 71.94 319 VAL A O 1
ATOM 2511 N N . SER A 1 320 ? -6.059 -5.897 -4.709 1.00 74.06 320 SER A N 1
ATOM 2512 C CA . SER A 1 320 ? -6.302 -7.175 -5.394 1.00 74.06 320 SER A CA 1
ATOM 2513 C C . SER A 1 320 ? -6.712 -6.962 -6.857 1.00 74.06 320 SER A C 1
ATOM 2515 O O . SER A 1 320 ? -6.214 -7.663 -7.741 1.00 74.06 320 SER A O 1
ATOM 2517 N N . SER A 1 321 ? -7.508 -5.927 -7.132 1.00 74.31 321 SER A N 1
ATOM 2518 C CA . SER A 1 321 ? -7.883 -5.519 -8.490 1.00 74.31 321 SER A CA 1
ATOM 2519 C C . SER A 1 321 ? -6.700 -5.025 -9.312 1.00 74.31 321 SER A C 1
ATOM 2521 O O . SER A 1 321 ? -6.601 -5.361 -10.490 1.00 74.31 321 SER A O 1
ATOM 2523 N N . ALA A 1 322 ? -5.756 -4.298 -8.704 1.00 73.81 322 ALA A N 1
ATOM 2524 C CA . ALA A 1 322 ? -4.510 -3.923 -9.368 1.00 73.81 322 ALA A CA 1
ATOM 2525 C C . ALA A 1 322 ? -3.679 -5.156 -9.745 1.00 73.81 322 ALA A C 1
ATOM 2527 O O . ALA A 1 322 ? -3.236 -5.255 -10.887 1.00 73.81 322 ALA A O 1
ATOM 2528 N N . TYR A 1 323 ? -3.514 -6.130 -8.843 1.00 78.25 323 TYR A N 1
ATOM 2529 C CA . TYR A 1 323 ? -2.806 -7.372 -9.172 1.00 78.25 323 TYR A CA 1
ATOM 2530 C C . TYR A 1 323 ? -3.488 -8.154 -10.298 1.00 78.25 323 TYR A C 1
ATOM 2532 O O . TYR A 1 323 ? -2.807 -8.629 -11.208 1.00 78.25 323 TYR A O 1
ATOM 2540 N N . LEU A 1 324 ? -4.821 -8.253 -10.277 1.00 77.44 324 LEU A N 1
ATOM 2541 C CA . LEU A 1 324 ? -5.574 -8.919 -11.337 1.00 77.44 324 LEU A CA 1
ATOM 2542 C C . LEU A 1 324 ? -5.439 -8.180 -12.676 1.00 77.44 324 LEU A C 1
ATOM 2544 O O . LEU A 1 324 ? -5.247 -8.825 -13.706 1.00 77.44 324 LEU A O 1
ATOM 2548 N N . ALA A 1 325 ? -5.475 -6.846 -12.672 1.00 75.00 325 ALA A N 1
ATOM 2549 C CA . ALA A 1 325 ? -5.264 -6.030 -13.865 1.00 75.00 325 ALA A CA 1
ATOM 2550 C C . ALA A 1 325 ? -3.852 -6.205 -14.438 1.00 75.00 325 ALA A C 1
ATOM 2552 O O . ALA A 1 325 ? -3.700 -6.388 -15.645 1.00 75.00 325 ALA A O 1
ATOM 2553 N N . ILE A 1 326 ? -2.826 -6.225 -13.582 1.00 79.50 326 ILE A N 1
ATOM 2554 C CA . ILE A 1 326 ? -1.435 -6.476 -13.981 1.00 79.50 326 ILE A CA 1
ATOM 2555 C C . ILE A 1 326 ? -1.299 -7.857 -14.604 1.00 79.50 326 ILE A C 1
ATOM 2557 O O . ILE A 1 326 ? -0.770 -7.975 -15.704 1.00 79.50 326 ILE A O 1
ATOM 2561 N N . PHE A 1 327 ? -1.810 -8.895 -13.938 1.00 80.19 327 PHE A N 1
ATOM 2562 C CA . PHE A 1 327 ? -1.772 -10.259 -14.456 1.00 80.19 327 PHE A CA 1
ATOM 2563 C C . PHE A 1 327 ? -2.499 -10.370 -15.801 1.00 80.19 327 PHE A C 1
ATOM 2565 O O . PHE A 1 327 ? -1.967 -10.941 -16.748 1.00 80.19 327 PHE A O 1
ATOM 2572 N N . THR A 1 328 ? -3.684 -9.767 -15.907 1.00 77.62 328 THR A N 1
ATOM 2573 C CA . THR A 1 328 ? -4.490 -9.766 -17.134 1.00 77.62 328 THR A CA 1
ATOM 2574 C C . THR A 1 328 ? -3.771 -9.045 -18.269 1.00 77.62 328 THR A C 1
ATOM 2576 O O . THR A 1 328 ? -3.752 -9.539 -19.392 1.00 77.62 328 THR A O 1
ATOM 2579 N N . THR A 1 329 ? -3.127 -7.915 -17.980 1.00 77.56 329 THR A N 1
ATOM 2580 C CA . THR A 1 329 ? -2.373 -7.140 -18.974 1.00 77.56 329 THR A CA 1
ATOM 2581 C C . THR A 1 329 ? -1.120 -7.886 -19.407 1.00 77.56 329 THR A C 1
ATOM 2583 O O . THR A 1 329 ? -0.892 -8.002 -20.605 1.00 77.56 329 THR A O 1
ATOM 2586 N N . LEU A 1 330 ? -0.373 -8.468 -18.459 1.00 79.19 330 LEU A N 1
ATOM 2587 C CA . LEU A 1 330 ? 0.781 -9.329 -18.730 1.00 79.19 330 LEU A CA 1
ATOM 2588 C C . LEU A 1 330 ? 0.405 -10.515 -19.622 1.00 79.19 330 LEU A C 1
ATOM 2590 O O . LEU A 1 330 ? 1.123 -10.832 -20.568 1.00 79.19 330 LEU A O 1
ATOM 2594 N N . PHE A 1 331 ? -0.719 -11.165 -19.324 1.00 78.06 331 PHE A N 1
ATOM 2595 C CA . PHE A 1 331 ? -1.193 -12.328 -20.061 1.00 78.06 331 PHE A CA 1
ATOM 2596 C C . PHE A 1 331 ? -1.683 -11.954 -21.464 1.00 78.06 331 PHE A C 1
ATOM 2598 O O . PHE A 1 331 ? -1.194 -12.498 -22.454 1.00 78.06 331 PHE A O 1
ATOM 2605 N N . LEU A 1 332 ? -2.617 -11.002 -21.565 1.00 76.62 332 LEU A N 1
ATOM 2606 C CA . LEU A 1 332 ? -3.206 -10.591 -22.842 1.00 76.62 332 LEU A CA 1
ATOM 2607 C C . LEU A 1 332 ? -2.194 -9.912 -23.750 1.00 76.62 332 LEU A C 1
ATOM 2609 O O . LEU A 1 332 ? -2.255 -10.080 -24.962 1.00 76.62 332 LEU A O 1
ATOM 2613 N N . GLY A 1 333 ? -1.255 -9.168 -23.185 1.00 69.50 333 GLY A N 1
ATOM 2614 C CA . GLY A 1 333 ? -0.228 -8.526 -23.972 1.00 69.50 333 GLY A CA 1
ATOM 2615 C C . GLY A 1 333 ? 0.905 -9.469 -24.380 1.00 69.50 333 GLY A C 1
ATOM 2616 O O . GLY A 1 333 ? 1.400 -9.340 -25.492 1.00 69.50 333 GLY A O 1
ATOM 2617 N N . ALA A 1 334 ? 1.252 -10.488 -23.580 1.00 70.31 334 ALA A N 1
ATOM 2618 C CA . ALA A 1 334 ? 2.158 -11.550 -24.030 1.00 70.31 334 ALA A CA 1
ATOM 2619 C C . ALA A 1 334 ? 1.516 -12.362 -25.164 1.00 70.31 334 ALA A C 1
ATOM 2621 O O . ALA A 1 334 ? 2.167 -12.676 -26.160 1.00 70.31 334 ALA A O 1
ATOM 2622 N N . PHE A 1 335 ? 0.216 -12.643 -25.043 1.00 70.38 335 PHE A N 1
ATOM 2623 C CA . PHE A 1 335 ? -0.573 -13.268 -26.099 1.00 70.38 335 PHE A CA 1
ATOM 2624 C C . PHE A 1 335 ? -0.654 -12.371 -27.344 1.00 70.38 335 PHE A C 1
ATOM 2626 O O . PHE A 1 335 ? -0.433 -12.841 -28.455 1.00 70.38 335 PHE A O 1
ATOM 2633 N N . GLY A 1 336 ? -0.890 -11.070 -27.169 1.00 68.25 336 GLY A N 1
ATOM 2634 C CA . GLY A 1 336 ? -0.906 -10.078 -28.242 1.00 68.25 336 GLY A CA 1
ATOM 2635 C C . GLY A 1 336 ? 0.437 -9.977 -28.964 1.00 68.25 336 GLY A C 1
ATOM 2636 O O . GLY A 1 336 ? 0.472 -10.086 -30.184 1.00 68.25 336 GLY A O 1
ATOM 2637 N N . ALA A 1 337 ? 1.546 -9.868 -28.230 1.00 64.38 337 ALA A N 1
ATOM 2638 C CA . ALA A 1 337 ? 2.897 -9.857 -28.786 1.00 64.38 337 ALA A CA 1
ATOM 2639 C C . ALA A 1 337 ? 3.216 -11.160 -29.536 1.00 64.38 337 ALA A C 1
ATOM 2641 O O . ALA A 1 337 ? 3.803 -11.119 -30.616 1.00 64.38 337 ALA A O 1
ATOM 2642 N N . PHE A 1 338 ? 2.775 -12.311 -29.017 1.00 65.62 338 PHE A N 1
ATOM 2643 C CA . PHE A 1 338 ? 2.897 -13.597 -29.705 1.00 65.62 338 PHE A CA 1
ATOM 2644 C C . PHE A 1 338 ? 2.103 -13.626 -31.020 1.00 65.62 338 PHE A C 1
ATOM 2646 O O . PHE A 1 338 ? 2.640 -14.030 -32.049 1.00 65.62 338 PHE A O 1
ATOM 2653 N N . PHE A 1 339 ? 0.849 -13.162 -31.021 1.00 66.12 339 PHE A N 1
ATOM 2654 C CA . PHE A 1 339 ? 0.001 -13.128 -32.219 1.00 66.12 339 PHE A CA 1
ATOM 2655 C C . PHE A 1 339 ? 0.459 -12.099 -33.249 1.00 66.12 339 PHE A C 1
ATOM 2657 O O . PHE A 1 339 ? 0.433 -12.398 -34.439 1.00 66.12 339 PHE A O 1
ATOM 2664 N N . ILE A 1 340 ? 0.899 -10.917 -32.815 1.00 63.53 340 ILE A N 1
ATOM 2665 C CA . ILE A 1 340 ? 1.486 -9.897 -33.688 1.00 63.53 340 ILE A CA 1
ATOM 2666 C C . ILE A 1 340 ? 2.788 -10.432 -34.278 1.00 63.53 340 ILE A C 1
ATOM 2668 O O . ILE A 1 340 ? 2.958 -10.360 -35.486 1.00 63.53 340 ILE A O 1
ATOM 2672 N N . GLY A 1 341 ? 3.652 -11.062 -33.479 1.00 61.59 341 GLY A N 1
ATOM 2673 C CA . GLY A 1 341 ? 4.849 -11.735 -33.986 1.00 61.59 341 GLY A CA 1
ATOM 2674 C C . GLY A 1 341 ? 4.518 -12.842 -34.993 1.00 61.59 341 GLY A C 1
ATOM 2675 O O . GLY A 1 341 ? 5.154 -12.938 -36.040 1.00 61.59 341 GLY A O 1
ATOM 2676 N N . TYR A 1 342 ? 3.479 -13.638 -34.731 1.00 63.56 342 TYR A N 1
ATOM 2677 C CA . TYR A 1 342 ? 3.010 -14.695 -35.630 1.00 63.56 342 TYR A CA 1
ATOM 2678 C C . TYR A 1 342 ? 2.385 -14.162 -36.931 1.00 63.56 342 TYR A C 1
ATOM 2680 O O . TYR A 1 342 ? 2.652 -14.689 -38.009 1.00 63.56 342 TYR A O 1
ATOM 2688 N N . ALA A 1 343 ? 1.572 -13.106 -36.870 1.00 62.97 343 ALA A N 1
ATOM 2689 C CA . ALA A 1 343 ? 1.017 -12.441 -38.050 1.00 62.97 343 ALA A CA 1
ATOM 2690 C C . ALA A 1 343 ? 2.125 -11.744 -38.857 1.00 62.97 343 ALA A C 1
ATOM 2692 O O . ALA A 1 343 ? 2.190 -11.903 -40.074 1.00 62.97 343 ALA A O 1
ATOM 2693 N N . SER A 1 344 ? 3.040 -11.088 -38.138 1.00 61.12 344 SER A N 1
ATOM 2694 C CA . SER A 1 344 ? 4.403 -10.691 -38.505 1.00 61.12 344 SER A CA 1
ATOM 2695 C C . SER A 1 344 ? 5.053 -11.663 -39.476 1.00 61.12 344 SER A C 1
ATOM 2697 O O . SER A 1 344 ? 5.355 -11.375 -40.634 1.00 61.12 344 SER A O 1
ATOM 2699 N N . LEU A 1 345 ? 5.208 -12.871 -38.945 1.00 59.75 345 LEU A N 1
ATOM 2700 C CA . LEU A 1 345 ? 5.820 -14.010 -39.599 1.00 59.75 345 LEU A CA 1
ATOM 2701 C C . LEU A 1 345 ? 5.042 -14.506 -40.799 1.00 59.75 345 LEU A C 1
ATOM 2703 O O . LEU A 1 345 ? 5.652 -14.845 -41.804 1.00 59.75 345 LEU A O 1
ATOM 2707 N N . LYS A 1 346 ? 3.715 -14.555 -40.709 1.00 61.22 346 LYS A N 1
ATOM 2708 C CA . LYS A 1 346 ? 2.879 -15.031 -41.807 1.00 61.22 346 LYS A CA 1
ATOM 2709 C C . LYS A 1 346 ? 2.933 -14.085 -43.007 1.00 61.22 346 LYS A C 1
ATOM 2711 O O . LYS A 1 346 ? 3.066 -14.556 -44.126 1.00 61.22 346 LYS A O 1
ATOM 2716 N N . VAL A 1 347 ? 2.899 -12.770 -42.781 1.00 62.31 347 VAL A N 1
ATOM 2717 C CA . VAL A 1 347 ? 3.027 -11.763 -43.851 1.00 62.31 347 VAL A CA 1
ATOM 2718 C C . VAL A 1 347 ? 4.433 -11.777 -44.455 1.00 62.31 347 VAL A C 1
ATOM 2720 O O . VAL A 1 347 ? 4.573 -11.714 -45.674 1.00 62.31 347 VAL A O 1
ATOM 2723 N N . ALA A 1 348 ? 5.472 -11.905 -43.624 1.00 56.47 348 ALA A N 1
ATOM 2724 C CA . ALA A 1 348 ? 6.846 -12.047 -44.102 1.00 56.47 348 ALA A CA 1
ATOM 2725 C C . ALA A 1 348 ? 7.041 -13.342 -44.912 1.00 56.47 348 ALA A C 1
ATOM 2727 O O . ALA A 1 348 ? 7.679 -13.311 -45.966 1.00 56.47 348 ALA A O 1
ATOM 2728 N N . ALA A 1 349 ? 6.456 -14.455 -44.456 1.00 57.16 349 ALA A N 1
ATOM 2729 C CA . ALA A 1 349 ? 6.443 -15.719 -45.181 1.00 57.16 349 ALA A CA 1
ATOM 2730 C C . ALA A 1 349 ? 5.719 -15.572 -46.527 1.00 57.16 349 ALA A C 1
ATOM 2732 O O . ALA A 1 349 ? 6.322 -15.848 -47.553 1.00 57.16 349 ALA A O 1
ATOM 2733 N N . ASP A 1 350 ? 4.507 -15.013 -46.555 1.00 61.31 350 ASP A N 1
ATOM 2734 C CA . ASP A 1 350 ? 3.735 -14.822 -47.793 1.00 61.31 350 ASP A CA 1
ATOM 2735 C C . ASP A 1 350 ? 4.438 -13.903 -48.816 1.00 61.31 350 ASP A C 1
ATOM 2737 O O . ASP A 1 350 ? 4.234 -14.054 -50.019 1.00 61.31 350 ASP A O 1
ATOM 2741 N N . GLN A 1 351 ? 5.275 -12.956 -48.371 1.00 59.38 351 GLN A N 1
ATOM 2742 C CA . GLN A 1 351 ? 6.024 -12.058 -49.265 1.00 59.38 351 GLN A CA 1
ATOM 2743 C C . GLN A 1 351 ? 7.394 -12.593 -49.710 1.00 59.38 351 GLN A C 1
ATOM 2745 O O . GLN A 1 351 ? 7.948 -12.073 -50.680 1.00 59.38 351 GLN A O 1
ATOM 2750 N N . SER A 1 352 ? 7.957 -13.600 -49.029 1.00 52.50 352 SER A N 1
ATOM 2751 C CA . SER A 1 352 ? 9.391 -13.923 -49.165 1.00 52.50 352 SER A CA 1
ATOM 2752 C C . SER A 1 352 ? 9.727 -15.419 -49.151 1.00 52.50 352 SER A C 1
ATOM 2754 O O . SER A 1 352 ? 10.856 -15.778 -49.486 1.00 52.50 352 SER A O 1
ATOM 2756 N N . CYS A 1 353 ? 8.818 -16.303 -48.724 1.00 51.34 353 CYS A N 1
ATOM 2757 C CA . CYS A 1 353 ? 9.119 -17.709 -48.444 1.00 51.34 353 CYS A CA 1
ATOM 2758 C C . CYS A 1 353 ? 7.933 -18.645 -48.737 1.00 51.34 353 CYS A C 1
ATOM 2760 O O . CYS A 1 353 ? 6.877 -18.531 -48.128 1.00 51.34 353 CYS A O 1
ATOM 2762 N N . ASP A 1 354 ? 8.150 -19.681 -49.553 1.00 55.28 354 ASP A N 1
ATOM 2763 C CA . ASP A 1 354 ? 7.120 -20.680 -49.892 1.00 55.28 354 ASP A CA 1
ATOM 2764 C C . ASP A 1 354 ? 6.600 -21.503 -48.686 1.00 55.28 354 ASP A C 1
ATOM 2766 O O . ASP A 1 354 ? 5.606 -22.210 -48.821 1.00 55.28 354 ASP A O 1
ATOM 2770 N N . ASN A 1 355 ? 7.246 -21.449 -47.507 1.00 56.56 355 ASN A N 1
ATOM 2771 C CA . ASN A 1 355 ? 6.811 -22.131 -46.278 1.00 56.56 355 ASN A CA 1
ATOM 2772 C C . ASN A 1 355 ? 7.310 -21.434 -44.993 1.00 56.56 355 ASN A C 1
ATOM 2774 O O . ASN A 1 355 ? 8.439 -20.947 -44.938 1.00 56.56 355 ASN A O 1
ATOM 2778 N N . LEU A 1 356 ? 6.524 -21.518 -43.906 1.00 50.38 356 LEU A N 1
ATOM 2779 C CA . LEU A 1 356 ? 6.825 -20.946 -42.574 1.00 50.38 356 LEU A CA 1
ATOM 2780 C C . LEU A 1 356 ? 8.129 -21.474 -41.929 1.00 50.38 356 LEU A C 1
ATOM 2782 O O . LEU A 1 356 ? 8.706 -20.803 -41.081 1.00 50.38 356 LEU A O 1
ATOM 2786 N N . MET A 1 357 ? 8.601 -22.664 -42.326 1.00 53.53 357 MET A N 1
ATOM 2787 C CA . MET A 1 357 ? 9.885 -23.239 -41.877 1.00 53.53 357 MET A CA 1
ATOM 2788 C C . MET A 1 357 ? 11.100 -22.768 -42.700 1.00 53.53 357 MET A C 1
ATOM 2790 O O . MET A 1 357 ? 12.227 -23.112 -42.357 1.00 53.53 357 MET A O 1
ATOM 2794 N N . GLY A 1 358 ? 10.884 -22.014 -43.785 1.00 52.22 358 GLY A N 1
ATOM 2795 C CA . GLY A 1 358 ? 11.935 -21.512 -44.677 1.00 52.22 358 GLY A CA 1
ATOM 2796 C C . GLY A 1 358 ? 12.316 -20.044 -44.461 1.00 52.22 358 GLY A C 1
ATOM 2797 O O . GLY A 1 358 ? 13.243 -19.571 -45.112 1.00 52.22 358 GLY A O 1
ATOM 2798 N N . CYS A 1 359 ? 11.626 -19.318 -43.572 1.00 55.38 359 CYS A N 1
ATOM 2799 C CA . CYS A 1 359 ? 11.975 -17.934 -43.258 1.00 55.38 359 CYS A CA 1
ATOM 2800 C C . CYS A 1 359 ? 13.328 -17.850 -42.552 1.00 55.38 359 CYS A C 1
ATOM 2802 O O . CYS A 1 359 ? 13.584 -18.587 -41.599 1.00 55.38 359 CYS A O 1
ATOM 2804 N N . ASP A 1 360 ? 14.164 -16.902 -42.986 1.00 59.03 360 ASP A N 1
ATOM 2805 C CA . ASP A 1 360 ? 15.410 -16.569 -42.301 1.00 59.03 360 ASP A CA 1
ATOM 2806 C C . ASP A 1 360 ? 15.095 -16.229 -40.824 1.00 59.03 360 ASP A C 1
ATOM 2808 O O . ASP A 1 360 ? 14.352 -15.271 -40.561 1.00 59.03 360 ASP A O 1
ATOM 2812 N N . PRO A 1 361 ? 15.643 -16.979 -39.844 1.00 58.88 361 PRO A N 1
ATOM 2813 C CA . PRO A 1 361 ? 15.450 -16.732 -38.412 1.00 58.88 361 PRO A CA 1
ATOM 2814 C C . PRO A 1 361 ? 15.737 -15.285 -37.985 1.00 58.88 361 PRO A C 1
ATOM 2816 O O . PRO A 1 361 ? 15.256 -14.836 -36.945 1.00 58.88 361 PRO A O 1
ATOM 2819 N N . ARG A 1 362 ? 16.499 -14.537 -38.792 1.00 56.44 362 ARG A N 1
ATOM 2820 C CA . ARG A 1 362 ? 16.832 -13.124 -38.574 1.00 56.44 362 ARG A CA 1
ATOM 2821 C C . ARG A 1 362 ? 15.641 -12.172 -38.689 1.00 56.44 362 ARG A C 1
ATOM 2823 O O . ARG A 1 362 ? 15.631 -11.145 -38.019 1.00 56.44 362 ARG A O 1
ATOM 2830 N N . HIS A 1 363 ? 14.636 -12.470 -39.512 1.00 55.84 363 HIS A N 1
ATOM 2831 C CA . HIS A 1 363 ? 13.418 -11.645 -39.573 1.00 55.84 363 HIS A CA 1
ATOM 2832 C C . HIS A 1 363 ? 12.496 -11.912 -38.380 1.00 55.84 363 HIS A C 1
ATOM 2834 O O . HIS A 1 363 ? 11.895 -10.986 -37.836 1.00 55.84 363 HIS A O 1
ATOM 2840 N N . LEU A 1 364 ? 12.464 -13.163 -37.918 1.00 54.62 364 LEU A N 1
ATOM 2841 C CA . LEU A 1 364 ? 11.724 -13.587 -36.731 1.00 54.62 364 LEU A CA 1
ATOM 2842 C C . LEU A 1 364 ? 12.280 -12.927 -35.465 1.00 54.62 364 LEU A C 1
ATOM 2844 O O . LEU A 1 364 ? 11.523 -12.386 -34.659 1.00 54.62 364 LEU A O 1
ATOM 2848 N N . SER A 1 365 ? 13.609 -12.901 -35.330 1.00 58.28 365 SER A N 1
ATOM 2849 C CA . SER A 1 365 ? 14.268 -12.192 -34.236 1.00 58.28 365 SER A CA 1
ATOM 2850 C C . SER A 1 365 ? 14.097 -10.678 -34.340 1.00 58.28 365 SER A C 1
ATOM 2852 O O . SER A 1 365 ? 13.929 -10.038 -33.312 1.00 58.28 365 SER A O 1
ATOM 2854 N N . PHE A 1 366 ? 14.061 -10.090 -35.541 1.00 58.41 366 PHE A N 1
ATOM 2855 C CA . PHE A 1 366 ? 13.874 -8.645 -35.709 1.00 58.41 366 PHE A CA 1
ATOM 2856 C C . PHE A 1 366 ? 12.495 -8.152 -35.245 1.00 58.41 366 PHE A C 1
ATOM 2858 O O . PHE A 1 366 ? 12.417 -7.182 -34.494 1.00 58.41 366 PHE A O 1
ATOM 2865 N N . VAL A 1 367 ? 11.410 -8.826 -35.648 1.00 57.09 367 VAL A N 1
ATOM 2866 C CA . VAL A 1 367 ? 10.045 -8.444 -35.238 1.00 57.09 367 VAL A CA 1
ATOM 2867 C C . VAL A 1 367 ? 9.853 -8.665 -33.737 1.00 57.09 367 VAL A C 1
ATOM 2869 O O . VAL A 1 367 ? 9.404 -7.756 -33.041 1.00 57.09 367 VAL A O 1
ATOM 2872 N N . ALA A 1 368 ? 10.273 -9.825 -33.219 1.00 59.62 368 ALA A N 1
ATOM 2873 C CA . ALA A 1 368 ? 10.190 -10.127 -31.790 1.00 59.62 368 ALA A CA 1
ATOM 2874 C C . ALA A 1 368 ? 11.027 -9.157 -30.936 1.00 59.62 368 ALA A C 1
ATOM 2876 O O . ALA A 1 368 ? 10.553 -8.693 -29.899 1.00 59.62 368 ALA A O 1
ATOM 2877 N N . ASN A 1 369 ? 12.230 -8.791 -31.392 1.00 62.03 369 ASN A N 1
ATOM 2878 C CA . ASN A 1 369 ? 13.097 -7.840 -30.695 1.00 62.03 369 ASN A CA 1
ATOM 2879 C C . ASN A 1 369 ? 12.571 -6.402 -30.732 1.00 62.03 369 ASN A C 1
ATOM 2881 O O . ASN A 1 369 ? 13.015 -5.606 -29.916 1.00 62.03 369 ASN A O 1
ATOM 2885 N N . ARG A 1 370 ? 11.650 -6.046 -31.640 1.00 64.75 370 ARG A N 1
ATOM 2886 C CA . ARG A 1 370 ? 11.082 -4.690 -31.702 1.00 64.75 370 ARG A CA 1
ATOM 2887 C C . ARG A 1 370 ? 9.771 -4.555 -30.927 1.00 64.75 370 ARG A C 1
ATOM 2889 O O . ARG A 1 370 ? 9.559 -3.523 -30.308 1.00 64.75 370 ARG A O 1
ATOM 2896 N N . SER A 1 371 ? 8.905 -5.572 -30.925 1.00 65.81 371 SER A N 1
ATOM 2897 C CA . SER A 1 371 ? 7.599 -5.501 -30.245 1.00 65.81 371 SER A CA 1
ATOM 2898 C C . SER A 1 371 ? 7.658 -5.851 -28.755 1.00 65.81 371 SER A C 1
ATOM 2900 O O . SER A 1 371 ? 6.874 -5.334 -27.962 1.00 65.81 371 SER A O 1
ATOM 2902 N N . LEU A 1 372 ? 8.568 -6.748 -28.357 1.00 70.56 372 LEU A N 1
ATOM 2903 C CA . LEU A 1 372 ? 8.675 -7.195 -26.968 1.00 70.56 372 LEU A CA 1
ATOM 2904 C C . LEU A 1 372 ? 9.129 -6.078 -26.006 1.00 70.56 372 LEU A C 1
ATOM 2906 O O . LEU A 1 372 ? 8.527 -5.975 -24.936 1.00 70.56 372 LEU A O 1
ATOM 2910 N N . PRO A 1 373 ? 10.116 -5.221 -26.341 1.00 74.31 373 PRO A N 1
ATOM 2911 C CA . PRO A 1 373 ? 10.542 -4.153 -25.438 1.00 74.31 373 PRO A CA 1
ATOM 2912 C C . PRO A 1 373 ? 9.455 -3.109 -25.195 1.00 74.31 373 PRO A C 1
ATOM 2914 O O . PRO A 1 373 ? 9.108 -2.870 -24.044 1.00 74.31 373 PRO A O 1
ATOM 2917 N N . THR A 1 374 ? 8.823 -2.585 -26.252 1.00 74.50 374 THR A N 1
ATOM 2918 C CA . THR A 1 374 ? 7.724 -1.605 -26.140 1.00 74.50 374 THR A CA 1
ATOM 2919 C C . THR A 1 374 ? 6.548 -2.153 -25.328 1.00 74.50 374 THR A C 1
ATOM 2921 O O . THR A 1 374 ? 5.928 -1.439 -24.537 1.00 74.50 374 THR A O 1
ATOM 2924 N N . TYR A 1 375 ? 6.273 -3.452 -25.458 1.00 78.56 375 TYR A N 1
ATOM 2925 C CA . TYR A 1 375 ? 5.288 -4.130 -24.629 1.00 78.56 375 TYR A CA 1
ATOM 2926 C C . TYR A 1 375 ? 5.685 -4.162 -23.143 1.00 78.56 375 TYR A C 1
ATOM 2928 O O . TYR A 1 375 ? 4.902 -3.756 -22.279 1.00 78.56 375 TYR A O 1
ATOM 2936 N N . LEU A 1 376 ? 6.899 -4.629 -22.836 1.00 79.69 376 LEU A N 1
ATOM 2937 C CA . LEU A 1 376 ? 7.409 -4.712 -21.464 1.00 79.69 376 LEU A CA 1
ATOM 2938 C C . LEU A 1 376 ? 7.494 -3.332 -20.806 1.00 79.69 376 LEU A C 1
ATOM 2940 O O . LEU A 1 376 ? 7.155 -3.188 -19.633 1.00 79.69 376 LEU A O 1
ATOM 2944 N N . GLU A 1 377 ? 7.892 -2.320 -21.569 1.00 84.31 377 GLU A N 1
ATOM 2945 C CA . GLU A 1 377 ? 7.911 -0.915 -21.180 1.00 84.31 377 GLU A CA 1
ATOM 2946 C C . GLU A 1 377 ? 6.520 -0.421 -20.766 1.00 84.31 377 GLU A C 1
ATOM 2948 O O . GLU A 1 377 ? 6.344 0.085 -19.654 1.00 84.31 377 GLU A O 1
ATOM 2953 N N . GLY A 1 378 ? 5.518 -0.607 -21.633 1.00 83.75 378 GLY A N 1
ATOM 2954 C CA . GLY A 1 378 ? 4.141 -0.200 -21.364 1.00 83.75 378 GLY A CA 1
ATOM 2955 C C . GLY A 1 378 ? 3.557 -0.907 -20.141 1.00 83.75 378 GLY A C 1
ATOM 2956 O O . GLY A 1 378 ? 2.958 -0.266 -19.276 1.00 83.75 378 GLY A O 1
ATOM 2957 N N . VAL A 1 379 ? 3.787 -2.216 -20.007 1.00 86.00 379 VAL A N 1
ATOM 2958 C CA . VAL A 1 379 ? 3.333 -2.972 -18.832 1.00 86.00 379 VAL A CA 1
ATOM 2959 C C . VAL A 1 379 ? 4.031 -2.508 -17.560 1.00 86.00 379 VAL A C 1
ATOM 2961 O O . VAL A 1 379 ? 3.363 -2.354 -16.535 1.00 86.00 379 VAL A O 1
ATOM 2964 N N . ALA A 1 380 ? 5.342 -2.267 -17.598 1.00 85.75 380 ALA A N 1
ATOM 2965 C CA . ALA A 1 380 ? 6.091 -1.796 -16.439 1.00 85.75 380 ALA A CA 1
ATOM 2966 C C . ALA A 1 380 ? 5.574 -0.436 -15.955 1.00 85.75 380 ALA A C 1
ATOM 2968 O O . ALA A 1 380 ? 5.330 -0.281 -14.756 1.00 85.75 380 ALA A O 1
ATOM 2969 N N . ILE A 1 381 ? 5.323 0.503 -16.880 1.00 90.44 381 ILE A N 1
ATOM 2970 C CA . ILE A 1 381 ? 4.711 1.805 -16.577 1.00 90.44 381 ILE A CA 1
ATOM 2971 C C . ILE A 1 381 ? 3.369 1.622 -15.871 1.00 90.44 381 ILE A C 1
ATOM 2973 O O . ILE A 1 381 ? 3.185 2.110 -14.753 1.00 90.44 381 ILE A O 1
ATOM 2977 N N . LEU A 1 382 ? 2.430 0.927 -16.523 1.00 89.38 382 LEU A N 1
ATOM 2978 C CA . LEU A 1 382 ? 1.050 0.806 -16.052 1.00 89.38 382 LEU A CA 1
ATOM 2979 C C . LEU A 1 382 ? 0.994 0.087 -14.700 1.00 89.38 382 LEU A C 1
ATOM 2981 O O . LEU A 1 382 ? 0.321 0.547 -13.778 1.00 89.38 382 LEU A O 1
ATOM 2985 N N . SER A 1 383 ? 1.769 -0.990 -14.552 1.00 86.69 383 SER A N 1
ATOM 2986 C CA . SER A 1 383 ? 1.821 -1.797 -13.331 1.00 86.69 383 SER A CA 1
ATOM 2987 C C . SER A 1 383 ? 2.398 -1.015 -12.154 1.00 86.69 383 SER A C 1
ATOM 2989 O O . SER A 1 383 ? 1.788 -0.973 -11.085 1.00 86.69 383 SER A O 1
ATOM 2991 N N . ALA A 1 384 ? 3.552 -0.366 -12.337 1.00 87.12 384 ALA A N 1
ATOM 2992 C CA . ALA A 1 384 ? 4.198 0.392 -11.270 1.00 87.12 384 ALA A CA 1
ATOM 2993 C C . ALA A 1 384 ? 3.371 1.624 -10.866 1.00 87.12 384 ALA A C 1
ATOM 2995 O O . ALA A 1 384 ? 3.215 1.891 -9.669 1.00 87.12 384 ALA A O 1
ATOM 2996 N N . ALA A 1 385 ? 2.788 2.331 -11.840 1.00 91.69 385 ALA A N 1
ATOM 2997 C CA . ALA A 1 385 ? 1.901 3.462 -11.588 1.00 91.69 385 ALA A CA 1
ATOM 2998 C C . ALA A 1 385 ? 0.646 3.026 -10.814 1.00 91.69 385 ALA A C 1
ATOM 3000 O O . ALA A 1 385 ? 0.353 3.573 -9.752 1.00 91.69 385 ALA A O 1
ATOM 3001 N N . ALA A 1 386 ? -0.060 1.993 -11.278 1.00 89.44 386 ALA A N 1
ATOM 3002 C CA . ALA A 1 386 ? -1.295 1.530 -10.651 1.00 89.44 386 ALA A CA 1
ATOM 3003 C C . ALA A 1 386 ? -1.085 0.920 -9.257 1.00 89.44 386 ALA A C 1
ATOM 3005 O O . ALA A 1 386 ? -1.843 1.235 -8.338 1.00 89.44 386 ALA A O 1
ATOM 3006 N N . LEU A 1 387 ? -0.053 0.089 -9.055 1.00 86.25 387 LEU A N 1
ATOM 3007 C CA . LEU A 1 387 ? 0.261 -0.468 -7.731 1.00 86.25 387 LEU A CA 1
ATOM 3008 C C . LEU A 1 387 ? 0.609 0.633 -6.740 1.00 86.25 387 LEU A C 1
ATOM 3010 O O . LEU A 1 387 ? 0.076 0.677 -5.635 1.00 86.25 387 LEU A O 1
ATOM 3014 N N . THR A 1 388 ? 1.464 1.572 -7.141 1.00 84.44 388 THR A N 1
ATOM 3015 C CA . THR A 1 388 ? 1.831 2.667 -6.243 1.00 84.44 388 THR A CA 1
ATOM 3016 C C . THR A 1 388 ? 0.625 3.560 -5.958 1.00 84.44 388 THR A C 1
ATOM 3018 O O . THR A 1 388 ? 0.460 4.012 -4.827 1.00 84.44 388 THR A O 1
ATOM 3021 N N . ALA A 1 389 ? -0.232 3.813 -6.951 1.00 89.75 389 ALA A N 1
ATOM 3022 C CA . ALA A 1 389 ? -1.433 4.624 -6.788 1.00 89.75 389 ALA A CA 1
ATOM 3023 C C . ALA A 1 389 ? -2.446 3.971 -5.837 1.00 89.75 389 ALA A C 1
ATOM 3025 O O . ALA A 1 389 ? -2.935 4.642 -4.927 1.00 89.75 389 ALA A O 1
ATOM 3026 N N . THR A 1 390 ? -2.710 2.669 -5.985 1.00 87.19 390 THR A N 1
ATOM 3027 C CA . THR A 1 390 ? -3.610 1.920 -5.091 1.00 87.19 390 THR A CA 1
ATOM 3028 C C . THR A 1 390 ? -3.069 1.856 -3.667 1.00 87.19 390 THR A C 1
ATOM 3030 O O . THR A 1 390 ? -3.800 2.176 -2.732 1.00 87.19 390 THR A O 1
ATOM 3033 N N . ILE A 1 391 ? -1.779 1.553 -3.488 1.00 81.38 391 ILE A N 1
ATOM 3034 C CA . ILE A 1 391 ? -1.130 1.548 -2.167 1.00 81.38 391 ILE A CA 1
ATOM 3035 C C . ILE A 1 391 ? -1.172 2.945 -1.545 1.00 81.38 391 ILE A C 1
ATOM 3037 O O . ILE A 1 391 ? -1.558 3.113 -0.393 1.00 81.38 391 ILE A O 1
ATOM 3041 N N . ARG A 1 392 ? -0.838 3.990 -2.307 1.00 83.50 392 ARG A N 1
ATOM 3042 C CA . ARG A 1 392 ? -0.858 5.362 -1.793 1.00 83.50 392 ARG A CA 1
ATOM 3043 C C . ARG A 1 392 ? -2.258 5.799 -1.377 1.00 83.50 392 ARG A C 1
ATOM 3045 O O . ARG A 1 392 ? -2.399 6.400 -0.312 1.00 83.50 392 ARG A O 1
ATOM 3052 N N . ARG A 1 393 ? -3.273 5.503 -2.192 1.00 85.31 393 ARG A N 1
ATOM 3053 C CA . ARG A 1 393 ? -4.678 5.761 -1.867 1.00 85.31 393 ARG A CA 1
ATOM 3054 C C . ARG A 1 393 ? -5.067 5.038 -0.582 1.00 85.31 393 ARG A C 1
ATOM 3056 O O . ARG A 1 393 ? -5.549 5.684 0.344 1.00 85.31 393 ARG A O 1
ATOM 3063 N N . ARG A 1 394 ? -4.810 3.731 -0.508 1.00 80.06 394 ARG A N 1
ATOM 3064 C CA . ARG A 1 394 ? -5.077 2.909 0.675 1.00 80.06 394 ARG A CA 1
ATOM 3065 C C . ARG A 1 394 ? -4.474 3.534 1.931 1.00 80.06 394 ARG A C 1
ATOM 3067 O O . ARG A 1 394 ? -5.185 3.746 2.908 1.00 80.06 394 ARG A O 1
ATOM 3074 N N . ASN A 1 395 ? -3.208 3.936 1.869 1.00 72.06 395 ASN A N 1
ATOM 3075 C CA . ASN A 1 395 ? -2.511 4.541 3.003 1.00 72.06 395 ASN A CA 1
ATOM 3076 C C . ASN A 1 395 ? -3.142 5.876 3.427 1.00 72.06 395 ASN A C 1
ATOM 3078 O O . ASN A 1 395 ? -3.189 6.195 4.613 1.00 72.06 395 ASN A O 1
ATOM 3082 N N . MET A 1 396 ? -3.651 6.665 2.478 1.00 76.56 396 MET A N 1
ATOM 3083 C CA . MET A 1 396 ? -4.360 7.911 2.786 1.00 76.56 396 MET A CA 1
ATOM 3084 C C . MET A 1 396 ? -5.736 7.661 3.420 1.00 76.56 396 MET A C 1
ATOM 3086 O O . MET A 1 396 ? -6.104 8.376 4.356 1.00 76.56 396 MET A O 1
ATOM 3090 N N . VAL A 1 397 ? -6.471 6.645 2.949 1.00 77.00 397 VAL A N 1
ATOM 3091 C CA . VAL A 1 397 ? -7.762 6.216 3.518 1.00 77.00 397 VAL A CA 1
ATOM 3092 C C . VAL A 1 397 ? -7.579 5.702 4.944 1.00 77.00 397 VAL A C 1
ATOM 3094 O O . VAL A 1 397 ? -8.261 6.160 5.860 1.00 77.00 397 VAL A O 1
ATOM 3097 N N . GLU A 1 398 ? -6.612 4.813 5.165 1.00 67.38 398 GLU A N 1
ATOM 3098 C CA . GLU A 1 398 ? -6.310 4.253 6.487 1.00 67.38 398 GLU A CA 1
ATOM 3099 C C . GLU A 1 398 ? -5.844 5.336 7.476 1.00 67.38 398 GLU A C 1
ATOM 3101 O O . GLU A 1 398 ? -6.242 5.336 8.645 1.00 67.38 398 GLU A O 1
ATOM 3106 N N . ALA A 1 399 ? -5.094 6.335 6.999 1.00 64.19 399 ALA A N 1
ATOM 3107 C CA . ALA A 1 399 ? -4.693 7.489 7.801 1.00 64.19 399 ALA A CA 1
ATOM 3108 C C . ALA A 1 399 ? -5.851 8.449 8.156 1.00 64.19 399 ALA A C 1
ATOM 3110 O O . ALA A 1 399 ? -5.617 9.400 8.898 1.00 64.19 399 ALA A O 1
ATOM 3111 N N . ARG A 1 400 ? -7.080 8.225 7.654 1.00 62.94 400 ARG A N 1
ATOM 3112 C CA . ARG A 1 400 ? -8.223 9.167 7.701 1.00 62.94 400 ARG A CA 1
ATOM 3113 C C . ARG A 1 400 ? -7.921 10.552 7.111 1.00 62.94 400 ARG A C 1
ATOM 3115 O O . ARG A 1 400 ? -8.652 11.502 7.356 1.00 62.94 400 ARG A O 1
ATOM 3122 N N . ASN A 1 401 ? -6.882 10.651 6.287 1.00 66.56 401 ASN A N 1
ATOM 3123 C CA . ASN A 1 401 ? -6.553 11.866 5.537 1.00 66.56 401 ASN A CA 1
ATOM 3124 C C . ASN A 1 401 ? -7.253 11.893 4.168 1.00 66.56 401 ASN A C 1
ATOM 3126 O O . ASN A 1 401 ? -7.011 12.780 3.349 1.00 66.56 401 ASN A O 1
ATOM 3130 N N . TRP A 1 402 ? -8.096 10.895 3.903 1.00 77.44 402 TRP A N 1
ATOM 3131 C CA . TRP A 1 402 ? -8.894 10.784 2.697 1.00 77.44 402 TRP A CA 1
ATOM 3132 C C . TRP A 1 402 ? -10.364 10.999 3.036 1.00 77.44 402 TRP A C 1
ATOM 3134 O O . TRP A 1 402 ? -11.077 10.074 3.416 1.00 77.44 402 TRP A O 1
ATOM 3144 N N . GLU A 1 403 ? -10.806 12.248 2.929 1.00 71.94 403 GLU A N 1
ATOM 3145 C CA . GLU A 1 403 ? -12.228 12.577 2.998 1.00 71.94 403 GLU A CA 1
ATOM 3146 C C . GLU A 1 403 ? -12.976 11.947 1.824 1.00 71.94 403 GLU A C 1
ATOM 3148 O O . GLU A 1 403 ? -12.451 11.883 0.700 1.00 71.94 403 GLU A O 1
ATOM 3153 N N . GLU A 1 404 ? -14.206 11.521 2.093 1.00 72.44 404 GLU A N 1
ATOM 3154 C CA . GLU A 1 404 ? -15.087 10.939 1.093 1.00 72.44 404 GLU A CA 1
ATOM 3155 C C . GLU A 1 404 ? -15.311 11.890 -0.084 1.00 72.44 404 GLU A C 1
ATOM 3157 O O . GLU A 1 404 ? -15.553 13.087 0.075 1.00 72.44 404 GLU A O 1
ATOM 3162 N N . TRP A 1 405 ? -15.254 11.341 -1.294 1.00 74.69 405 TRP A N 1
ATOM 3163 C CA . TRP A 1 405 ? -15.429 12.119 -2.509 1.00 74.69 405 TRP A CA 1
ATOM 3164 C C . TRP A 1 405 ? -16.871 12.622 -2.643 1.00 74.69 405 TRP A C 1
ATOM 3166 O O . TRP A 1 405 ? -17.785 11.833 -2.880 1.00 74.69 405 TRP A O 1
ATOM 3176 N N . ASN A 1 406 ? -17.089 13.938 -2.633 1.00 74.94 406 ASN A N 1
ATOM 3177 C CA . ASN A 1 406 ? -18.366 14.538 -3.032 1.00 74.94 406 ASN A CA 1
ATOM 3178 C C . ASN A 1 406 ? -18.297 15.058 -4.480 1.00 74.94 406 ASN A C 1
ATOM 3180 O O . ASN A 1 406 ? -17.397 15.821 -4.822 1.00 74.94 406 ASN A O 1
ATOM 3184 N N . PHE A 1 407 ? -19.248 14.671 -5.339 1.00 71.25 407 PHE A N 1
ATOM 3185 C CA . PHE A 1 407 ? -19.311 15.130 -6.738 1.00 71.25 407 PHE A CA 1
ATOM 3186 C C . PHE A 1 407 ? -19.333 16.657 -6.866 1.00 71.25 407 PHE A C 1
ATOM 3188 O O . PHE A 1 407 ? -18.769 17.199 -7.812 1.00 71.25 407 PHE A O 1
ATOM 3195 N N . ASN A 1 408 ? -19.938 17.349 -5.899 1.00 75.50 408 ASN A N 1
ATOM 3196 C CA . ASN A 1 408 ? -20.056 18.807 -5.916 1.00 75.50 408 ASN A CA 1
ATOM 3197 C C . ASN A 1 408 ? -18.749 19.523 -5.537 1.00 75.50 408 ASN A C 1
ATOM 3199 O O . ASN A 1 408 ? -18.617 20.721 -5.769 1.00 75.50 408 ASN A O 1
ATOM 3203 N N . GLN A 1 409 ? -17.793 18.809 -4.940 1.00 77.62 409 GLN A N 1
ATOM 3204 C CA . GLN A 1 409 ? -16.512 19.342 -4.481 1.00 77.62 409 GLN A CA 1
ATOM 3205 C C . GLN A 1 409 ? -15.410 18.328 -4.795 1.00 77.62 409 GLN A C 1
ATOM 3207 O O . GLN A 1 409 ? -14.839 17.701 -3.904 1.00 77.62 409 GLN A O 1
ATOM 3212 N N . ALA A 1 410 ? -15.138 18.135 -6.089 1.00 76.19 410 ALA A N 1
ATOM 3213 C CA . ALA A 1 410 ? -14.090 17.220 -6.524 1.00 76.19 410 ALA A CA 1
ATOM 3214 C C . ALA A 1 410 ? -12.729 17.664 -5.944 1.00 76.19 410 ALA A C 1
ATOM 3216 O O . ALA A 1 410 ? -12.294 18.793 -6.205 1.00 76.19 410 ALA A O 1
ATOM 3217 N N . PRO A 1 411 ? -12.015 16.804 -5.195 1.00 83.38 411 PRO A N 1
ATOM 3218 C CA . PRO A 1 411 ? -10.769 17.173 -4.530 1.00 83.38 411 PRO A CA 1
ATOM 3219 C C . PRO A 1 411 ? -9.578 17.119 -5.506 1.00 83.38 411 PRO A C 1
ATOM 3221 O O . PRO A 1 411 ? -8.599 16.406 -5.280 1.00 83.38 411 PRO A O 1
ATOM 3224 N N . ILE A 1 412 ? -9.647 17.877 -6.609 1.00 87.19 412 ILE A N 1
ATOM 3225 C CA . ILE A 1 412 ? -8.664 17.855 -7.710 1.00 87.19 412 ILE A CA 1
ATOM 3226 C C . ILE A 1 412 ? -7.218 18.027 -7.209 1.00 87.19 412 ILE A C 1
ATOM 3228 O O . ILE A 1 412 ? -6.380 17.200 -7.576 1.00 87.19 412 ILE A O 1
ATOM 3232 N N . PRO A 1 413 ? -6.886 19.007 -6.339 1.00 87.12 413 PRO A N 1
ATOM 3233 C CA . PRO A 1 413 ? -5.509 19.181 -5.874 1.00 87.12 413 PRO A CA 1
ATOM 3234 C C . PRO A 1 413 ? -4.975 17.948 -5.140 1.00 87.12 413 PRO A C 1
ATOM 3236 O O . PRO A 1 413 ? -3.818 17.570 -5.318 1.00 87.12 413 PRO A O 1
ATOM 3239 N N . ARG A 1 414 ? -5.831 17.281 -4.357 1.00 85.00 414 ARG A N 1
ATOM 3240 C CA . ARG A 1 414 ? -5.482 16.068 -3.610 1.00 85.00 414 ARG A CA 1
ATOM 3241 C C . ARG A 1 414 ? -5.206 14.899 -4.550 1.00 85.00 414 ARG A C 1
ATOM 3243 O O . ARG A 1 414 ? -4.216 14.198 -4.362 1.00 85.00 414 ARG A O 1
ATOM 3250 N N . LEU A 1 415 ? -6.048 14.708 -5.567 1.00 88.62 415 LEU A N 1
ATOM 3251 C CA . LEU A 1 415 ? -5.881 13.650 -6.570 1.00 88.62 415 LEU A CA 1
ATOM 3252 C C . LEU A 1 415 ? -4.581 13.833 -7.355 1.00 88.62 415 LEU A C 1
ATOM 3254 O O . LEU A 1 415 ? -3.801 12.893 -7.487 1.00 88.62 415 LEU A O 1
ATOM 3258 N N . VAL A 1 416 ? -4.308 15.064 -7.796 1.00 90.94 416 VAL A N 1
ATOM 3259 C CA . VAL A 1 416 ? -3.058 15.414 -8.481 1.00 90.94 416 VAL A CA 1
ATOM 3260 C C . VAL A 1 416 ? -1.860 15.125 -7.579 1.00 90.94 416 VAL A C 1
ATOM 3262 O O . VAL A 1 416 ? -0.949 14.411 -7.987 1.00 90.94 416 VAL A O 1
ATOM 3265 N N . GLN A 1 417 ? -1.877 15.595 -6.328 1.00 88.25 417 GLN A N 1
ATOM 3266 C CA . GLN A 1 417 ? -0.800 15.326 -5.371 1.00 88.25 417 GLN A CA 1
ATOM 3267 C C . GLN A 1 417 ? -0.608 13.828 -5.106 1.00 88.25 417 GLN A C 1
ATOM 3269 O O . GLN A 1 417 ? 0.528 13.366 -4.961 1.00 88.25 417 GLN A O 1
ATOM 3274 N N . ALA A 1 418 ? -1.697 13.060 -5.037 1.00 87.56 418 ALA A N 1
ATOM 3275 C CA . ALA A 1 418 ? -1.650 11.620 -4.843 1.00 87.56 418 ALA A CA 1
ATOM 3276 C C . ALA A 1 418 ? -1.050 10.884 -6.054 1.00 87.56 418 ALA A C 1
ATOM 3278 O O . ALA A 1 418 ? -0.340 9.901 -5.859 1.00 87.56 418 ALA A O 1
ATOM 3279 N N . ALA A 1 419 ? -1.247 11.386 -7.273 1.00 93.25 419 ALA A N 1
ATOM 3280 C CA . ALA A 1 419 ? -0.742 10.773 -8.500 1.00 93.25 419 ALA A CA 1
ATOM 3281 C C . ALA A 1 419 ? 0.748 11.051 -8.796 1.00 93.25 419 ALA A C 1
ATOM 3283 O O . ALA A 1 419 ? 1.359 10.286 -9.539 1.00 93.25 419 ALA A O 1
ATOM 3284 N N . ILE A 1 420 ? 1.372 12.080 -8.201 1.00 88.62 420 ILE A N 1
ATOM 3285 C CA . ILE A 1 420 ? 2.767 12.468 -8.515 1.00 88.62 420 ILE A CA 1
ATOM 3286 C C . ILE A 1 420 ? 3.782 11.353 -8.219 1.00 88.62 420 ILE A C 1
ATOM 3288 O O . ILE A 1 420 ? 4.570 10.998 -9.091 1.00 88.62 420 ILE A O 1
ATOM 3292 N N . ALA A 1 421 ? 3.803 10.791 -7.004 1.00 84.06 421 ALA A N 1
ATOM 3293 C CA . ALA A 1 421 ? 4.805 9.763 -6.684 1.00 84.06 421 ALA A CA 1
ATOM 3294 C C . ALA A 1 421 ? 4.607 8.461 -7.485 1.00 84.06 421 ALA A C 1
ATOM 3296 O O . ALA A 1 421 ? 5.599 7.946 -7.996 1.00 84.06 421 ALA A O 1
ATOM 3297 N N . PRO A 1 422 ? 3.370 7.950 -7.659 1.00 90.69 422 PRO A N 1
ATOM 3298 C CA . PRO A 1 422 ? 3.096 6.878 -8.612 1.00 90.69 422 PRO A CA 1
ATOM 3299 C C . PRO A 1 422 ? 3.582 7.173 -10.035 1.00 90.69 422 PRO A C 1
ATOM 3301 O O . PRO A 1 422 ? 4.177 6.300 -10.660 1.00 90.69 422 PRO A O 1
ATOM 3304 N N . ALA A 1 423 ? 3.413 8.409 -10.521 1.00 91.31 423 ALA A N 1
ATOM 3305 C CA . ALA A 1 423 ? 3.891 8.804 -11.842 1.00 91.31 423 ALA A CA 1
ATOM 3306 C C . ALA A 1 423 ? 5.420 8.711 -11.968 1.00 91.31 423 ALA A C 1
ATOM 3308 O O . ALA A 1 423 ? 5.940 8.188 -12.955 1.00 91.31 423 ALA A O 1
ATOM 3309 N N . ILE A 1 424 ? 6.141 9.172 -10.941 1.00 84.00 424 ILE A N 1
ATOM 3310 C CA . ILE A 1 424 ? 7.604 9.079 -10.874 1.00 84.00 424 ILE A CA 1
ATOM 3311 C C . ILE A 1 424 ? 8.042 7.611 -10.868 1.00 84.00 424 ILE A C 1
ATOM 3313 O O . ILE A 1 424 ? 8.922 7.241 -11.639 1.00 84.00 424 ILE A O 1
ATOM 3317 N N . LEU A 1 425 ? 7.417 6.760 -10.047 1.00 85.25 425 LEU A N 1
ATOM 3318 C CA . LEU A 1 425 ? 7.774 5.339 -9.983 1.00 85.25 425 LEU A CA 1
ATOM 3319 C C . LEU A 1 425 ? 7.450 4.589 -11.283 1.00 85.25 425 LEU A C 1
ATOM 3321 O O . LEU A 1 425 ? 8.261 3.773 -11.711 1.00 85.25 425 LEU A O 1
ATOM 3325 N N . GLY A 1 426 ? 6.330 4.898 -11.945 1.00 88.06 426 GLY A N 1
ATOM 3326 C CA . GLY A 1 426 ? 6.010 4.367 -13.276 1.00 88.06 426 GLY A CA 1
ATOM 3327 C C . GLY A 1 426 ? 7.060 4.740 -14.326 1.00 88.06 426 GLY A C 1
ATOM 3328 O O . GLY A 1 426 ? 7.534 3.886 -15.073 1.00 88.06 426 GLY A O 1
ATOM 3329 N N . THR A 1 427 ? 7.517 5.993 -14.303 1.00 88.44 427 THR A N 1
ATOM 3330 C CA . THR A 1 427 ? 8.582 6.485 -15.195 1.00 88.44 427 THR A CA 1
ATOM 3331 C C . THR A 1 427 ? 9.932 5.828 -14.898 1.00 88.44 427 THR A C 1
ATOM 3333 O O . THR A 1 427 ? 10.684 5.504 -15.813 1.00 88.44 427 THR A O 1
ATOM 3336 N N . LEU A 1 428 ? 10.258 5.599 -13.624 1.00 82.81 428 LEU A N 1
ATOM 3337 C CA . LEU A 1 428 ? 11.481 4.887 -13.246 1.00 82.81 428 LEU A CA 1
ATOM 3338 C C . LEU A 1 428 ? 11.435 3.415 -13.670 1.00 82.81 428 LEU A C 1
ATOM 3340 O O . LEU A 1 428 ? 12.450 2.888 -14.120 1.00 82.81 428 LEU A O 1
ATOM 3344 N N . ALA A 1 429 ? 10.271 2.765 -13.578 1.00 85.88 429 ALA A N 1
ATOM 3345 C CA . ALA A 1 429 ? 10.086 1.402 -14.067 1.00 85.88 429 ALA A CA 1
ATOM 3346 C C . ALA A 1 429 ? 10.305 1.322 -15.587 1.00 85.88 429 ALA A C 1
ATOM 3348 O O . ALA A 1 429 ? 11.040 0.452 -16.047 1.00 85.88 429 ALA A O 1
ATOM 3349 N N . PHE A 1 430 ? 9.756 2.275 -16.347 1.00 87.69 430 PHE A N 1
ATOM 3350 C CA . PHE A 1 430 ? 10.005 2.419 -17.786 1.00 87.69 430 PHE A CA 1
ATOM 3351 C C . PHE A 1 430 ? 11.490 2.551 -18.123 1.00 87.69 430 PHE A C 1
ATOM 3353 O O . PHE A 1 430 ? 12.026 1.773 -18.910 1.00 87.69 430 PHE A O 1
ATOM 3360 N N . ALA A 1 431 ? 12.170 3.508 -17.485 1.00 82.69 431 ALA A N 1
ATOM 3361 C CA . ALA A 1 431 ? 13.597 3.732 -17.689 1.00 82.69 431 ALA A CA 1
ATOM 3362 C C . ALA A 1 431 ? 14.421 2.481 -17.337 1.00 82.69 431 ALA A C 1
ATOM 3364 O O . ALA A 1 431 ? 15.399 2.171 -18.016 1.00 82.69 431 ALA A O 1
ATOM 3365 N N . GLY A 1 432 ? 13.999 1.734 -16.311 1.00 78.38 432 GLY A N 1
ATOM 3366 C CA . GLY A 1 432 ? 14.585 0.451 -15.938 1.00 78.38 432 GLY A CA 1
ATOM 3367 C C . GLY A 1 432 ? 14.438 -0.627 -17.016 1.00 78.38 432 GLY A C 1
ATOM 3368 O O . GLY A 1 432 ? 15.391 -1.367 -17.251 1.00 78.38 432 GLY A O 1
ATOM 3369 N N . VAL A 1 433 ? 13.294 -0.704 -17.707 1.00 82.25 433 VAL A N 1
ATOM 3370 C CA . VAL A 1 433 ? 13.100 -1.656 -18.817 1.00 82.25 433 VAL A CA 1
ATOM 3371 C C . VAL A 1 433 ? 13.972 -1.294 -20.016 1.00 82.25 433 VAL A C 1
ATOM 3373 O O . VAL A 1 433 ? 14.698 -2.165 -20.489 1.00 82.25 433 VAL A O 1
ATOM 3376 N N . ILE A 1 434 ? 13.986 -0.023 -20.440 1.00 79.31 434 ILE A N 1
ATOM 3377 C CA . ILE A 1 434 ? 14.880 0.454 -21.516 1.00 79.31 434 ILE A CA 1
ATOM 3378 C C . ILE A 1 434 ? 16.335 0.104 -21.188 1.00 79.31 434 ILE A C 1
ATOM 3380 O O . ILE A 1 434 ? 17.099 -0.352 -22.040 1.00 79.31 434 ILE A O 1
ATOM 3384 N N . PHE A 1 435 ? 16.732 0.307 -19.932 1.00 71.62 435 PHE A N 1
ATOM 3385 C CA . PHE A 1 435 ? 18.071 -0.027 -19.473 1.00 71.62 435 PHE A CA 1
ATOM 3386 C C . PHE A 1 435 ? 18.363 -1.528 -19.603 1.00 71.62 435 PHE A C 1
ATOM 3388 O O . PHE A 1 435 ? 19.369 -1.907 -20.204 1.00 71.62 435 PHE A O 1
ATOM 3395 N N . LEU A 1 436 ? 17.479 -2.384 -19.082 1.00 73.38 436 LEU A N 1
ATOM 3396 C CA . LEU A 1 436 ? 17.640 -3.837 -19.151 1.00 73.38 436 LEU A CA 1
ATOM 3397 C C . LEU A 1 436 ? 17.681 -4.346 -20.592 1.00 73.38 436 LEU A C 1
ATOM 3399 O O . LEU A 1 436 ? 18.510 -5.200 -20.900 1.00 73.38 436 LEU A O 1
ATOM 3403 N N . GLU A 1 437 ? 16.840 -3.806 -21.474 1.00 73.25 437 GLU A N 1
ATOM 3404 C CA . GLU A 1 437 ? 16.841 -4.141 -22.898 1.00 73.25 437 GLU A CA 1
ATOM 3405 C C . GLU A 1 437 ? 18.205 -3.845 -23.528 1.00 73.25 437 GLU A C 1
ATOM 3407 O O . GLU A 1 437 ? 18.779 -4.698 -24.204 1.00 73.25 437 GLU A O 1
ATOM 3412 N N . ARG A 1 438 ? 18.773 -2.663 -23.267 1.00 69.88 438 ARG A N 1
ATOM 3413 C CA . ARG A 1 438 ? 20.066 -2.266 -23.838 1.00 69.88 438 ARG A CA 1
ATOM 3414 C C . ARG A 1 438 ? 21.229 -3.067 -23.276 1.00 69.88 438 ARG A C 1
ATOM 3416 O O . ARG A 1 438 ? 22.119 -3.446 -24.035 1.00 69.88 438 ARG A O 1
ATOM 3423 N N . VAL A 1 439 ? 21.215 -3.374 -21.982 1.00 64.81 439 VAL A N 1
ATOM 3424 C CA . VAL A 1 439 ? 22.229 -4.242 -21.367 1.00 64.81 439 VAL A CA 1
ATOM 3425 C C . VAL A 1 439 ? 22.139 -5.659 -21.940 1.00 64.81 439 VAL A C 1
ATOM 3427 O O . VAL A 1 439 ? 23.149 -6.212 -22.376 1.00 64.81 439 VAL A O 1
ATOM 3430 N N . TYR A 1 440 ? 20.938 -6.237 -21.996 1.00 64.75 440 TYR A N 1
ATOM 3431 C CA . TYR A 1 440 ? 20.731 -7.606 -22.466 1.00 64.75 440 TYR A CA 1
ATOM 3432 C C . TYR A 1 440 ? 20.982 -7.760 -23.969 1.00 64.75 440 TYR A C 1
ATOM 3434 O O . TYR A 1 440 ? 21.688 -8.680 -24.380 1.00 64.75 440 TYR A O 1
ATOM 3442 N N . GLY A 1 441 ? 20.462 -6.845 -24.791 1.00 62.50 441 GLY A N 1
ATOM 3443 C CA . GLY A 1 441 ? 20.652 -6.854 -26.242 1.00 62.50 441 GLY A CA 1
ATOM 3444 C C . GLY A 1 441 ? 22.129 -6.802 -26.631 1.00 62.50 441 GLY A C 1
ATOM 3445 O O . GLY A 1 441 ? 22.562 -7.521 -27.530 1.00 62.50 441 GLY A O 1
ATOM 3446 N N . ASN A 1 442 ? 22.931 -6.038 -25.887 1.00 56.03 442 ASN A N 1
ATOM 3447 C CA . ASN A 1 442 ? 24.373 -5.960 -26.103 1.00 56.03 442 ASN A CA 1
ATOM 3448 C C . ASN A 1 442 ? 25.118 -7.211 -25.606 1.00 56.03 442 ASN A C 1
ATOM 3450 O O . ASN A 1 442 ? 26.031 -7.679 -26.288 1.00 56.03 442 ASN A O 1
ATOM 3454 N N . MET A 1 443 ? 24.712 -7.804 -24.474 1.00 52.59 443 MET A N 1
ATOM 3455 C CA . MET A 1 443 ? 25.285 -9.077 -24.007 1.00 52.59 443 MET A CA 1
ATOM 3456 C C . MET A 1 443 ? 24.977 -10.246 -24.953 1.00 52.59 443 MET A C 1
ATOM 3458 O O . MET A 1 443 ? 25.831 -11.106 -25.167 1.00 52.59 443 MET A O 1
ATOM 3462 N N . ALA A 1 444 ? 23.778 -10.279 -25.538 1.00 53.41 444 ALA A N 1
ATOM 3463 C CA . ALA A 1 444 ? 23.337 -11.352 -26.424 1.00 53.41 444 ALA A CA 1
ATOM 3464 C C . ALA A 1 444 ? 24.004 -11.314 -27.813 1.00 53.41 444 ALA A C 1
ATOM 3466 O O . ALA A 1 444 ? 24.149 -12.359 -28.445 1.00 53.41 444 ALA A O 1
ATOM 3467 N N . LEU A 1 445 ? 24.421 -10.135 -28.291 1.00 48.53 445 LEU A N 1
ATOM 3468 C CA . LEU A 1 445 ? 24.928 -9.948 -29.657 1.00 48.53 445 LEU A CA 1
ATOM 3469 C C . LEU A 1 445 ? 26.460 -10.014 -29.806 1.00 48.53 445 LEU A C 1
ATOM 3471 O O . LEU A 1 445 ? 26.939 -9.888 -30.930 1.00 48.53 445 LEU A O 1
ATOM 3475 N N . LEU A 1 446 ? 27.234 -10.247 -28.731 1.00 48.59 446 LEU A N 1
ATOM 3476 C CA . LEU A 1 446 ? 28.714 -10.340 -28.766 1.00 48.59 446 LEU A CA 1
ATOM 3477 C C . LEU A 1 446 ? 29.388 -9.185 -29.548 1.00 48.59 446 LEU A C 1
ATOM 3479 O O . LEU A 1 446 ? 30.422 -9.375 -30.191 1.00 48.59 446 LEU A O 1
ATOM 3483 N N . LEU A 1 447 ? 28.780 -7.996 -29.532 1.00 42.03 447 LEU A N 1
ATOM 3484 C CA . LEU A 1 447 ? 29.273 -6.833 -30.269 1.00 42.03 447 LEU A CA 1
ATOM 3485 C C . LEU A 1 447 ? 30.547 -6.249 -29.603 1.00 42.03 447 LEU A C 1
ATOM 3487 O O . LEU A 1 447 ? 30.747 -6.448 -28.403 1.00 42.03 447 LEU A O 1
ATOM 3491 N N . PRO A 1 448 ? 31.431 -5.580 -30.379 1.00 42.00 448 PRO A N 1
ATOM 3492 C CA . PRO A 1 448 ? 32.714 -5.006 -29.923 1.00 42.00 448 PRO A CA 1
ATOM 3493 C C . PRO A 1 448 ? 32.522 -3.902 -28.847 1.00 42.00 448 PRO A C 1
ATOM 3495 O O . PRO A 1 448 ? 31.373 -3.583 -28.538 1.00 42.00 448 PRO A O 1
ATOM 3498 N N . PRO A 1 449 ? 33.596 -3.372 -28.203 1.00 47.84 449 PRO A N 1
ATOM 3499 C CA . PRO A 1 449 ? 33.531 -2.898 -26.822 1.00 47.84 449 PRO A CA 1
ATOM 3500 C C . PRO A 1 449 ? 32.477 -1.814 -26.602 1.00 47.84 449 PRO A C 1
ATOM 3502 O O . PRO A 1 449 ? 32.271 -0.918 -27.416 1.00 47.84 449 PRO A O 1
ATOM 3505 N N . PHE A 1 450 ? 31.815 -1.975 -25.464 1.00 48.47 450 PHE A N 1
ATOM 3506 C CA . PHE A 1 450 ? 30.669 -1.246 -24.949 1.00 48.47 450 PHE A CA 1
ATOM 3507 C C . PHE A 1 450 ? 30.897 0.276 -24.916 1.00 48.47 450 PHE A C 1
ATOM 3509 O O . PHE A 1 450 ? 31.360 0.808 -23.914 1.00 48.47 450 PHE A O 1
ATOM 3516 N N . ASP A 1 451 ? 30.535 0.988 -25.987 1.00 50.03 451 ASP A N 1
ATOM 3517 C CA . ASP A 1 451 ? 30.505 2.460 -26.005 1.00 50.03 451 ASP A CA 1
ATOM 3518 C C . ASP A 1 451 ? 29.113 2.949 -25.559 1.00 50.03 451 ASP A C 1
ATOM 3520 O O . ASP A 1 451 ? 28.313 3.516 -26.313 1.00 50.03 451 ASP A O 1
ATOM 3524 N N . PHE A 1 452 ? 28.749 2.593 -24.324 1.00 54.06 452 PHE A N 1
ATOM 3525 C CA . PHE A 1 452 ? 27.463 2.947 -23.730 1.00 54.06 452 PHE A CA 1
ATOM 3526 C C . PHE A 1 452 ? 27.476 4.413 -23.305 1.00 54.06 452 PHE A C 1
ATOM 3528 O O . PHE A 1 452 ? 27.779 4.768 -22.170 1.00 54.06 452 PHE A O 1
ATOM 3535 N N . ASN A 1 453 ? 27.117 5.294 -24.234 1.00 58.78 453 ASN A N 1
ATOM 3536 C CA . ASN A 1 453 ? 26.923 6.698 -23.916 1.00 58.78 453 ASN A CA 1
ATOM 3537 C C . ASN A 1 453 ? 25.495 6.918 -23.385 1.00 58.78 453 ASN A C 1
ATOM 3539 O O . ASN A 1 453 ? 24.546 7.128 -24.146 1.00 58.78 453 ASN A O 1
ATOM 3543 N N . PHE A 1 454 ? 25.335 6.871 -22.061 1.00 53.97 454 PHE A N 1
ATOM 3544 C CA . PHE A 1 454 ? 24.045 7.090 -21.400 1.00 53.97 454 PHE A CA 1
ATOM 3545 C C . PHE A 1 454 ? 23.466 8.489 -21.663 1.00 53.97 454 PHE A C 1
ATOM 3547 O O . PHE A 1 454 ? 22.248 8.645 -21.708 1.00 53.97 454 PHE A O 1
ATOM 3554 N N . ALA A 1 455 ? 24.301 9.507 -21.909 1.00 55.59 455 ALA A N 1
ATOM 3555 C CA . ALA A 1 455 ? 23.815 10.830 -22.298 1.00 55.59 455 ALA A CA 1
ATOM 3556 C C . ALA A 1 455 ? 23.133 10.789 -23.674 1.00 55.59 455 ALA A C 1
ATOM 3558 O O . ALA A 1 455 ? 22.071 11.387 -23.845 1.00 55.59 455 ALA A O 1
ATOM 3559 N N . ARG A 1 456 ? 23.665 10.009 -24.627 1.00 58.97 456 ARG A N 1
ATOM 3560 C CA . ARG A 1 456 ? 22.979 9.722 -25.899 1.00 58.97 456 ARG A CA 1
ATOM 3561 C C . ARG A 1 456 ? 21.732 8.865 -25.697 1.00 58.97 456 ARG A C 1
ATOM 3563 O O . ARG A 1 456 ? 20.731 9.130 -26.354 1.00 58.97 456 ARG A O 1
ATOM 3570 N N . LEU A 1 457 ? 21.756 7.894 -24.779 1.00 62.44 457 LEU A N 1
ATOM 3571 C CA . LEU A 1 457 ? 20.576 7.089 -24.441 1.00 62.44 457 LEU A CA 1
ATOM 3572 C C . LEU A 1 457 ? 19.446 7.966 -23.893 1.00 62.44 457 LEU A C 1
ATOM 3574 O O . LEU A 1 457 ? 18.321 7.865 -24.370 1.00 62.44 457 LEU A O 1
ATOM 3578 N N . ILE A 1 458 ? 19.728 8.848 -22.931 1.00 63.56 458 ILE A N 1
ATOM 3579 C CA . ILE A 1 458 ? 18.730 9.785 -22.413 1.00 63.56 458 ILE A CA 1
ATOM 3580 C C . ILE A 1 458 ? 18.290 10.720 -23.526 1.00 63.56 458 ILE A C 1
ATOM 3582 O O . ILE A 1 458 ? 17.095 10.787 -23.781 1.00 63.56 458 ILE A O 1
ATOM 3586 N N . ALA A 1 459 ? 19.219 11.401 -24.206 1.00 64.12 459 ALA A N 1
ATOM 3587 C CA . ALA A 1 459 ? 18.896 12.402 -25.221 1.00 64.12 459 ALA A CA 1
ATOM 3588 C C . ALA A 1 459 ? 17.999 11.842 -26.335 1.00 64.12 459 ALA A C 1
ATOM 3590 O O . ALA A 1 459 ? 17.053 12.509 -26.750 1.00 64.12 459 ALA A O 1
ATOM 3591 N N . PHE A 1 460 ? 18.241 10.600 -26.766 1.00 68.44 460 PHE A N 1
ATOM 3592 C CA . PHE A 1 460 ? 17.428 9.931 -27.782 1.00 68.44 460 PHE A CA 1
ATOM 3593 C C . PHE A 1 460 ? 16.037 9.520 -27.270 1.00 68.44 460 PHE A C 1
ATOM 3595 O O . PHE A 1 460 ? 15.086 9.461 -28.049 1.00 68.44 460 PHE A O 1
ATOM 3602 N N . ASN A 1 461 ? 15.904 9.279 -25.961 1.00 76.31 461 ASN A N 1
ATOM 3603 C CA . ASN A 1 461 ? 14.675 8.805 -25.323 1.00 76.31 461 ASN A CA 1
ATOM 3604 C C . ASN A 1 461 ? 13.920 9.882 -24.520 1.00 76.31 461 ASN A C 1
ATOM 3606 O O . ASN A 1 461 ? 12.908 9.556 -23.902 1.00 76.31 461 ASN A O 1
ATOM 3610 N N . ILE A 1 462 ? 14.343 11.158 -24.530 1.00 79.88 462 ILE A N 1
ATOM 3611 C CA . ILE A 1 462 ? 13.635 12.252 -23.828 1.00 79.88 462 ILE A CA 1
ATOM 3612 C C . ILE A 1 462 ? 12.138 12.284 -24.185 1.00 79.88 462 ILE A C 1
ATOM 3614 O O . ILE A 1 462 ? 11.323 12.334 -23.262 1.00 79.88 462 ILE A O 1
ATOM 3618 N N . PRO A 1 463 ? 11.731 12.214 -25.470 1.00 82.88 463 PRO A N 1
ATOM 3619 C CA . PRO A 1 463 ? 10.313 12.221 -25.825 1.00 82.88 463 PRO A CA 1
ATOM 3620 C C . PRO A 1 463 ? 9.545 11.053 -25.204 1.00 82.88 463 PRO A C 1
ATOM 3622 O O . PRO A 1 463 ? 8.463 11.246 -24.653 1.00 82.88 463 PRO A O 1
ATOM 3625 N N . PHE A 1 464 ? 10.132 9.855 -25.223 1.00 82.12 464 PHE A N 1
ATOM 3626 C CA . PHE A 1 464 ? 9.544 8.660 -24.625 1.00 82.12 464 PHE A CA 1
ATOM 3627 C C . PHE A 1 464 ? 9.462 8.748 -23.099 1.00 82.12 464 PHE A C 1
ATOM 3629 O O . PHE A 1 464 ? 8.455 8.350 -22.524 1.00 82.12 464 PHE A O 1
ATOM 3636 N N . LEU A 1 465 ? 10.456 9.345 -22.435 1.00 84.44 465 LEU A N 1
ATOM 3637 C CA . LEU A 1 465 ? 10.408 9.615 -20.996 1.00 84.44 465 LEU A CA 1
ATOM 3638 C C . LEU A 1 465 ? 9.295 10.610 -20.641 1.00 84.44 465 LEU A C 1
ATOM 3640 O O . LEU A 1 465 ? 8.590 10.407 -19.656 1.00 84.44 465 LEU A O 1
ATOM 3644 N N . ILE A 1 466 ? 9.088 11.652 -21.452 1.00 87.25 466 ILE A N 1
ATOM 3645 C CA . ILE A 1 466 ? 7.975 12.597 -21.264 1.00 87.25 466 ILE A CA 1
ATOM 3646 C C . ILE A 1 466 ? 6.631 11.874 -21.417 1.00 87.25 466 ILE A C 1
ATOM 3648 O O . ILE A 1 466 ? 5.746 12.047 -20.576 1.00 87.25 466 ILE A O 1
ATOM 3652 N N . VAL A 1 467 ? 6.481 11.029 -22.445 1.00 88.44 467 VAL A N 1
ATOM 3653 C CA . VAL A 1 467 ? 5.287 10.183 -22.612 1.00 88.44 467 VAL A CA 1
ATOM 3654 C C . VAL A 1 467 ? 5.098 9.281 -21.396 1.00 88.44 467 VAL A C 1
ATOM 3656 O O . VAL A 1 467 ? 4.002 9.250 -20.845 1.00 88.44 467 VAL A O 1
ATOM 3659 N N . ALA A 1 468 ? 6.151 8.615 -20.922 1.00 88.75 468 ALA A N 1
ATOM 3660 C CA . ALA A 1 468 ? 6.092 7.736 -19.760 1.00 88.75 468 ALA A CA 1
ATOM 3661 C C . ALA A 1 468 ? 5.610 8.472 -18.500 1.00 88.75 468 ALA A C 1
ATOM 3663 O O . ALA A 1 468 ? 4.757 7.942 -17.786 1.00 88.75 468 ALA A O 1
ATOM 3664 N N . VAL A 1 469 ? 6.063 9.708 -18.257 1.00 91.81 469 VAL A N 1
ATOM 3665 C CA . VAL A 1 469 ? 5.569 10.545 -17.147 1.00 91.81 469 VAL A CA 1
ATOM 3666 C C . VAL A 1 469 ? 4.071 10.808 -17.282 1.00 91.81 469 VAL A C 1
ATOM 3668 O O . VAL A 1 469 ? 3.326 10.615 -16.319 1.00 91.81 469 VAL A O 1
ATOM 3671 N N . ILE A 1 470 ? 3.614 11.218 -18.469 1.00 93.31 470 ILE A N 1
ATOM 3672 C CA . ILE A 1 470 ? 2.203 11.543 -18.709 1.00 93.31 470 ILE A CA 1
ATOM 3673 C C . ILE A 1 470 ? 1.324 10.294 -18.579 1.00 93.31 470 ILE A C 1
ATOM 3675 O O . ILE A 1 470 ? 0.316 10.329 -17.872 1.00 93.31 470 ILE A O 1
ATOM 3679 N N . VAL A 1 471 ? 1.720 9.180 -19.200 1.00 92.12 471 VAL A N 1
ATOM 3680 C CA . VAL A 1 471 ? 1.017 7.889 -19.120 1.00 92.12 471 VAL A CA 1
ATOM 3681 C C . VAL A 1 471 ? 0.932 7.429 -17.667 1.00 92.12 471 VAL A C 1
ATOM 3683 O O . VAL A 1 471 ? -0.155 7.094 -17.194 1.00 92.12 471 VAL A O 1
ATOM 3686 N N . SER A 1 472 ? 2.046 7.466 -16.930 1.00 94.25 472 SER A N 1
ATOM 3687 C CA . SER A 1 472 ? 2.084 7.058 -15.522 1.00 94.25 472 SER A CA 1
ATOM 3688 C C . SER A 1 472 ? 1.168 7.935 -14.664 1.00 94.25 472 SER A C 1
ATOM 3690 O O . SER A 1 472 ? 0.431 7.428 -13.816 1.00 94.25 472 SER A O 1
ATOM 3692 N N . PHE A 1 473 ? 1.170 9.249 -14.896 1.00 96.00 473 PHE A N 1
ATOM 3693 C CA . PHE A 1 473 ? 0.333 10.201 -14.168 1.00 96.00 473 PHE A CA 1
ATOM 3694 C C . PHE A 1 473 ? -1.161 10.001 -14.443 1.00 96.00 473 PHE A C 1
ATOM 3696 O O . PHE A 1 473 ? -1.946 9.882 -13.500 1.00 96.00 473 PHE A O 1
ATOM 3703 N N . LEU A 1 474 ? -1.557 9.903 -15.715 1.00 96.50 474 LEU A N 1
ATOM 3704 C CA . LEU A 1 474 ? -2.952 9.691 -16.112 1.00 96.50 474 LEU A CA 1
ATOM 3705 C C . LEU A 1 474 ? -3.480 8.332 -15.647 1.00 96.50 474 LEU A C 1
ATOM 3707 O O . LEU A 1 474 ? -4.603 8.255 -15.153 1.00 96.50 474 LEU A O 1
ATOM 3711 N N . THR A 1 475 ? -2.661 7.282 -15.724 1.00 94.75 475 THR A N 1
ATOM 3712 C CA . THR A 1 475 ? -3.007 5.952 -15.198 1.00 94.75 475 THR A CA 1
ATOM 3713 C C . THR A 1 475 ? -3.226 6.009 -13.690 1.00 94.75 475 THR A C 1
ATOM 3715 O O . THR A 1 475 ? -4.231 5.510 -13.189 1.00 94.75 475 THR A O 1
ATOM 3718 N N . SER A 1 476 ? -2.330 6.676 -12.959 1.00 95.31 476 SER A N 1
ATOM 3719 C CA . SER A 1 476 ? -2.442 6.831 -11.504 1.00 95.31 476 SER A CA 1
ATOM 3720 C C . SER A 1 476 ? -3.704 7.592 -11.106 1.00 95.31 476 SER A C 1
ATOM 3722 O O . SER A 1 476 ? -4.408 7.171 -10.191 1.00 95.31 476 SER A O 1
ATOM 3724 N N . LEU 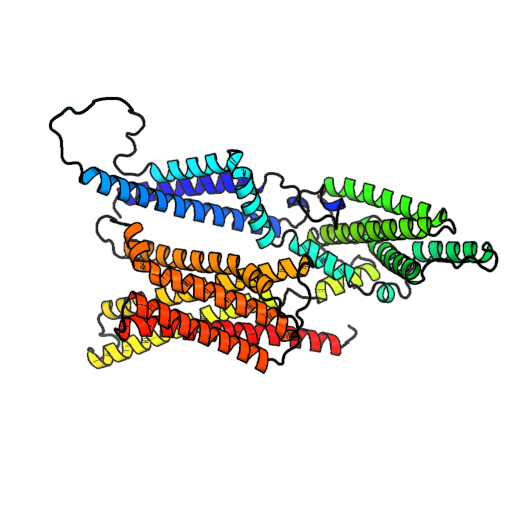A 1 477 ? -4.023 8.683 -11.813 1.00 95.12 477 LEU A N 1
ATOM 3725 C CA . LEU A 1 477 ? -5.275 9.411 -11.618 1.00 95.12 477 LEU A CA 1
ATOM 3726 C C . LEU A 1 477 ? -6.482 8.516 -11.888 1.00 95.12 477 LEU A C 1
ATOM 3728 O O . LEU A 1 477 ? -7.357 8.428 -11.034 1.00 95.12 477 LEU A O 1
ATOM 3732 N N . CYS A 1 478 ? -6.513 7.821 -13.027 1.00 94.81 478 CYS A N 1
ATOM 3733 C CA . CYS A 1 478 ? -7.613 6.931 -13.383 1.00 94.81 478 CYS A CA 1
ATOM 3734 C C . CYS A 1 478 ? -7.857 5.876 -12.300 1.00 94.81 478 CYS A C 1
ATOM 3736 O O . CYS A 1 478 ? -8.984 5.707 -11.846 1.00 94.81 478 CYS A O 1
ATOM 3738 N N . VAL A 1 479 ? -6.796 5.208 -11.844 1.00 93.69 479 VAL A N 1
ATOM 3739 C CA . VAL A 1 479 ? -6.863 4.178 -10.801 1.00 93.69 479 VAL A CA 1
ATOM 3740 C C . VAL A 1 479 ? -7.436 4.738 -9.501 1.00 93.69 479 VAL A C 1
ATOM 3742 O O . VAL A 1 479 ? -8.322 4.117 -8.919 1.00 93.69 479 VAL A O 1
ATOM 3745 N N . ILE A 1 480 ? -6.986 5.916 -9.055 1.00 92.25 480 ILE A N 1
ATOM 3746 C CA . ILE A 1 480 ? -7.496 6.547 -7.827 1.00 92.25 480 ILE A CA 1
ATOM 3747 C C . ILE A 1 480 ? -8.970 6.934 -7.986 1.00 92.25 480 ILE A C 1
ATOM 3749 O O . ILE A 1 480 ? -9.766 6.638 -7.101 1.00 92.25 480 ILE A O 1
ATOM 3753 N N . VAL A 1 481 ? -9.334 7.560 -9.110 1.00 92.12 481 VAL A N 1
ATOM 3754 C CA . VAL A 1 481 ? -10.709 8.002 -9.388 1.00 92.12 481 VAL A CA 1
ATOM 3755 C C . VAL A 1 481 ? -11.660 6.812 -9.442 1.00 92.12 481 VAL A C 1
ATOM 3757 O O . VAL A 1 481 ? -12.674 6.814 -8.753 1.00 92.12 481 VAL A O 1
ATOM 3760 N N . VAL A 1 482 ? -11.321 5.777 -10.211 1.00 91.12 482 VAL A N 1
ATOM 3761 C CA . VAL A 1 482 ? -12.135 4.559 -10.307 1.00 91.12 482 VAL A CA 1
ATOM 3762 C C . VAL A 1 482 ? -12.267 3.909 -8.934 1.00 91.12 482 VAL A C 1
ATOM 3764 O O . VAL A 1 482 ? -13.382 3.598 -8.544 1.00 91.12 482 VAL A O 1
ATOM 3767 N N . SER A 1 483 ? -11.175 3.802 -8.169 1.00 89.25 483 SER A N 1
ATOM 3768 C CA . SER A 1 483 ? -11.202 3.201 -6.825 1.00 89.25 483 SER A CA 1
ATOM 3769 C C . SER A 1 483 ? -12.010 3.988 -5.793 1.00 89.25 483 SER A C 1
ATOM 3771 O O . SER A 1 483 ? -12.379 3.434 -4.762 1.00 89.25 483 SER A O 1
ATOM 3773 N N . ASP A 1 484 ? -12.212 5.289 -5.990 1.00 87.19 484 ASP A N 1
ATOM 3774 C CA . ASP A 1 484 ? -13.014 6.119 -5.088 1.00 87.19 484 ASP A CA 1
ATOM 3775 C C . ASP A 1 484 ? -14.483 6.188 -5.491 1.00 87.19 484 ASP A C 1
ATOM 3777 O O . ASP A 1 484 ? -15.352 6.363 -4.635 1.00 87.19 484 ASP A O 1
ATOM 3781 N N . MET A 1 485 ? -14.757 6.127 -6.792 1.00 85.75 485 MET A N 1
ATOM 3782 C CA . MET A 1 485 ? -16.078 6.418 -7.327 1.00 85.75 485 MET A CA 1
ATOM 3783 C C . MET A 1 485 ? -16.891 5.173 -7.657 1.00 85.75 485 MET A C 1
ATOM 3785 O O . MET A 1 485 ? -18.108 5.306 -7.775 1.00 85.75 485 MET A O 1
ATOM 3789 N N . HIS A 1 486 ? -16.270 3.998 -7.785 1.00 81.38 486 HIS A N 1
ATOM 3790 C CA . HIS A 1 486 ? -16.967 2.768 -8.176 1.00 81.38 486 HIS A CA 1
ATOM 3791 C C . HIS A 1 486 ? -18.109 2.409 -7.217 1.00 81.38 486 HIS A C 1
ATOM 3793 O O . HIS A 1 486 ? -19.195 2.100 -7.679 1.00 81.38 486 HIS A O 1
ATOM 3799 N N . LEU A 1 487 ? -17.961 2.646 -5.908 1.00 77.50 487 LEU A N 1
ATOM 3800 C CA . LEU A 1 487 ? -19.042 2.452 -4.924 1.00 77.50 487 LEU A CA 1
ATOM 3801 C C . LEU A 1 487 ? -20.281 3.345 -5.132 1.00 77.50 487 LEU A C 1
ATOM 3803 O O . LEU A 1 487 ? -21.364 3.051 -4.632 1.00 77.50 487 LEU A O 1
ATOM 3807 N N . ARG A 1 488 ? -20.128 4.494 -5.800 1.00 81.25 488 ARG A N 1
ATOM 3808 C CA . ARG A 1 488 ? -21.201 5.495 -5.992 1.00 81.25 488 ARG A CA 1
ATOM 3809 C C . ARG A 1 488 ? -21.725 5.521 -7.422 1.00 81.25 488 ARG A C 1
ATOM 3811 O O . ARG A 1 488 ? -22.702 6.213 -7.718 1.00 81.25 488 ARG A O 1
ATOM 3818 N N . LEU A 1 489 ? -21.037 4.838 -8.324 1.00 82.31 489 LEU A N 1
ATOM 3819 C CA . LEU A 1 489 ? -21.303 4.828 -9.746 1.00 82.31 489 LEU A CA 1
ATOM 3820 C C . LEU A 1 489 ? -21.755 3.437 -10.166 1.00 82.31 489 LEU A C 1
ATOM 3822 O O . LEU A 1 489 ? -21.453 2.439 -9.537 1.00 82.31 489 LEU A O 1
ATOM 3826 N N . THR A 1 490 ? -22.508 3.365 -11.257 1.00 86.44 490 THR A N 1
ATOM 3827 C CA . THR A 1 490 ? -22.725 2.072 -11.901 1.00 86.44 490 THR A CA 1
ATOM 3828 C C . THR A 1 490 ? -21.441 1.659 -12.613 1.00 86.44 490 THR A C 1
ATOM 3830 O O . THR A 1 490 ? -20.745 2.522 -13.155 1.00 86.44 490 THR A O 1
ATOM 3833 N N . TRP A 1 491 ? -21.178 0.356 -12.715 1.00 85.12 491 TRP A N 1
ATOM 3834 C CA . TRP A 1 491 ? -20.001 -0.180 -13.412 1.00 85.12 491 TRP A CA 1
ATOM 3835 C C . TRP A 1 491 ? -19.787 0.409 -14.819 1.00 85.12 491 TRP A C 1
ATOM 3837 O O . TRP A 1 491 ? -18.659 0.678 -15.228 1.00 85.12 491 TRP A O 1
ATOM 3847 N N . LEU A 1 492 ? -20.875 0.694 -15.552 1.00 87.88 492 LEU A N 1
ATOM 3848 C CA . LEU A 1 492 ? -20.824 1.361 -16.858 1.00 87.88 492 LEU A CA 1
ATOM 3849 C C . LEU A 1 492 ? -20.202 2.758 -16.769 1.00 87.88 492 LEU A C 1
ATOM 3851 O O . LEU A 1 492 ? -19.409 3.132 -17.628 1.00 87.88 492 LEU A O 1
ATOM 3855 N N . LYS A 1 493 ? -20.539 3.533 -15.734 1.00 89.88 493 LYS A N 1
ATOM 3856 C CA . LYS A 1 493 ? -19.974 4.869 -15.522 1.00 89.88 493 LYS A CA 1
ATOM 3857 C C . LYS A 1 493 ? -18.498 4.778 -15.131 1.00 89.88 493 LYS A C 1
ATOM 3859 O O . LYS A 1 493 ? -17.691 5.498 -15.719 1.00 89.88 493 LYS A O 1
ATOM 3864 N N . SER A 1 494 ? -18.128 3.857 -14.239 1.00 88.94 494 SER A N 1
ATOM 3865 C CA . SER A 1 494 ? -16.724 3.572 -13.903 1.00 88.94 494 SER A CA 1
ATOM 3866 C C . SER A 1 494 ? -15.914 3.219 -15.160 1.00 88.94 494 SER A C 1
ATOM 3868 O O . SER A 1 494 ? -14.835 3.767 -15.386 1.00 88.94 494 SER A O 1
ATOM 3870 N N . LEU A 1 495 ? -16.476 2.388 -16.047 1.00 90.56 495 LEU A N 1
ATOM 3871 C CA . LEU A 1 495 ? -15.853 2.010 -17.316 1.00 90.56 495 LEU A CA 1
ATOM 3872 C C . LEU A 1 495 ? -15.711 3.201 -18.274 1.00 90.56 495 LEU A C 1
ATOM 3874 O O . LEU A 1 495 ? -14.663 3.362 -18.896 1.00 90.56 495 LEU A O 1
ATOM 3878 N N . THR A 1 496 ? -16.727 4.066 -18.381 1.00 92.56 496 THR A N 1
ATOM 3879 C CA . THR A 1 496 ? -16.621 5.274 -19.219 1.00 92.56 496 THR A CA 1
ATOM 3880 C C . THR A 1 496 ? -15.536 6.231 -18.736 1.00 92.56 496 THR A C 1
ATOM 3882 O O . THR A 1 496 ? -14.855 6.828 -19.567 1.00 92.56 496 THR A O 1
ATOM 3885 N N . ILE A 1 497 ? -15.327 6.342 -17.417 1.00 92.75 497 ILE A N 1
ATOM 3886 C CA . ILE A 1 497 ? -14.225 7.130 -16.851 1.00 92.75 497 ILE A CA 1
ATOM 3887 C C . ILE A 1 497 ? -12.889 6.536 -17.305 1.00 92.75 497 ILE A C 1
ATOM 3889 O O . ILE A 1 497 ? -12.062 7.264 -17.851 1.00 92.75 497 ILE A O 1
ATOM 3893 N N . SER A 1 498 ? -12.704 5.220 -17.172 1.00 93.50 498 SER A N 1
ATOM 3894 C CA . SER A 1 498 ? -11.490 4.541 -17.640 1.00 93.50 498 SER A CA 1
ATOM 3895 C C . SER A 1 498 ? -11.230 4.762 -19.129 1.00 93.50 498 SER A C 1
ATOM 3897 O O . SER A 1 498 ? -10.121 5.135 -19.507 1.00 93.50 498 SER A O 1
ATOM 3899 N N . LEU A 1 499 ? -12.252 4.625 -19.979 1.00 93.56 499 LEU A N 1
ATOM 3900 C CA . LEU A 1 499 ? -12.130 4.868 -21.422 1.00 93.56 499 LEU A CA 1
ATOM 3901 C C . LEU A 1 499 ? -11.777 6.327 -21.750 1.00 93.56 499 LEU A C 1
ATOM 3903 O O . LEU A 1 499 ? -11.000 6.577 -22.672 1.00 93.56 499 LEU A O 1
ATOM 3907 N N . ALA A 1 500 ? -12.290 7.294 -20.985 1.00 95.50 500 ALA A N 1
ATOM 3908 C CA . ALA A 1 500 ? -11.911 8.696 -21.141 1.00 95.50 500 ALA A CA 1
ATOM 3909 C C . ALA A 1 500 ? -10.424 8.922 -20.814 1.00 95.50 500 ALA A C 1
ATOM 3911 O O . ALA A 1 500 ? -9.733 9.620 -21.555 1.00 95.50 500 ALA A O 1
ATOM 3912 N N . PHE A 1 501 ? -9.899 8.288 -19.760 1.00 95.12 501 PHE A N 1
ATOM 3913 C CA . PHE A 1 501 ? -8.469 8.348 -19.434 1.00 95.12 501 PHE A CA 1
ATOM 3914 C C . PHE A 1 501 ? -7.592 7.658 -20.482 1.00 95.12 501 PHE A C 1
ATOM 3916 O O . PHE A 1 501 ? -6.546 8.196 -20.840 1.00 95.12 501 PHE A O 1
ATOM 3923 N N . VAL A 1 502 ? -8.026 6.520 -21.027 1.00 93.62 502 VAL A N 1
ATOM 3924 C CA . VAL A 1 502 ? -7.349 5.849 -22.149 1.00 93.62 502 VAL A CA 1
ATOM 3925 C C . VAL A 1 502 ? -7.247 6.780 -23.361 1.00 93.62 502 VAL A C 1
ATOM 3927 O O . VAL A 1 502 ? -6.180 6.898 -23.965 1.00 93.62 502 VAL A O 1
ATOM 3930 N N . LEU A 1 503 ? -8.332 7.483 -23.698 1.00 94.25 503 LEU A N 1
ATOM 3931 C CA . LEU A 1 503 ? -8.329 8.455 -24.789 1.00 94.25 503 LEU A CA 1
ATOM 3932 C C . LEU A 1 503 ? -7.353 9.609 -24.513 1.00 94.25 503 LEU A C 1
ATOM 3934 O O . LEU A 1 503 ? -6.609 10.006 -25.407 1.00 94.25 503 LEU A O 1
ATOM 3938 N N . LEU A 1 504 ? -7.310 10.122 -23.280 1.00 95.06 504 LEU A N 1
ATOM 3939 C CA . LEU A 1 504 ? -6.350 11.158 -22.887 1.00 95.06 504 LEU A CA 1
ATOM 3940 C C . LEU A 1 504 ? -4.901 10.674 -23.007 1.00 95.06 504 LEU A C 1
ATOM 3942 O O . LEU A 1 504 ? -4.056 11.421 -23.502 1.00 95.06 504 LEU A O 1
ATOM 3946 N N . ILE A 1 505 ? -4.616 9.433 -22.604 1.00 92.00 505 ILE A N 1
ATOM 3947 C CA . ILE A 1 505 ? -3.295 8.810 -22.756 1.00 92.00 505 ILE A CA 1
ATOM 3948 C C . ILE A 1 505 ? -2.899 8.764 -24.235 1.00 92.00 505 ILE A C 1
ATOM 3950 O O . ILE A 1 505 ? -1.817 9.232 -24.589 1.00 92.00 505 ILE A O 1
ATOM 3954 N N . PHE A 1 506 ? -3.792 8.282 -25.101 1.00 91.38 506 PHE A N 1
ATOM 3955 C CA . PHE A 1 506 ? -3.560 8.218 -26.544 1.00 91.38 506 PHE A CA 1
ATOM 3956 C C . PHE A 1 506 ? -3.283 9.595 -27.151 1.00 91.38 506 PHE A C 1
ATOM 3958 O O . PHE A 1 506 ? -2.274 9.775 -27.831 1.00 91.38 506 PHE A O 1
ATOM 3965 N N . LEU A 1 507 ? -4.138 10.583 -26.871 1.00 92.94 507 LEU A N 1
ATOM 3966 C CA . LEU A 1 507 ? -3.979 11.939 -27.400 1.00 92.94 507 LEU A CA 1
ATOM 3967 C C . LEU A 1 507 ? -2.680 12.594 -26.915 1.00 92.94 507 LEU A C 1
ATOM 3969 O O . LEU A 1 507 ? -2.015 13.286 -27.685 1.00 92.94 507 LEU A O 1
ATOM 3973 N N . SER A 1 508 ? -2.293 12.347 -25.663 1.00 90.50 508 SER A N 1
ATOM 3974 C CA . SER A 1 508 ? -1.060 12.893 -25.090 1.00 90.50 508 SER A CA 1
ATOM 3975 C C . SER A 1 508 ? 0.187 12.252 -25.698 1.00 90.50 508 SER A C 1
ATOM 3977 O O . SER A 1 508 ? 1.114 12.964 -26.082 1.00 90.50 508 SER A O 1
ATOM 3979 N N . ALA A 1 509 ? 0.202 10.922 -25.833 1.00 87.75 509 ALA A N 1
ATOM 3980 C CA . ALA A 1 509 ? 1.300 10.201 -26.472 1.00 87.75 509 ALA A CA 1
ATOM 3981 C C . ALA A 1 509 ? 1.456 10.620 -27.940 1.00 87.75 509 ALA A C 1
ATOM 3983 O O . ALA A 1 509 ? 2.565 10.920 -28.383 1.00 87.75 509 ALA A O 1
ATOM 3984 N N . LEU A 1 510 ? 0.335 10.728 -28.666 1.00 88.81 510 LEU A N 1
ATOM 3985 C CA . LEU A 1 510 ? 0.309 11.208 -30.043 1.00 88.81 510 LEU A CA 1
ATOM 3986 C C . LEU A 1 510 ? 0.903 12.612 -30.157 1.00 88.81 510 LEU A C 1
ATOM 3988 O O . LEU A 1 510 ? 1.755 12.839 -31.012 1.00 88.81 510 LEU A O 1
ATOM 3992 N N . ALA A 1 511 ? 0.486 13.543 -29.296 1.00 87.94 511 ALA A N 1
ATOM 3993 C CA . ALA A 1 511 ? 0.974 14.917 -29.320 1.00 87.94 511 ALA A CA 1
ATOM 3994 C C . ALA A 1 511 ? 2.490 14.995 -29.075 1.00 87.94 511 ALA A C 1
ATOM 3996 O O . ALA A 1 511 ? 3.201 15.624 -29.857 1.00 87.94 511 ALA A O 1
ATOM 3997 N N . VAL A 1 512 ? 2.998 14.329 -28.033 1.00 86.69 512 VAL A N 1
ATOM 3998 C CA . VAL A 1 512 ? 4.426 14.384 -27.674 1.00 86.69 512 VAL A CA 1
ATOM 3999 C C . VAL A 1 512 ? 5.302 13.746 -28.753 1.00 86.69 512 VAL A C 1
ATOM 4001 O O . VAL A 1 512 ? 6.287 14.351 -29.175 1.00 86.69 512 VAL A O 1
ATOM 4004 N N . LEU A 1 513 ? 4.937 12.557 -29.240 1.00 83.94 513 LEU A N 1
ATOM 4005 C CA . LEU A 1 513 ? 5.738 11.850 -30.243 1.00 83.94 513 LEU A CA 1
ATOM 4006 C C . LEU A 1 513 ? 5.682 12.535 -31.614 1.00 83.94 513 LEU A C 1
ATOM 4008 O O . LEU A 1 513 ? 6.704 12.601 -32.295 1.00 83.94 513 LEU A O 1
ATOM 4012 N N . SER A 1 514 ? 4.540 13.126 -31.985 1.00 84.00 514 SER A N 1
ATOM 4013 C CA . SER A 1 514 ? 4.425 13.901 -33.231 1.00 84.00 514 SER A CA 1
ATOM 4014 C C . SER A 1 514 ? 5.289 15.164 -33.208 1.00 84.00 514 SER A C 1
ATOM 4016 O O . SER A 1 514 ? 5.873 15.522 -34.229 1.00 84.00 514 SER A O 1
ATOM 4018 N N . VAL A 1 515 ? 5.396 15.835 -32.054 1.00 84.94 515 VAL A N 1
ATOM 4019 C CA . VAL A 1 515 ? 6.272 17.008 -31.884 1.00 84.94 515 VAL A CA 1
ATOM 4020 C C . VAL A 1 515 ? 7.748 16.612 -31.944 1.00 84.94 515 VAL A C 1
ATOM 4022 O O . VAL A 1 515 ? 8.549 17.343 -32.518 1.00 84.94 515 VAL A O 1
ATOM 4025 N N . ALA A 1 516 ? 8.110 15.465 -31.370 1.00 80.19 516 ALA A N 1
ATOM 4026 C CA . ALA A 1 516 ? 9.501 15.042 -31.265 1.00 80.19 516 ALA A CA 1
ATOM 4027 C C . ALA A 1 516 ? 10.089 14.466 -32.560 1.00 80.19 516 ALA A C 1
ATOM 4029 O O . ALA A 1 516 ? 11.234 14.769 -32.890 1.00 80.19 516 ALA A O 1
ATOM 4030 N N . TYR A 1 517 ? 9.329 13.638 -33.281 1.00 78.00 517 TYR A N 1
ATOM 4031 C CA . TYR A 1 517 ? 9.841 12.873 -34.427 1.00 78.00 517 TYR A CA 1
ATOM 4032 C C . TYR A 1 517 ? 9.266 13.329 -35.777 1.00 78.00 517 TYR A C 1
ATOM 4034 O O . TYR A 1 517 ? 9.714 12.873 -36.828 1.00 78.00 517 TYR A O 1
ATOM 4042 N N . GLY A 1 518 ? 8.312 14.266 -35.772 1.00 71.19 518 GLY A N 1
ATOM 4043 C CA . GLY A 1 518 ? 7.556 14.645 -36.964 1.00 71.19 518 GLY A CA 1
ATOM 4044 C C . GLY A 1 518 ? 6.514 13.587 -37.351 1.00 71.19 518 GLY A C 1
ATOM 4045 O O . GLY A 1 518 ? 6.528 12.456 -36.878 1.00 71.19 518 GLY A O 1
ATOM 4046 N N . PHE A 1 519 ? 5.568 13.947 -38.222 1.00 61.66 519 PHE A N 1
ATOM 4047 C CA . PHE A 1 519 ? 4.459 13.072 -38.643 1.00 61.66 519 PHE A CA 1
ATOM 4048 C C . PHE A 1 519 ? 4.868 11.979 -39.657 1.00 61.66 519 PHE A C 1
ATOM 4050 O O . PHE A 1 519 ? 4.095 11.654 -40.565 1.00 61.66 519 PHE A O 1
ATOM 4057 N N . THR A 1 520 ? 6.062 11.389 -39.559 1.00 60.50 520 THR A N 1
ATOM 4058 C CA . THR A 1 520 ? 6.346 10.169 -40.329 1.00 60.50 520 THR A CA 1
ATOM 4059 C C . THR A 1 520 ? 5.472 9.046 -39.763 1.00 60.50 520 THR A C 1
ATOM 4061 O O . THR A 1 520 ? 5.609 8.625 -38.617 1.00 60.50 520 THR A O 1
ATOM 4064 N N . LYS A 1 521 ? 4.472 8.629 -40.555 1.00 60.56 521 LYS A N 1
ATOM 4065 C CA . LYS A 1 521 ? 3.315 7.841 -40.091 1.00 60.56 521 LYS A CA 1
ATOM 4066 C C . LYS A 1 521 ? 3.675 6.553 -39.345 1.00 60.56 521 LYS A C 1
ATOM 4068 O O . LYS A 1 521 ? 2.902 6.153 -38.485 1.00 60.56 521 LYS A O 1
ATOM 4073 N N . GLU A 1 522 ? 4.791 5.905 -39.664 1.00 65.00 522 GLU A N 1
ATOM 4074 C CA . GLU A 1 522 ? 5.104 4.567 -39.146 1.00 65.00 522 GLU A CA 1
ATOM 4075 C C . GLU A 1 522 ? 5.795 4.592 -37.775 1.00 65.00 522 GLU A C 1
ATOM 4077 O O . GLU A 1 522 ? 5.390 3.841 -36.888 1.00 65.00 522 GLU A O 1
ATOM 4082 N N . ASP A 1 523 ? 6.753 5.498 -37.551 1.00 63.91 523 ASP A N 1
ATOM 4083 C CA . ASP A 1 523 ? 7.524 5.539 -36.297 1.00 63.91 523 ASP A CA 1
ATOM 4084 C C . ASP A 1 523 ? 6.737 6.136 -35.120 1.00 63.91 523 ASP A C 1
ATOM 4086 O O . ASP A 1 523 ? 7.008 5.811 -33.966 1.00 63.91 523 ASP A O 1
ATOM 4090 N N . VAL A 1 524 ? 5.728 6.972 -35.394 1.00 72.50 524 VAL A N 1
ATOM 4091 C CA . VAL A 1 524 ? 4.859 7.553 -34.357 1.00 72.50 524 VAL A CA 1
ATOM 4092 C C . VAL A 1 524 ? 3.633 6.682 -34.091 1.00 72.50 524 VAL A C 1
ATOM 4094 O O . VAL A 1 524 ? 3.239 6.523 -32.937 1.00 72.50 524 VAL A O 1
ATOM 4097 N N . MET A 1 525 ? 2.999 6.108 -35.121 1.00 76.44 525 MET A N 1
ATOM 4098 C CA . MET A 1 525 ? 1.683 5.490 -34.918 1.00 76.44 525 MET A CA 1
ATOM 4099 C C . MET A 1 525 ? 1.715 4.120 -34.265 1.00 76.44 525 MET A C 1
ATOM 4101 O O . MET A 1 525 ? 0.822 3.837 -33.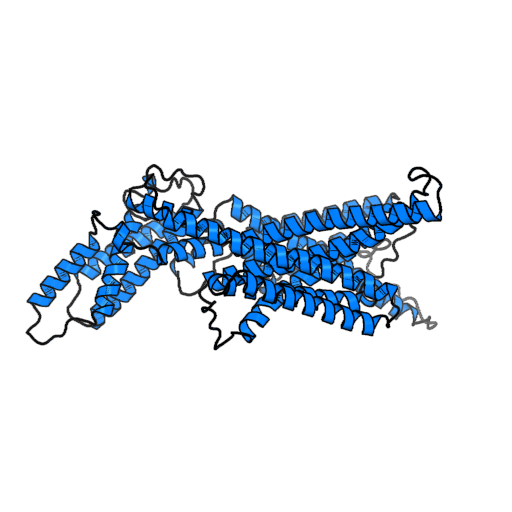468 1.00 76.44 525 MET A O 1
ATOM 4105 N N . ALA A 1 526 ? 2.728 3.302 -34.551 1.00 74.50 526 ALA A N 1
ATOM 4106 C CA . ALA A 1 526 ? 2.877 1.997 -33.914 1.00 74.50 526 ALA A CA 1
ATOM 4107 C C . ALA A 1 526 ? 2.987 2.101 -32.375 1.00 74.50 526 ALA A C 1
ATOM 4109 O O . ALA A 1 526 ? 2.105 1.572 -31.698 1.00 74.50 526 ALA A O 1
ATOM 4110 N N . PRO A 1 527 ? 3.947 2.853 -31.793 1.00 73.44 527 PRO A N 1
ATOM 4111 C CA . PRO A 1 527 ? 4.071 2.934 -30.336 1.00 73.44 527 PRO A CA 1
ATOM 4112 C C . PRO A 1 527 ? 2.853 3.593 -29.678 1.00 73.44 527 PRO A C 1
ATOM 4114 O O . PRO A 1 527 ? 2.418 3.166 -28.612 1.00 73.44 527 PRO A O 1
ATOM 4117 N N . VAL A 1 528 ? 2.249 4.609 -30.308 1.00 80.81 528 VAL A N 1
ATOM 4118 C CA . VAL A 1 528 ? 1.026 5.249 -29.790 1.00 80.81 528 VAL A CA 1
ATOM 4119 C C . VAL A 1 528 ? -0.140 4.256 -29.725 1.00 80.81 528 VAL A C 1
ATOM 4121 O O . VAL A 1 528 ? -0.896 4.260 -28.749 1.00 80.81 528 VAL A O 1
ATOM 4124 N N . LEU A 1 529 ? -0.292 3.406 -30.744 1.00 81.88 529 LEU A N 1
ATOM 4125 C CA . LEU A 1 529 ? -1.328 2.377 -30.773 1.00 81.88 529 LEU A CA 1
ATOM 4126 C C . LEU A 1 529 ? -1.077 1.306 -29.704 1.00 81.88 529 LEU A C 1
ATOM 4128 O O . LEU A 1 529 ? -2.023 0.908 -29.025 1.00 81.88 529 LEU A O 1
ATOM 4132 N N . ASP A 1 530 ? 0.179 0.907 -29.499 1.00 78.06 530 ASP A N 1
ATOM 4133 C CA . ASP A 1 530 ? 0.560 -0.039 -28.448 1.00 78.06 530 ASP A CA 1
ATOM 4134 C C . ASP A 1 530 ? 0.210 0.508 -27.056 1.00 78.06 530 ASP A C 1
ATOM 4136 O O . ASP A 1 530 ? -0.468 -0.167 -26.278 1.00 78.06 530 ASP A O 1
ATOM 4140 N N . TYR A 1 531 ? 0.565 1.766 -26.759 1.00 81.25 531 TYR A N 1
ATOM 4141 C CA . TYR A 1 531 ? 0.184 2.416 -25.499 1.00 81.25 531 TYR A CA 1
ATOM 4142 C C . TYR A 1 531 ? -1.334 2.496 -25.317 1.00 81.25 531 TYR A C 1
ATOM 4144 O O . TYR A 1 531 ? -1.829 2.277 -24.209 1.00 81.25 531 TYR A O 1
ATOM 4152 N N . PHE A 1 532 ? -2.087 2.786 -26.381 1.00 85.94 532 PHE A N 1
ATOM 4153 C CA . PHE A 1 532 ? -3.549 2.820 -26.334 1.00 85.94 532 PHE A CA 1
ATOM 4154 C C . PHE A 1 532 ? -4.152 1.446 -26.045 1.00 85.94 532 PHE A C 1
ATOM 4156 O O . PHE A 1 532 ? -4.998 1.327 -25.155 1.00 85.94 532 PHE A O 1
ATOM 4163 N N . LEU A 1 533 ? -3.709 0.405 -26.752 1.00 85.31 533 LEU A N 1
ATOM 4164 C CA . LEU A 1 533 ? -4.197 -0.961 -26.567 1.00 85.31 533 LEU A CA 1
ATOM 4165 C C . LEU A 1 533 ? -3.872 -1.477 -25.163 1.00 85.31 533 LEU A C 1
ATOM 4167 O O . LEU A 1 533 ? -4.762 -1.973 -24.472 1.00 85.31 533 LEU A O 1
ATOM 4171 N N . LEU A 1 534 ? -2.631 -1.294 -24.706 1.00 84.38 534 LEU A N 1
ATOM 4172 C CA . LEU A 1 534 ? -2.203 -1.719 -23.373 1.00 84.38 534 LEU A CA 1
ATOM 4173 C C . LEU A 1 534 ? -2.957 -0.983 -22.271 1.00 84.38 534 LEU A C 1
ATOM 4175 O O . LEU A 1 534 ? -3.454 -1.622 -21.346 1.00 84.38 534 LEU A O 1
ATOM 4179 N N . SER A 1 535 ? -3.114 0.336 -22.395 1.00 88.00 535 SER A N 1
ATOM 4180 C CA . SER A 1 535 ? -3.875 1.127 -21.423 1.00 88.00 535 SER A CA 1
ATOM 4181 C C . SER A 1 535 ? -5.354 0.733 -21.409 1.00 88.00 535 SER A C 1
ATOM 4183 O O . SER A 1 535 ? -5.951 0.662 -20.337 1.00 88.00 535 SER A O 1
ATOM 4185 N N . SER A 1 536 ? -5.941 0.428 -22.575 1.00 89.00 536 SER A N 1
ATOM 4186 C CA . SER A 1 536 ? -7.332 -0.040 -22.695 1.00 89.00 536 SER A CA 1
ATOM 4187 C C . SER A 1 536 ? -7.546 -1.360 -21.966 1.00 89.00 536 SER A C 1
ATOM 4189 O O . SER A 1 536 ? -8.475 -1.486 -21.167 1.00 89.00 536 SER A O 1
ATOM 4191 N N . ILE A 1 537 ? -6.669 -2.336 -22.224 1.00 88.31 537 ILE A N 1
ATOM 4192 C CA . ILE A 1 537 ? -6.717 -3.652 -21.585 1.00 88.31 537 ILE A CA 1
ATOM 4193 C C . ILE A 1 537 ? -6.526 -3.500 -20.077 1.00 88.31 537 ILE A C 1
ATOM 4195 O O . ILE A 1 537 ? -7.329 -4.022 -19.306 1.00 88.31 537 ILE A O 1
ATOM 4199 N N . PHE A 1 538 ? -5.500 -2.756 -19.661 1.00 89.12 538 PHE A N 1
ATOM 4200 C CA . PHE A 1 538 ? -5.155 -2.591 -18.256 1.00 89.12 538 PHE A CA 1
ATOM 4201 C C . PHE A 1 538 ? -6.268 -1.904 -17.465 1.00 89.12 538 PHE A C 1
ATOM 4203 O O . PHE A 1 538 ? -6.752 -2.451 -16.474 1.00 89.12 538 PHE A O 1
ATOM 4210 N N . LEU A 1 539 ? -6.701 -0.717 -17.899 1.00 90.25 539 LEU A N 1
ATOM 4211 C CA . LEU A 1 539 ? -7.702 0.066 -17.173 1.00 90.25 539 LEU A CA 1
ATOM 4212 C C . LEU A 1 539 ? -9.088 -0.584 -17.248 1.00 90.25 539 LEU A C 1
ATOM 4214 O O . LEU A 1 539 ? -9.820 -0.554 -16.263 1.00 90.25 539 LEU A O 1
ATOM 4218 N N . GLY A 1 540 ? -9.426 -1.239 -18.364 1.00 89.12 540 GLY A N 1
ATOM 4219 C CA . GLY A 1 540 ? -10.645 -2.040 -18.474 1.00 89.12 540 GLY A CA 1
ATOM 4220 C C . GLY A 1 540 ? -10.649 -3.229 -17.510 1.00 89.12 540 GLY A C 1
ATOM 4221 O O . GLY A 1 540 ? -11.619 -3.423 -16.777 1.00 89.12 540 GLY A O 1
ATOM 4222 N N . ALA A 1 541 ? -9.551 -3.992 -17.453 1.00 88.25 541 ALA A N 1
ATOM 4223 C CA . ALA A 1 541 ? -9.405 -5.109 -16.521 1.00 88.25 541 ALA A CA 1
ATOM 4224 C C . ALA A 1 541 ? -9.441 -4.643 -15.060 1.00 88.25 541 ALA A C 1
ATOM 4226 O O . ALA A 1 541 ? -10.102 -5.277 -14.242 1.00 88.25 541 ALA A O 1
ATOM 4227 N N . PHE A 1 542 ? -8.792 -3.519 -14.742 1.00 89.12 542 PHE A N 1
ATOM 4228 C CA . PHE A 1 542 ? -8.824 -2.919 -13.409 1.00 89.12 542 PHE A CA 1
ATOM 4229 C C . PHE A 1 542 ? -10.247 -2.550 -12.977 1.00 89.12 542 PHE A C 1
ATOM 4231 O O . PHE A 1 542 ? -10.675 -2.934 -11.890 1.00 89.12 542 PHE A O 1
ATOM 4238 N N . THR A 1 543 ? -11.006 -1.865 -13.838 1.00 89.88 543 THR A N 1
ATOM 4239 C CA . THR A 1 543 ? -12.398 -1.496 -13.543 1.00 89.88 543 THR A CA 1
ATOM 4240 C C . THR A 1 543 ? -13.306 -2.715 -13.401 1.00 89.88 543 THR A C 1
ATOM 4242 O O . THR A 1 543 ? -14.153 -2.747 -12.520 1.00 89.88 543 THR A O 1
ATOM 4245 N N . LEU A 1 544 ? -13.142 -3.749 -14.225 1.00 87.56 544 LEU A N 1
ATOM 4246 C CA . LEU A 1 544 ? -13.949 -4.965 -14.081 1.00 87.56 544 LEU A CA 1
ATOM 4247 C C . LEU A 1 544 ? -13.593 -5.748 -12.811 1.00 87.56 544 LEU A C 1
ATOM 4249 O O . LEU A 1 544 ? -14.477 -6.314 -12.169 1.00 87.56 544 LEU A O 1
ATOM 4253 N N . ALA A 1 545 ? -12.309 -5.785 -12.452 1.00 86.38 545 ALA A N 1
ATOM 4254 C CA . ALA A 1 545 ? -11.830 -6.455 -11.252 1.00 86.38 545 ALA A CA 1
ATOM 4255 C C . ALA A 1 545 ? -12.395 -5.810 -9.981 1.00 86.38 545 ALA A C 1
ATOM 4257 O O . ALA A 1 545 ? -12.911 -6.530 -9.125 1.00 86.38 545 ALA A O 1
ATOM 4258 N N . ILE A 1 546 ? -12.354 -4.475 -9.900 1.00 84.88 546 ILE A N 1
ATOM 4259 C CA . ILE A 1 546 ? -12.797 -3.752 -8.705 1.00 84.88 546 ILE A CA 1
ATOM 4260 C C . ILE A 1 546 ? -14.301 -3.901 -8.487 1.00 84.88 546 ILE A C 1
ATOM 4262 O O . ILE A 1 546 ? -14.714 -4.285 -7.398 1.00 84.88 546 ILE A O 1
ATOM 4266 N N . GLU A 1 547 ? -15.100 -3.762 -9.545 1.00 85.00 547 GLU A N 1
ATOM 4267 C CA . GLU A 1 547 ? -16.557 -3.938 -9.496 1.00 85.00 547 GLU A CA 1
ATOM 4268 C C . GLU A 1 547 ? -16.941 -5.374 -9.099 1.00 85.00 547 GLU A C 1
ATOM 4270 O O . GLU A 1 547 ? -17.800 -5.593 -8.249 1.00 85.00 547 GLU A O 1
ATOM 4275 N N . ARG A 1 548 ? -16.269 -6.390 -9.663 1.00 83.00 548 ARG A N 1
ATOM 4276 C CA . ARG A 1 548 ? -16.569 -7.796 -9.343 1.00 83.00 548 ARG A CA 1
ATOM 4277 C C . ARG A 1 548 ? -16.199 -8.163 -7.910 1.00 83.00 548 ARG A C 1
ATOM 4279 O O . ARG A 1 548 ? -16.881 -8.982 -7.299 1.00 83.00 548 ARG A O 1
ATOM 4286 N N . SER A 1 549 ? -15.102 -7.608 -7.406 1.00 77.50 549 SER A N 1
ATOM 4287 C CA . SER A 1 549 ? -14.621 -7.910 -6.062 1.00 77.50 549 SER A CA 1
ATOM 4288 C C . SER A 1 549 ? -15.556 -7.407 -4.961 1.00 77.50 549 SER A C 1
ATOM 4290 O O . SER A 1 549 ? -15.492 -7.938 -3.864 1.00 77.50 549 SER A O 1
ATOM 4292 N N . GLU A 1 550 ? -16.433 -6.448 -5.259 1.00 68.50 550 GLU A N 1
ATOM 4293 C CA . GLU A 1 550 ? -17.402 -5.916 -4.296 1.00 68.50 550 GLU A CA 1
ATOM 4294 C C . GLU A 1 550 ? -18.778 -6.571 -4.382 1.00 68.50 550 GLU A C 1
ATOM 4296 O O . GLU A 1 550 ? -19.424 -6.737 -3.353 1.00 68.50 550 GLU A O 1
ATOM 4301 N N . ILE A 1 551 ? -19.216 -7.003 -5.573 1.00 72.19 551 ILE A N 1
ATOM 4302 C CA . ILE A 1 551 ? -20.459 -7.788 -5.708 1.00 72.19 551 ILE A CA 1
ATOM 4303 C C . ILE A 1 551 ? -20.368 -9.076 -4.872 1.00 72.19 551 ILE A C 1
ATOM 4305 O O . ILE A 1 551 ? -21.337 -9.481 -4.238 1.00 72.19 551 ILE A O 1
ATOM 4309 N N . ALA A 1 552 ? -19.182 -9.691 -4.824 1.00 62.66 552 ALA A N 1
ATOM 4310 C CA . ALA A 1 552 ? -18.935 -10.855 -3.976 1.00 62.66 552 ALA A CA 1
ATOM 4311 C C . ALA A 1 552 ? -19.177 -10.556 -2.481 1.00 62.66 552 ALA A C 1
ATOM 4313 O O . ALA A 1 552 ? -19.754 -11.382 -1.781 1.00 62.66 552 ALA A O 1
ATOM 4314 N N . ASP A 1 553 ? -18.806 -9.362 -2.017 1.00 59.22 553 ASP A N 1
ATOM 4315 C CA . ASP A 1 553 ? -18.972 -8.953 -0.621 1.00 59.22 553 ASP A CA 1
ATOM 4316 C C . ASP A 1 553 ? -20.422 -8.557 -0.291 1.00 59.22 553 ASP A C 1
ATOM 4318 O O . ASP A 1 553 ? -20.885 -8.794 0.828 1.00 59.22 553 ASP A O 1
ATOM 4322 N N . SER A 1 554 ? -21.167 -7.976 -1.244 1.00 59.03 554 SER A N 1
ATOM 4323 C CA . SER A 1 554 ? -22.589 -7.662 -1.037 1.00 59.03 554 SER A CA 1
ATOM 4324 C C . SER A 1 554 ? -23.453 -8.917 -0.947 1.00 59.03 554 SER A C 1
ATOM 4326 O O . SER A 1 554 ? -24.344 -8.982 -0.099 1.00 59.03 554 SER A O 1
ATOM 4328 N N . ASP A 1 555 ? -23.162 -9.926 -1.770 1.00 56.41 555 ASP A N 1
ATOM 4329 C CA . ASP A 1 555 ? -23.899 -11.193 -1.771 1.00 56.41 555 ASP A CA 1
ATOM 4330 C C . ASP A 1 555 ? -23.644 -11.980 -0.471 1.00 56.41 555 ASP A C 1
ATOM 4332 O O . ASP A 1 555 ? -24.574 -12.548 0.109 1.00 56.41 555 ASP A O 1
ATOM 4336 N N . ASP A 1 556 ? -22.415 -11.940 0.057 1.00 52.88 556 ASP A N 1
ATOM 4337 C CA . ASP A 1 556 ? -22.071 -12.538 1.354 1.00 52.88 556 ASP A CA 1
ATOM 4338 C C . ASP A 1 556 ? -22.732 -11.803 2.538 1.00 52.88 556 ASP A C 1
ATOM 4340 O O . ASP A 1 556 ? -23.081 -12.426 3.549 1.00 52.88 556 ASP A O 1
ATOM 4344 N N . ALA A 1 557 ? -22.950 -10.488 2.424 1.00 52.88 557 ALA A N 1
ATOM 4345 C CA . ALA A 1 557 ? -23.635 -9.694 3.442 1.00 52.88 557 ALA A CA 1
ATOM 4346 C C . ALA A 1 557 ? -25.157 -9.932 3.462 1.00 52.88 557 ALA A C 1
ATOM 4348 O O . ALA A 1 557 ? -25.752 -9.969 4.543 1.00 52.88 557 ALA A O 1
ATOM 4349 N N . GLU A 1 558 ? -25.791 -10.116 2.299 1.00 46.38 558 GLU A N 1
ATOM 4350 C CA . GLU A 1 558 ? -27.230 -10.401 2.201 1.00 46.38 558 GLU A CA 1
ATOM 4351 C C . GLU A 1 558 ? -27.580 -11.852 2.535 1.00 46.38 558 GLU A C 1
ATOM 4353 O O . GLU A 1 558 ? -28.666 -12.119 3.055 1.00 46.38 558 GLU A O 1
ATOM 4358 N N . LEU A 1 559 ? -26.671 -12.800 2.285 1.00 44.25 559 LEU A N 1
ATOM 4359 C CA . LEU A 1 559 ? -26.986 -14.211 2.472 1.00 44.25 559 LEU A CA 1
ATOM 4360 C C . LEU A 1 559 ? -27.135 -14.623 3.932 1.00 44.25 559 LEU A C 1
ATOM 4362 O O . LEU A 1 559 ? -27.829 -15.607 4.168 1.00 44.25 559 LEU A O 1
ATOM 4366 N N . GLY A 1 560 ? -26.563 -13.896 4.902 1.00 40.91 560 GLY A N 1
ATOM 4367 C CA . GLY A 1 560 ? -26.882 -14.044 6.329 1.00 40.91 560 GLY A CA 1
ATOM 4368 C C . GLY A 1 560 ? -26.998 -15.494 6.822 1.00 40.91 560 GLY A C 1
ATOM 4369 O O . GLY A 1 560 ? -27.805 -15.764 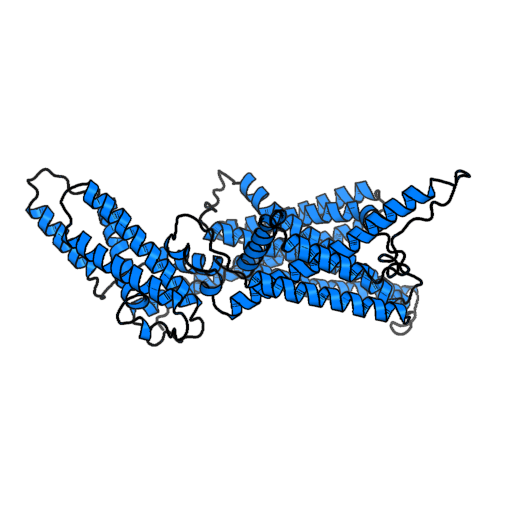7.712 1.00 40.91 560 GLY A O 1
ATOM 4370 N N . ILE A 1 561 ? -26.263 -16.439 6.219 1.00 33.84 561 ILE A N 1
ATOM 4371 C CA . ILE A 1 561 ? -26.446 -17.862 6.492 1.00 33.84 561 ILE A CA 1
ATOM 4372 C C . ILE A 1 561 ? -25.780 -18.113 7.842 1.00 33.84 561 ILE A C 1
ATOM 4374 O O . ILE A 1 561 ? -24.561 -17.939 7.960 1.00 33.84 561 ILE A O 1
ATOM 4378 N N . PRO A 1 562 ? -26.541 -18.500 8.880 1.00 35.62 562 PRO A N 1
ATOM 4379 C CA . PRO A 1 562 ? -25.940 -18.938 10.119 1.00 35.62 562 PRO A CA 1
ATOM 4380 C C . PRO A 1 562 ? -25.216 -20.252 9.818 1.00 35.62 562 PRO A C 1
ATOM 4382 O O . PRO A 1 562 ? -25.854 -21.254 9.500 1.00 35.62 562 PRO A O 1
ATOM 4385 N N . SER A 1 563 ? -23.884 -20.212 9.862 1.00 37.94 563 SER A N 1
ATOM 4386 C CA . SER A 1 563 ? -23.037 -21.406 9.944 1.00 37.94 563 SER A CA 1
ATOM 4387 C C . SER A 1 563 ? -23.229 -22.102 11.281 1.00 37.94 563 SER A C 1
ATOM 4389 O O . SER A 1 563 ? -23.100 -21.368 12.295 1.00 37.94 563 SER A O 1
#

Radius of gyration: 30.75 Å; chains: 1; bounding box: 89×47×95 Å

pLDDT: mean 75.78, std 15.05, range [32.84, 96.5]